Protein AF-A0AA36MMX7-F1 (afdb_monomer_lite)

Radius of gyration: 33.93 Å; chains: 1; bounding box: 94×65×77 Å

Secondary structure (DSSP, 8-state):
-HHHHHHHHHHHHHHHHHHHHHHHHHHHHHHHHHHHHHHHH-HHHHHHHHHHHHHHHHHHHHHHHHHHHHHS-TTHHHHH-TT-----HHHHHHHHHHHHHHHHHHHHHHHHHHHHHTTSHHHHHHHHHHHHHHHHHHHHHHHHHHHHHHHHHHHHHHHTTT-GGGSSHHHHHHHHHHHHTT-S--HHHHHHSHHHHHHHHHHHHHHHHHTTS---TTS-THHHHTTS-HHHHHHHHHHH---HHHHHHGGGG-HHHHHHHH-HHHHHHHHHHHS---HHHHTTS-S--HHHHHHHHHHHGGG-EEEEEGGGTTT--EEEEEEETTEEEEEEEEEEE-TTS-EEEEEEEEEEEEEEEEETTEEEEEEEETTSTT--EEEEEE-HHHHHHHHTT-TTT--TT---SSS---S-EEEEEETTS---------TTTTTSSSSS-SSSTTSSSSS--S-------GGGS--PPPSSHHHHHHHHHHHHHHHHHSS--EEEEEPPPSGGG--S-TTS--PPPEEEEEE---GGGGGG-EEEEEEEEEEE-HHHHHHHTTS-SSS--TT-PPPPTHHHHHHTT-SPEEEEEEEESS--SSS-TT-EEEEEEEES-GGG-GGG-SPPPSEEEETTT--EEEEEEEEEEEEEE--TTT-S-EEEEEEEEEES-TTT--EEEEEETT-SEEEEEEE-THHHHSGGGTGGGS-TTT-

pLDDT: mean 86.0, std 13.45, range [39.38, 98.12]

Foldseek 3Di:
DVPVVVVVVVVVVLVVVVVVLVVVVVVLVVVCVVCVVVQVVDVLNVLSVLLSVLSVVLVVLVVVLVVVVVVPPPCPVCVVPVPDDDDCPVSVVSVVVSVVSVVVSVVSVVVNVLVVCCVPPVSVVVVVVVVVVCVVVVVLVVVLVVVLLVLLVVQLVLPLVPDVLSVDSVSSSVQLVCVVVVNHQLVSQCVVPLVSSLVSLLVSVLSVVCSVPVDPPPDDPVVSLLPDDLQVSLVSQVSSPLDLVSQCVCCVVDVSSNVSNPDLVNLQSSCCPQVVCDCVQVVLADPARSLLSSNCCVPQVLVFAWWWFLLPPQFTFIWGFFQHSNKGWIWTWDWQADLVRDTDIATAGAKIWHWDAPDHNRIDIWIGGPLDPPFTKDKDKDDQVVSLVSNCPNPLQPCVQQNSPALDDFPTKIWIATPPDPPPPPPPPDPVVVPPPDDDDPDDPPPPPPPPPPDPPDPNDPLPPLAAADNDSVVNNVSVSVVSNVSVVVVDIRMIGGDAFQLVQDDPDPLFDPQAFAKWWWAQLDCVQHNSRIWIKTKHKDKAALVRLVVCQVVNNLQDARVDDGRDPCSVVVSVVRGIWMKIWIFTCGDTQFGGHSDTFKIFTGPPQCQPPVVLPDDADQWAQESSNRDIFGFPDKTKIWGWDGDGNNPPIDTFIWIWTATDDPPPFSWIWTAGPVHRYTGIIGHDPVPVVICSNVCPSPDPVSD

Structure (mmCIF, N/CA/C/O backbone):
data_AF-A0AA36MMX7-F1
#
_entry.id   AF-A0AA36MMX7-F1
#
loop_
_atom_site.group_PDB
_atom_site.id
_atom_site.type_symbol
_atom_site.label_atom_id
_atom_site.label_alt_id
_atom_site.label_comp_id
_atom_site.label_asym_id
_atom_site.label_entity_id
_atom_site.label_seq_id
_atom_site.pdbx_PDB_ins_code
_atom_site.Cartn_x
_atom_site.Cartn_y
_atom_site.Cartn_z
_atom_site.occupancy
_atom_site.B_iso_or_equiv
_atom_site.auth_seq_id
_atom_site.auth_comp_id
_atom_site.auth_asym_id
_atom_site.auth_atom_id
_atom_site.pdbx_PDB_model_num
ATOM 1 N N . MET A 1 1 ? 43.987 -0.092 -18.917 1.00 61.88 1 MET A N 1
ATOM 2 C CA . MET A 1 1 ? 45.183 -0.261 -18.058 1.00 61.88 1 MET A CA 1
ATOM 3 C C . MET A 1 1 ? 44.841 -0.556 -16.593 1.00 61.88 1 MET A C 1
ATOM 5 O O . MET A 1 1 ? 45.474 -1.428 -16.018 1.00 61.88 1 MET A O 1
ATOM 9 N N . ASN A 1 2 ? 43.811 0.064 -15.999 1.00 81.88 2 ASN A N 1
ATOM 10 C CA . ASN A 1 2 ? 43.532 -0.091 -14.558 1.00 81.88 2 ASN A CA 1
ATOM 11 C C . ASN A 1 2 ? 43.031 -1.488 -14.127 1.00 81.88 2 ASN A C 1
ATOM 13 O O . ASN A 1 2 ? 43.395 -1.944 -13.050 1.00 81.88 2 ASN A O 1
ATOM 17 N N . GLN A 1 3 ? 42.260 -2.201 -14.958 1.00 84.31 3 GLN A N 1
ATOM 18 C CA . GLN A 1 3 ? 41.707 -3.514 -14.578 1.00 84.31 3 GLN A CA 1
ATOM 19 C C . GLN A 1 3 ? 42.765 -4.627 -14.502 1.00 84.31 3 GLN A C 1
ATOM 21 O O . GLN A 1 3 ? 42.794 -5.371 -13.529 1.00 84.31 3 GLN A O 1
ATOM 26 N N . ALA A 1 4 ? 43.672 -4.720 -15.480 1.00 84.81 4 ALA A N 1
ATOM 27 C CA . ALA A 1 4 ? 44.724 -5.743 -15.476 1.00 84.81 4 ALA A CA 1
ATOM 28 C C . ALA A 1 4 ? 45.668 -5.590 -14.270 1.00 84.81 4 ALA A C 1
ATOM 30 O O . ALA A 1 4 ? 46.010 -6.576 -13.622 1.00 84.81 4 ALA A O 1
ATOM 31 N N . PHE A 1 5 ? 46.021 -4.347 -13.921 1.00 92.50 5 PHE A N 1
ATOM 32 C CA . PHE A 1 5 ? 46.812 -4.057 -12.726 1.00 92.50 5 PHE A CA 1
ATOM 33 C C . PHE A 1 5 ? 46.072 -4.447 -11.439 1.00 92.50 5 PHE A C 1
ATOM 35 O O . PHE A 1 5 ? 46.660 -5.093 -10.577 1.00 92.50 5 PHE A O 1
ATOM 42 N N . GLN A 1 6 ? 44.778 -4.123 -11.322 1.00 90.12 6 GLN A N 1
ATOM 43 C CA . GLN A 1 6 ? 43.960 -4.524 -10.170 1.00 90.12 6 GLN A CA 1
ATOM 44 C C . GLN A 1 6 ? 43.901 -6.047 -10.001 1.00 90.12 6 GLN A C 1
ATOM 46 O O . GLN A 1 6 ? 44.041 -6.539 -8.883 1.00 90.12 6 GLN A O 1
ATOM 51 N N . VAL A 1 7 ? 43.736 -6.795 -11.097 1.00 87.25 7 VAL A N 1
ATOM 52 C CA . VAL A 1 7 ? 43.696 -8.265 -11.065 1.00 87.25 7 VAL A CA 1
ATOM 53 C C . VAL A 1 7 ? 45.052 -8.843 -10.661 1.00 87.25 7 VAL A C 1
ATOM 55 O O . VAL A 1 7 ? 45.107 -9.684 -9.764 1.00 87.25 7 VAL A O 1
ATOM 58 N N . ALA A 1 8 ? 46.146 -8.364 -11.260 1.00 90.38 8 ALA A N 1
ATOM 59 C CA . ALA A 1 8 ? 47.495 -8.815 -10.921 1.00 90.38 8 ALA A CA 1
ATOM 60 C C . ALA A 1 8 ? 47.843 -8.514 -9.455 1.00 90.38 8 ALA A C 1
ATOM 62 O O . ALA A 1 8 ? 48.336 -9.383 -8.739 1.00 90.38 8 ALA A O 1
ATOM 63 N N . PHE A 1 9 ? 47.522 -7.310 -8.978 1.00 94.06 9 PHE A N 1
ATOM 64 C CA . PHE A 1 9 ? 47.750 -6.916 -7.591 1.00 94.06 9 PHE A CA 1
ATOM 65 C C . PHE A 1 9 ? 46.936 -7.767 -6.606 1.00 94.06 9 PHE A C 1
ATOM 67 O O . PHE A 1 9 ? 47.487 -8.279 -5.632 1.00 94.06 9 PHE A O 1
ATOM 74 N N . ALA A 1 10 ? 45.645 -7.987 -6.878 1.00 91.81 10 ALA A N 1
ATOM 75 C CA . ALA A 1 10 ? 44.802 -8.850 -6.052 1.00 91.81 10 ALA A CA 1
ATOM 76 C C . ALA A 1 10 ? 45.318 -10.298 -6.008 1.00 91.81 10 ALA A C 1
ATOM 78 O O . ALA A 1 10 ? 45.239 -10.949 -4.967 1.00 91.81 10 ALA A O 1
ATOM 79 N N . PHE A 1 11 ? 45.871 -10.796 -7.116 1.00 91.62 11 PHE A N 1
ATOM 80 C CA . PHE A 1 11 ? 46.474 -12.125 -7.182 1.00 91.62 11 PHE A CA 1
ATOM 81 C C . PHE A 1 11 ? 47.759 -12.225 -6.349 1.00 91.62 11 PHE A C 1
ATOM 83 O O . PHE A 1 11 ? 47.921 -13.178 -5.589 1.00 91.62 11 PHE A O 1
ATOM 90 N N . VAL A 1 12 ? 48.637 -11.219 -6.413 1.00 94.88 12 VAL A N 1
ATOM 91 C CA . VAL A 1 12 ? 49.845 -11.159 -5.572 1.00 94.88 12 VAL A CA 1
ATOM 92 C C . VAL A 1 12 ? 49.479 -11.127 -4.086 1.00 94.88 12 VAL A C 1
ATOM 94 O O . VAL A 1 12 ? 50.044 -11.886 -3.300 1.00 94.88 12 VAL A O 1
ATOM 97 N N . LEU A 1 13 ? 48.496 -10.307 -3.699 1.00 95.38 13 LEU A N 1
ATOM 98 C CA . LEU A 1 13 ? 48.005 -10.271 -2.319 1.00 95.38 13 LEU A CA 1
ATOM 99 C C . LEU A 1 13 ? 47.430 -11.618 -1.872 1.00 95.38 13 LEU A C 1
ATOM 101 O O . LEU A 1 13 ? 47.658 -12.028 -0.739 1.00 95.38 13 LEU A O 1
ATOM 105 N N . LEU A 1 14 ? 46.718 -12.322 -2.754 1.00 94.06 14 LEU A N 1
ATOM 106 C CA . LEU A 1 14 ? 46.177 -13.645 -2.456 1.00 94.06 14 LEU A CA 1
ATOM 107 C C . LEU A 1 14 ? 47.291 -14.659 -2.153 1.00 94.06 14 LEU A C 1
ATOM 109 O O . LEU A 1 14 ? 47.190 -15.392 -1.173 1.00 94.06 14 LEU A O 1
ATOM 113 N N . ILE A 1 15 ? 48.359 -14.681 -2.958 1.00 94.81 15 ILE A N 1
ATOM 114 C CA . ILE A 1 15 ? 49.520 -15.555 -2.722 1.00 94.81 15 ILE A CA 1
ATOM 115 C C . ILE A 1 15 ? 50.175 -15.225 -1.379 1.00 94.81 15 ILE A C 1
ATOM 117 O O . ILE A 1 15 ? 50.487 -16.127 -0.602 1.00 94.81 15 ILE A O 1
ATOM 121 N N . LEU A 1 16 ? 50.348 -13.935 -1.087 1.00 96.81 16 LEU A N 1
ATOM 122 C CA . LEU A 1 16 ? 50.929 -13.478 0.171 1.00 96.81 16 LEU A CA 1
ATOM 123 C C . LEU A 1 16 ? 50.083 -13.913 1.375 1.00 96.81 16 LEU A C 1
ATOM 125 O O . LEU A 1 16 ? 50.631 -14.436 2.341 1.00 96.81 16 LEU A O 1
ATOM 129 N N . VAL A 1 17 ? 48.755 -13.777 1.306 1.00 95.25 17 VAL A N 1
ATOM 130 C CA . VAL A 1 17 ? 47.848 -14.280 2.352 1.00 95.25 17 VAL A CA 1
ATOM 131 C C . VAL A 1 17 ? 48.011 -15.789 2.535 1.00 95.25 17 VAL A C 1
ATOM 133 O O . VAL A 1 17 ? 48.091 -16.251 3.668 1.00 95.25 17 VAL A O 1
ATOM 136 N N . MET A 1 18 ? 48.129 -16.562 1.453 1.00 96.94 18 MET A N 1
ATOM 137 C CA . MET A 1 18 ? 48.321 -18.011 1.565 1.00 96.94 18 MET A CA 1
ATOM 138 C C . MET A 1 18 ? 49.638 -18.405 2.220 1.00 96.94 18 MET A C 1
ATOM 140 O O . MET A 1 18 ? 49.667 -19.386 2.959 1.00 96.94 18 MET A O 1
ATOM 144 N N . PHE A 1 19 ? 50.706 -17.638 2.006 1.00 97.69 19 PHE A N 1
ATOM 145 C CA . PHE A 1 19 ? 51.960 -17.860 2.717 1.00 97.69 19 PHE A CA 1
ATOM 146 C C . PHE A 1 19 ? 51.774 -17.720 4.236 1.00 97.69 19 PHE A C 1
ATOM 148 O O . PHE A 1 19 ? 52.194 -18.601 4.986 1.00 97.69 19 PHE A O 1
ATOM 155 N N . PHE A 1 20 ? 51.058 -16.681 4.684 1.00 96.75 20 PHE A N 1
ATOM 156 C CA . PHE A 1 20 ? 50.709 -16.522 6.100 1.00 96.75 20 PHE A CA 1
ATOM 157 C C . PHE A 1 20 ? 49.849 -17.675 6.622 1.00 96.75 20 PHE A C 1
ATOM 159 O O . PHE A 1 20 ? 50.103 -18.170 7.714 1.00 96.75 20 PHE A O 1
ATOM 166 N N . VAL A 1 21 ? 48.858 -18.138 5.853 1.00 96.75 21 VAL A N 1
ATOM 167 C CA . VAL A 1 21 ? 48.015 -19.278 6.258 1.00 96.75 21 VAL A CA 1
ATOM 168 C C . VAL A 1 21 ? 48.851 -20.537 6.462 1.00 96.75 21 VAL A C 1
ATOM 170 O O . VAL A 1 21 ? 48.680 -21.222 7.464 1.00 96.75 21 VAL A O 1
ATOM 173 N N . VAL A 1 22 ? 49.776 -20.833 5.547 1.00 96.88 22 VAL A N 1
ATOM 174 C CA . VAL A 1 22 ? 50.670 -21.992 5.670 1.00 96.88 22 VAL A CA 1
ATOM 175 C C . VAL A 1 22 ? 51.565 -21.867 6.902 1.00 96.88 22 VAL A C 1
ATOM 177 O O . VAL A 1 22 ? 51.713 -22.840 7.637 1.00 96.88 22 VAL A O 1
ATOM 180 N N . GLN A 1 23 ? 52.114 -20.679 7.164 1.00 97.62 23 GLN A N 1
ATOM 181 C CA . GLN A 1 23 ? 52.883 -20.428 8.382 1.00 97.62 23 GLN A CA 1
ATOM 182 C C . GLN A 1 23 ? 52.043 -20.688 9.644 1.00 97.62 23 GLN A C 1
ATOM 184 O O . GLN A 1 23 ? 52.490 -21.429 10.517 1.00 97.62 23 GLN A O 1
ATOM 189 N N . PHE A 1 24 ? 50.818 -20.156 9.715 1.00 96.88 24 PHE A N 1
ATOM 190 C CA . PHE A 1 24 ? 49.923 -20.388 10.853 1.00 96.88 24 PHE A CA 1
ATOM 191 C C . PHE A 1 24 ? 49.577 -21.868 11.034 1.00 96.88 24 PHE A C 1
ATOM 193 O O . PHE A 1 24 ? 49.530 -22.338 12.164 1.00 96.88 24 PHE A O 1
ATOM 200 N N . ILE A 1 25 ? 49.401 -22.633 9.951 1.00 97.50 25 ILE A N 1
ATOM 201 C CA . ILE A 1 25 ? 49.178 -24.083 10.052 1.00 97.50 25 ILE A CA 1
ATOM 202 C C . ILE A 1 25 ? 50.363 -24.762 10.749 1.00 97.50 25 ILE A C 1
ATOM 204 O O . ILE A 1 25 ? 50.151 -25.609 11.614 1.00 97.50 25 ILE A O 1
ATOM 208 N N . PHE A 1 26 ? 51.605 -24.403 10.409 1.00 98.00 26 PHE A N 1
ATOM 209 C CA . PHE A 1 26 ? 52.780 -24.972 11.077 1.00 98.00 26 PHE A CA 1
ATOM 210 C C . PHE A 1 26 ? 52.847 -24.598 12.561 1.00 98.00 26 PHE A C 1
ATOM 212 O O . PHE A 1 26 ? 53.115 -25.473 13.387 1.00 98.00 26 PHE A O 1
ATOM 219 N N . GLU A 1 27 ? 52.574 -23.335 12.897 1.00 97.56 27 GLU A N 1
ATOM 220 C CA . GLU A 1 27 ? 52.521 -22.858 14.285 1.00 97.56 27 GLU A CA 1
ATOM 221 C C . GLU A 1 27 ? 51.466 -23.638 15.097 1.00 97.56 27 GLU A C 1
ATOM 223 O O . GLU A 1 27 ? 51.781 -24.201 16.145 1.00 97.56 27 GLU A O 1
ATOM 228 N N . GLU A 1 28 ? 50.250 -23.790 14.568 1.00 97.38 28 GLU A N 1
ATOM 229 C CA . GLU A 1 28 ? 49.144 -24.489 15.241 1.00 97.38 28 GLU A CA 1
ATOM 230 C C . GLU A 1 28 ? 49.387 -26.004 15.372 1.00 97.38 28 GLU A C 1
ATOM 232 O O . GLU A 1 28 ? 49.046 -26.609 16.389 1.00 97.38 28 GLU A O 1
ATOM 237 N N . VAL A 1 29 ? 50.033 -26.643 14.386 1.00 97.62 29 VAL A N 1
ATOM 238 C CA . VAL A 1 29 ? 50.453 -28.056 14.489 1.00 97.62 29 VAL A CA 1
ATOM 239 C C . VAL A 1 29 ? 51.500 -28.241 15.588 1.00 97.62 29 VAL A C 1
ATOM 241 O O . VAL A 1 29 ? 51.450 -29.228 16.330 1.00 97.62 29 VAL A O 1
ATOM 244 N N . GLN A 1 30 ? 52.442 -27.305 15.716 1.00 97.44 30 GLN A N 1
ATOM 245 C CA . GLN A 1 30 ? 53.459 -27.350 16.763 1.00 97.44 30 GLN A CA 1
ATOM 246 C C . GLN A 1 30 ? 52.832 -27.194 18.160 1.00 97.44 30 GLN A C 1
ATOM 248 O O . GLN A 1 30 ? 53.166 -27.961 19.068 1.00 97.44 30 GLN A O 1
ATOM 253 N N . GLU A 1 31 ? 51.898 -26.255 18.333 1.00 96.88 31 GLU A N 1
ATOM 254 C CA . GLU A 1 31 ? 51.159 -26.067 19.591 1.00 96.88 31 GLU A CA 1
ATOM 255 C C . GLU A 1 31 ? 50.300 -27.289 19.952 1.00 96.88 31 GLU A C 1
ATOM 257 O O . GLU A 1 31 ? 50.285 -27.737 21.110 1.00 96.88 31 GLU A O 1
ATOM 262 N N . LEU A 1 32 ? 49.645 -27.882 18.949 1.00 96.94 32 LEU A N 1
ATOM 263 C CA . LEU A 1 32 ? 48.856 -29.101 19.092 1.00 96.94 32 LEU A CA 1
ATOM 264 C C . LEU A 1 32 ? 49.713 -30.278 19.583 1.00 96.94 32 LEU A C 1
ATOM 266 O O . LEU A 1 32 ? 49.296 -31.001 20.492 1.00 96.94 32 LEU A O 1
ATOM 270 N N . TYR A 1 33 ? 50.917 -30.462 19.029 1.00 97.31 33 TYR A N 1
ATOM 271 C CA . TYR A 1 33 ? 51.827 -31.538 19.442 1.00 97.31 33 TYR A CA 1
ATOM 272 C C . TYR A 1 33 ? 52.293 -31.378 20.896 1.00 97.31 33 TYR A C 1
ATOM 274 O O . TYR A 1 33 ? 52.414 -32.364 21.625 1.00 97.31 33 TYR A O 1
ATOM 282 N N . GLY A 1 34 ? 52.503 -30.138 21.347 1.00 96.81 34 GLY A N 1
ATOM 283 C CA . GLY A 1 34 ? 52.912 -29.852 22.721 1.00 96.81 34 GLY A CA 1
ATOM 284 C C . GLY A 1 34 ? 51.827 -30.118 23.771 1.00 96.81 34 GLY A C 1
ATOM 285 O O . GLY A 1 34 ? 52.154 -30.450 24.910 1.00 96.81 34 GLY A O 1
ATOM 286 N N . SER A 1 35 ? 50.538 -29.972 23.427 1.00 95.44 35 SER A N 1
ATOM 287 C CA . SER A 1 35 ? 49.460 -29.967 24.432 1.00 95.44 35 SER A CA 1
ATOM 288 C C . SER A 1 35 ? 48.085 -30.446 23.939 1.00 95.44 35 SER A C 1
ATOM 290 O O . SER A 1 35 ? 47.057 -29.872 24.298 1.00 95.44 35 SER A O 1
ATOM 292 N N . TRP A 1 36 ? 48.037 -31.547 23.179 1.00 96.06 36 TRP A N 1
ATOM 293 C CA . TRP A 1 36 ? 46.834 -31.997 22.454 1.00 96.06 36 TRP A CA 1
ATOM 294 C C . TRP A 1 36 ? 45.518 -31.988 23.256 1.00 96.06 36 TRP A C 1
ATOM 296 O O . TRP A 1 36 ? 44.492 -31.562 22.736 1.00 96.06 36 TRP A O 1
ATOM 306 N N . ARG A 1 37 ? 45.521 -32.413 24.532 1.00 95.69 37 ARG A N 1
ATOM 307 C CA . ARG A 1 37 ? 44.294 -32.444 25.352 1.00 95.69 37 ARG A CA 1
ATOM 308 C C . ARG A 1 37 ? 43.762 -31.047 25.632 1.00 95.69 37 ARG A C 1
ATOM 310 O O . ARG A 1 37 ? 42.612 -30.772 25.324 1.00 95.69 37 ARG A O 1
ATOM 317 N N . THR A 1 38 ? 44.585 -30.176 26.208 1.00 95.88 38 THR A N 1
ATOM 318 C CA . THR A 1 38 ? 44.188 -28.796 26.528 1.00 95.88 38 THR A CA 1
ATOM 319 C C . THR A 1 38 ? 43.835 -28.029 25.261 1.00 95.88 38 THR A C 1
ATOM 321 O O . THR A 1 38 ? 42.903 -27.232 25.267 1.00 95.88 38 THR A O 1
ATOM 324 N N . TYR A 1 39 ? 44.537 -28.330 24.168 1.00 95.31 39 TYR A N 1
ATOM 325 C CA . TYR A 1 39 ? 44.353 -27.685 22.882 1.00 95.31 39 TYR A CA 1
ATOM 326 C C . TYR A 1 39 ? 42.926 -27.845 22.330 1.00 95.31 39 TYR A C 1
ATOM 328 O O . TYR A 1 39 ? 42.319 -26.850 21.947 1.00 95.31 39 TYR A O 1
ATOM 336 N N . PHE A 1 40 ? 42.356 -29.058 22.339 1.00 94.44 40 PHE A N 1
ATOM 337 C CA . PHE A 1 40 ? 41.004 -29.301 21.805 1.00 94.44 40 PHE A CA 1
ATOM 338 C C . PHE A 1 40 ? 39.863 -28.790 22.697 1.00 94.44 40 PHE A C 1
ATOM 340 O O . PHE A 1 40 ? 38.738 -28.660 22.217 1.00 94.44 40 PHE A O 1
ATOM 347 N N . PHE A 1 41 ? 40.129 -28.493 23.972 1.00 93.19 41 PHE A N 1
ATOM 348 C CA . PHE A 1 41 ? 39.134 -27.895 24.870 1.00 93.19 41 PHE A CA 1
ATOM 349 C C . PHE A 1 41 ? 39.125 -26.360 24.830 1.00 93.19 41 PHE A C 1
ATOM 351 O O . PHE A 1 41 ? 38.241 -25.750 25.432 1.00 93.19 41 PHE A O 1
ATOM 358 N N . ASP A 1 42 ? 40.058 -25.725 24.112 1.00 92.56 42 ASP A N 1
ATOM 359 C CA . ASP A 1 42 ? 40.026 -24.283 23.875 1.00 92.56 42 ASP A CA 1
ATOM 360 C C . ASP A 1 42 ? 39.250 -23.963 22.586 1.00 92.56 42 ASP A C 1
ATOM 362 O O . ASP A 1 42 ? 39.686 -24.254 21.469 1.00 92.56 42 ASP A O 1
ATOM 366 N N . ALA A 1 43 ? 38.086 -23.324 22.738 1.00 90.94 43 ALA A N 1
ATOM 367 C CA . ALA A 1 43 ? 37.232 -22.923 21.621 1.00 90.94 43 ALA A CA 1
ATOM 368 C C . ALA A 1 43 ? 37.945 -21.994 20.619 1.00 90.94 43 ALA A C 1
ATOM 370 O O . ALA A 1 43 ? 37.603 -21.995 19.435 1.00 90.94 43 ALA A O 1
ATOM 371 N N . TRP A 1 44 ? 38.948 -21.226 21.062 1.00 93.88 44 TRP A N 1
ATOM 372 C CA . TRP A 1 44 ? 39.717 -20.352 20.175 1.00 93.88 44 TRP A CA 1
ATOM 373 C C . TRP A 1 44 ? 40.574 -21.134 19.187 1.00 93.88 44 TRP A C 1
ATOM 375 O O . TRP A 1 44 ? 40.653 -20.751 18.024 1.00 93.88 44 TRP A O 1
ATOM 385 N N . ASN A 1 45 ? 41.155 -22.248 19.622 1.00 95.38 45 ASN A N 1
ATOM 386 C CA . ASN A 1 45 ? 41.985 -23.086 18.763 1.00 95.38 45 ASN A CA 1
ATOM 387 C C . ASN A 1 45 ? 41.128 -23.797 17.705 1.00 95.38 45 ASN A C 1
ATOM 389 O O . ASN A 1 45 ? 41.508 -23.889 16.540 1.00 95.38 45 ASN A O 1
ATOM 393 N N . LEU A 1 46 ? 39.914 -24.226 18.074 1.00 95.12 46 LEU A N 1
ATOM 394 C CA . LEU A 1 46 ? 38.941 -24.764 17.116 1.00 95.12 46 LEU A CA 1
ATOM 395 C C . LEU A 1 46 ? 38.528 -23.719 16.066 1.00 95.12 46 LEU A C 1
ATOM 397 O O . LEU A 1 46 ? 38.423 -24.045 14.882 1.00 95.12 46 LEU A O 1
ATOM 401 N N . LEU A 1 47 ? 38.316 -22.465 16.485 1.00 94.75 47 LEU A N 1
ATOM 402 C CA . LEU A 1 47 ? 38.021 -21.350 15.579 1.00 94.75 47 LEU A CA 1
ATOM 403 C C . LEU A 1 47 ? 39.192 -21.081 14.618 1.00 94.75 47 LEU A C 1
ATOM 405 O O . LEU A 1 47 ? 38.959 -20.843 13.432 1.00 94.75 47 LEU A O 1
ATOM 409 N N . ASP A 1 48 ? 40.431 -21.147 15.113 1.00 95.75 48 ASP A N 1
ATOM 410 C CA . ASP A 1 48 ? 41.650 -20.958 14.321 1.00 95.75 48 ASP A CA 1
ATOM 411 C C . ASP A 1 48 ? 41.795 -22.045 13.242 1.00 95.75 48 ASP A C 1
ATOM 413 O O . ASP A 1 48 ? 41.973 -21.723 12.063 1.00 95.75 48 ASP A O 1
ATOM 417 N N . TRP A 1 49 ? 41.581 -23.319 13.586 1.00 96.94 49 TRP A N 1
ATOM 418 C CA . TRP A 1 49 ? 41.538 -24.408 12.602 1.00 96.94 49 TRP A CA 1
ATOM 419 C C . TRP A 1 49 ? 40.422 -24.244 11.574 1.00 96.94 49 TRP A C 1
ATOM 421 O O . TRP A 1 49 ? 40.669 -24.390 10.375 1.00 96.94 49 TRP A O 1
ATOM 431 N N . ALA A 1 50 ? 39.203 -23.915 12.013 1.00 96.06 50 ALA A N 1
ATOM 432 C CA . ALA A 1 50 ? 38.079 -23.699 11.105 1.00 96.06 50 ALA A CA 1
ATOM 433 C C . ALA A 1 50 ? 38.388 -22.587 10.090 1.00 96.06 50 ALA A C 1
ATOM 435 O O . ALA A 1 50 ? 38.138 -22.743 8.895 1.00 96.06 50 ALA A O 1
ATOM 436 N N . ASN A 1 51 ? 38.991 -21.491 10.553 1.00 96.25 51 ASN A N 1
ATOM 437 C CA . ASN A 1 51 ? 39.411 -20.376 9.716 1.00 96.25 51 ASN A CA 1
ATOM 438 C C . ASN A 1 51 ? 40.456 -20.793 8.665 1.00 96.25 51 ASN A C 1
ATOM 440 O O . ASN A 1 51 ? 40.243 -20.568 7.469 1.00 96.25 51 ASN A O 1
ATOM 444 N N . MET A 1 52 ? 41.541 -21.456 9.087 1.00 96.81 52 MET A N 1
ATOM 445 C CA . MET A 1 52 ? 42.612 -21.907 8.189 1.00 96.81 52 MET A CA 1
ATOM 446 C C . MET A 1 52 ? 42.107 -22.909 7.145 1.00 96.81 52 MET A C 1
ATOM 448 O O . MET A 1 52 ? 42.436 -22.783 5.965 1.00 96.81 52 MET A O 1
ATOM 452 N N . ILE A 1 53 ? 41.262 -23.864 7.550 1.00 96.81 53 ILE A N 1
ATOM 453 C CA . ILE A 1 53 ? 40.653 -24.842 6.637 1.00 96.81 53 ILE A CA 1
ATOM 454 C C . ILE A 1 53 ? 39.773 -24.129 5.605 1.00 96.81 53 ILE A C 1
ATOM 456 O O . ILE A 1 53 ? 39.884 -24.404 4.412 1.00 96.81 53 ILE A O 1
ATOM 460 N N . LEU A 1 54 ? 38.934 -23.179 6.030 1.00 95.75 54 LEU A N 1
ATOM 461 C CA . LEU A 1 54 ? 38.085 -22.409 5.119 1.00 95.75 54 LEU A CA 1
ATOM 462 C C . LEU A 1 54 ? 38.902 -21.540 4.152 1.00 95.75 54 LEU A C 1
ATOM 464 O O . LEU A 1 54 ? 38.521 -21.434 2.986 1.00 95.75 54 LEU A O 1
ATOM 468 N N . LEU A 1 55 ? 40.014 -20.938 4.600 1.00 95.62 55 LEU A N 1
ATOM 469 C CA . LEU A 1 55 ? 40.921 -20.179 3.724 1.00 95.62 55 LEU A CA 1
ATOM 470 C C . LEU A 1 55 ? 41.557 -21.103 2.685 1.00 95.62 55 LEU A C 1
ATOM 472 O O . LEU A 1 55 ? 41.568 -20.767 1.502 1.00 95.62 55 LEU A O 1
ATOM 476 N N . LEU A 1 56 ? 42.031 -22.279 3.107 1.00 97.06 56 LEU A N 1
ATOM 477 C CA . LEU A 1 56 ? 42.648 -23.254 2.215 1.00 97.06 56 LEU A CA 1
ATOM 478 C C . LEU A 1 56 ? 41.648 -23.772 1.172 1.00 97.06 56 LEU A C 1
ATOM 480 O O . LEU A 1 56 ? 41.936 -23.732 -0.020 1.00 97.06 56 LEU A O 1
ATOM 484 N N . VAL A 1 57 ? 40.447 -24.178 1.598 1.00 97.19 57 VAL A N 1
ATOM 485 C CA . VAL A 1 57 ? 39.378 -24.638 0.695 1.00 97.19 57 VAL A CA 1
ATOM 486 C C . VAL A 1 57 ? 38.952 -23.523 -0.262 1.00 97.19 57 VAL A C 1
ATOM 488 O O . VAL A 1 57 ? 38.866 -23.749 -1.470 1.00 97.19 57 VAL A O 1
ATOM 491 N N . GLY A 1 58 ? 38.728 -22.310 0.251 1.00 96.00 58 GLY A N 1
ATOM 492 C CA . GLY A 1 58 ? 38.367 -21.148 -0.560 1.00 96.00 58 GLY A CA 1
ATOM 493 C C . GLY A 1 58 ? 39.442 -20.796 -1.592 1.00 96.00 58 GLY A C 1
ATOM 494 O O . GLY A 1 58 ? 39.112 -20.473 -2.735 1.00 96.00 58 GLY A O 1
ATOM 495 N N . PHE A 1 59 ? 40.722 -20.911 -1.227 1.00 96.12 59 PHE A N 1
ATOM 496 C CA . PHE A 1 59 ? 41.851 -20.716 -2.134 1.00 96.12 59 PHE A CA 1
ATOM 497 C C . PHE A 1 59 ? 41.933 -21.807 -3.203 1.00 96.12 59 PHE A C 1
ATOM 499 O O . PHE A 1 59 ? 42.019 -21.479 -4.386 1.00 96.12 59 PHE A O 1
ATOM 506 N N . THR A 1 60 ? 41.844 -23.086 -2.825 1.00 96.69 60 THR A N 1
ATOM 507 C CA . THR A 1 60 ? 41.856 -24.206 -3.777 1.00 96.69 60 THR A CA 1
ATOM 508 C C . THR A 1 60 ? 40.718 -24.081 -4.785 1.00 96.69 60 THR A C 1
ATOM 510 O O . THR A 1 60 ? 40.965 -24.129 -5.988 1.00 96.69 60 THR A O 1
ATOM 513 N N . MET A 1 61 ? 39.487 -23.827 -4.327 1.00 97.12 61 MET A N 1
ATOM 514 C CA . MET A 1 61 ? 38.342 -23.600 -5.219 1.00 97.12 61 MET A CA 1
ATOM 515 C C . MET A 1 61 ? 38.557 -22.400 -6.146 1.00 97.12 61 MET A C 1
ATOM 517 O O . MET A 1 61 ? 38.153 -22.433 -7.305 1.00 97.12 61 MET A O 1
ATOM 521 N N . ARG A 1 62 ? 39.223 -21.344 -5.668 1.00 95.50 62 ARG A N 1
ATOM 522 C CA . ARG A 1 62 ? 39.547 -20.171 -6.486 1.00 95.50 62 ARG A CA 1
ATOM 523 C C . ARG A 1 62 ? 40.608 -20.464 -7.549 1.00 95.50 62 ARG A C 1
ATOM 525 O O . ARG A 1 62 ? 40.488 -19.946 -8.654 1.00 95.50 62 ARG A O 1
ATOM 532 N N . MET A 1 63 ? 41.617 -21.281 -7.243 1.00 95.50 63 MET A N 1
ATOM 533 C CA . MET A 1 63 ? 42.610 -21.718 -8.232 1.00 95.50 63 MET A CA 1
ATOM 534 C C . MET A 1 63 ? 41.978 -22.615 -9.299 1.00 95.50 63 MET A C 1
ATOM 536 O O . MET A 1 63 ? 42.244 -22.417 -10.481 1.00 95.50 63 MET A O 1
ATOM 540 N N . LEU A 1 64 ? 41.092 -23.534 -8.898 1.00 95.50 64 LEU A N 1
ATOM 541 C CA . LEU A 1 64 ? 40.312 -24.347 -9.836 1.00 95.50 64 LEU A CA 1
ATOM 542 C C . LEU A 1 64 ? 39.442 -23.463 -10.736 1.00 95.50 64 LEU A C 1
ATOM 544 O O . LEU A 1 64 ? 39.512 -23.585 -11.951 1.00 95.50 64 LEU A O 1
ATOM 548 N N . LEU A 1 65 ? 38.732 -22.487 -10.163 1.00 95.25 65 LEU A N 1
ATOM 549 C CA . LEU A 1 65 ? 37.938 -21.524 -10.929 1.00 95.25 65 LEU A CA 1
ATOM 550 C C . LEU A 1 65 ? 38.785 -20.730 -11.935 1.00 95.25 65 LEU A C 1
ATOM 552 O O . LEU A 1 65 ? 38.336 -20.500 -13.053 1.00 95.25 65 LEU A O 1
ATOM 556 N N . PHE A 1 66 ? 39.995 -20.297 -11.561 1.00 93.62 66 PHE A N 1
ATOM 557 C CA . PHE A 1 66 ? 40.899 -19.610 -12.488 1.00 93.62 66 PHE A CA 1
ATOM 558 C C . PHE A 1 66 ? 41.402 -20.529 -13.598 1.00 93.62 66 PHE A C 1
ATOM 560 O O . PHE A 1 66 ? 41.475 -20.092 -14.743 1.00 93.62 66 PHE A O 1
ATOM 567 N N . SER A 1 67 ? 41.703 -21.788 -13.277 1.00 94.69 67 SER A N 1
ATOM 568 C CA . SER A 1 67 ? 42.080 -22.795 -14.267 1.00 94.69 67 SER A CA 1
ATOM 569 C C . SER A 1 67 ? 40.937 -23.055 -15.252 1.00 94.69 67 SER A C 1
ATOM 571 O O . SER A 1 67 ? 41.136 -23.000 -16.464 1.00 94.69 67 SER A O 1
ATOM 573 N N . ASP A 1 68 ? 39.723 -23.273 -14.749 1.00 95.12 68 ASP A N 1
ATOM 574 C CA . ASP A 1 68 ? 38.548 -23.551 -15.575 1.00 95.12 68 ASP A CA 1
ATOM 575 C C . ASP A 1 68 ? 38.162 -22.338 -16.428 1.00 95.12 68 ASP A C 1
ATOM 577 O O . ASP A 1 68 ? 37.846 -22.485 -17.605 1.00 95.12 68 ASP A O 1
ATOM 581 N N . ALA A 1 69 ? 38.244 -21.126 -15.871 1.00 92.06 69 ALA A N 1
ATOM 582 C CA . ALA A 1 69 ? 37.975 -19.894 -16.606 1.00 92.06 69 ALA A CA 1
ATOM 583 C C . ALA A 1 69 ? 39.036 -19.596 -17.677 1.00 92.06 69 ALA A C 1
ATOM 585 O O . ALA A 1 69 ? 38.689 -19.057 -18.722 1.00 92.06 69 ALA A O 1
ATOM 586 N N . ALA A 1 70 ? 40.306 -19.943 -17.439 1.00 91.50 70 ALA A N 1
ATOM 587 C CA . ALA A 1 70 ? 41.370 -19.795 -18.432 1.00 91.50 70 ALA A CA 1
ATOM 588 C C . ALA A 1 70 ? 41.211 -20.778 -19.603 1.00 91.50 70 ALA A C 1
ATOM 590 O O . ALA A 1 70 ? 41.547 -20.441 -20.736 1.00 91.50 70 ALA A O 1
ATOM 591 N N . ASN A 1 71 ? 40.679 -21.972 -19.330 1.00 93.25 71 ASN A N 1
ATOM 592 C CA . ASN A 1 71 ? 40.402 -22.992 -20.343 1.00 93.25 71 ASN A CA 1
ATOM 593 C C . ASN A 1 71 ? 39.049 -22.787 -21.043 1.00 93.25 71 ASN A C 1
ATOM 595 O O . ASN A 1 71 ? 38.834 -23.295 -22.144 1.00 93.25 71 ASN A O 1
ATOM 599 N N . ALA A 1 72 ? 38.122 -22.057 -20.421 1.00 89.69 72 ALA A N 1
ATOM 600 C CA . ALA A 1 72 ? 36.875 -21.672 -21.050 1.00 89.69 72 ALA A CA 1
ATOM 601 C C . ALA A 1 72 ? 37.174 -20.621 -22.128 1.00 89.69 72 ALA A C 1
ATOM 603 O O . ALA A 1 72 ? 37.516 -19.482 -21.825 1.00 89.69 72 ALA A O 1
ATOM 604 N N . ASN A 1 73 ? 37.013 -20.994 -23.399 1.00 88.00 73 ASN A N 1
ATOM 605 C CA . ASN A 1 73 ? 37.110 -20.093 -24.554 1.00 88.00 73 ASN A CA 1
ATOM 606 C C . ASN A 1 73 ? 35.928 -19.100 -24.599 1.00 88.00 73 ASN A C 1
ATOM 608 O O . ASN A 1 73 ? 35.165 -19.060 -25.564 1.00 88.00 73 ASN A O 1
ATOM 612 N N . VAL A 1 74 ? 35.727 -18.335 -23.522 1.00 85.81 74 VAL A N 1
ATOM 613 C CA . VAL A 1 74 ? 34.570 -17.458 -23.338 1.00 85.81 74 VAL A CA 1
ATOM 614 C C . VAL A 1 74 ? 34.566 -16.375 -24.406 1.00 85.81 74 VAL A C 1
ATOM 616 O O . VAL A 1 74 ? 35.495 -15.575 -24.504 1.00 85.81 74 VAL A O 1
ATOM 619 N N . GLY A 1 75 ? 33.498 -16.335 -25.198 1.00 81.88 75 GLY A N 1
ATOM 620 C CA . GLY A 1 75 ? 33.278 -15.305 -26.208 1.00 81.88 75 GLY A CA 1
ATOM 621 C C . GLY A 1 75 ? 33.827 -15.641 -27.591 1.00 81.88 75 GLY A C 1
ATOM 622 O O . GLY A 1 75 ? 33.433 -14.976 -28.541 1.00 81.88 75 GLY A O 1
ATOM 623 N N . ILE A 1 76 ? 34.688 -16.652 -27.757 1.00 88.88 76 ILE A N 1
ATOM 624 C CA . ILE A 1 76 ? 35.272 -16.960 -29.076 1.00 88.88 76 ILE A CA 1
ATOM 625 C C . ILE A 1 76 ? 34.197 -17.493 -30.035 1.00 88.88 76 ILE A C 1
ATOM 627 O O . ILE A 1 76 ? 34.110 -17.042 -31.177 1.00 88.88 76 ILE A O 1
ATOM 631 N N . GLU A 1 77 ? 33.341 -18.400 -29.564 1.00 87.38 77 GLU A N 1
ATOM 632 C CA . GLU A 1 77 ? 32.225 -18.936 -30.356 1.00 87.38 77 GLU A CA 1
ATOM 633 C C . GLU A 1 77 ? 31.098 -17.912 -30.533 1.00 87.38 77 GLU A C 1
ATOM 635 O O . GLU A 1 77 ? 30.500 -17.830 -31.598 1.00 87.38 77 GLU A O 1
ATOM 640 N N . GLN A 1 78 ? 30.856 -17.055 -29.540 1.00 88.38 78 GLN A N 1
ATOM 641 C CA . GLN A 1 78 ? 29.819 -16.021 -29.604 1.00 88.38 78 GLN A CA 1
ATOM 642 C C . GLN A 1 78 ? 30.205 -14.854 -30.520 1.00 88.38 78 GLN A C 1
ATOM 644 O O . GLN A 1 78 ? 29.337 -14.206 -31.106 1.00 88.38 78 GLN A O 1
ATOM 649 N N . LEU A 1 79 ? 31.508 -14.586 -30.664 1.00 87.25 79 LEU A N 1
ATOM 650 C CA . LEU A 1 79 ? 32.030 -13.619 -31.630 1.00 87.25 79 LEU A CA 1
ATOM 651 C C . LEU A 1 79 ? 31.875 -14.118 -33.071 1.00 87.25 79 LEU A C 1
ATOM 653 O O . LEU A 1 79 ? 31.641 -13.301 -33.962 1.00 87.25 79 LEU A O 1
ATOM 657 N N . SER A 1 80 ? 31.994 -15.430 -33.306 1.00 91.75 80 SER A N 1
ATOM 658 C CA . SER A 1 80 ? 31.829 -16.028 -34.638 1.00 91.75 80 SER A CA 1
ATOM 659 C C . SER A 1 80 ? 30.368 -16.344 -34.969 1.00 91.75 80 SER A C 1
ATOM 661 O O . SER A 1 80 ? 29.952 -16.181 -36.115 1.00 91.75 80 SER A O 1
ATOM 663 N N . ASN A 1 81 ? 29.569 -16.724 -33.972 1.00 92.38 81 ASN A N 1
ATOM 664 C CA . ASN A 1 81 ? 28.151 -17.018 -34.098 1.00 92.38 81 ASN A CA 1
ATOM 665 C C . ASN A 1 81 ? 27.352 -16.354 -32.967 1.00 92.38 81 ASN A C 1
ATOM 667 O O . ASN A 1 81 ? 27.330 -16.840 -31.835 1.00 92.38 81 ASN A O 1
ATOM 671 N N . LYS A 1 82 ? 26.623 -15.283 -33.304 1.00 88.88 82 LYS A N 1
ATOM 672 C CA . LYS A 1 82 ? 25.769 -14.538 -32.362 1.00 88.88 82 LYS A CA 1
ATOM 673 C C . LYS A 1 82 ? 24.626 -15.370 -31.767 1.00 88.88 82 LYS A C 1
ATOM 675 O O . LYS A 1 82 ? 24.086 -14.973 -30.742 1.00 88.88 82 LYS A O 1
ATOM 680 N N . GLU A 1 83 ? 24.258 -16.487 -32.396 1.00 92.56 83 GLU A N 1
ATOM 681 C CA . GLU A 1 83 ? 23.223 -17.403 -31.899 1.00 92.56 83 GLU A CA 1
ATOM 682 C C . GLU A 1 83 ? 23.781 -18.465 -30.939 1.00 92.56 83 GLU A C 1
ATOM 684 O O . GLU A 1 83 ? 23.017 -19.201 -30.318 1.00 92.56 83 GLU A O 1
ATOM 689 N N . SER A 1 84 ? 25.106 -18.559 -30.781 1.00 91.50 84 SER A N 1
ATOM 690 C CA . SER A 1 84 ? 25.703 -19.512 -29.846 1.00 91.50 84 SER A CA 1
ATOM 691 C C . SER A 1 84 ? 25.585 -19.020 -28.399 1.00 91.50 84 SER A C 1
ATOM 693 O O . SER A 1 84 ? 25.915 -17.881 -28.062 1.00 91.50 84 SER A O 1
ATOM 695 N N . PHE A 1 85 ? 25.113 -19.901 -27.517 1.00 90.62 85 PHE A N 1
ATOM 696 C CA . PHE A 1 85 ? 25.041 -19.660 -26.080 1.00 90.62 85 PHE A CA 1
ATOM 697 C C . PHE A 1 85 ? 26.004 -20.596 -25.353 1.00 90.62 85 PHE A C 1
ATOM 699 O O . PHE A 1 85 ? 25.882 -21.817 -25.436 1.00 90.62 85 PHE A O 1
ATOM 706 N N . GLN A 1 86 ? 26.933 -20.024 -24.589 1.00 92.44 86 GLN A N 1
ATOM 707 C CA . GLN A 1 86 ? 27.824 -20.793 -23.727 1.00 92.44 86 GLN A CA 1
ATOM 708 C C . GLN A 1 86 ? 27.324 -20.733 -22.290 1.00 92.44 86 GLN A C 1
ATOM 710 O O . GLN A 1 86 ? 27.213 -19.665 -21.685 1.00 92.44 86 GLN A O 1
ATOM 715 N N . ASN A 1 87 ? 27.052 -21.903 -21.728 1.00 91.56 87 ASN A N 1
ATOM 716 C CA . ASN A 1 87 ? 26.573 -22.017 -20.364 1.00 91.56 87 ASN A CA 1
ATOM 717 C C . ASN A 1 87 ? 27.718 -21.785 -19.360 1.00 91.56 87 ASN A C 1
ATOM 719 O O . ASN A 1 87 ? 28.517 -22.679 -19.098 1.00 91.56 87 ASN A O 1
ATOM 723 N N . ILE A 1 88 ? 27.767 -20.593 -18.765 1.00 95.00 88 ILE A N 1
ATOM 724 C CA . ILE A 1 88 ? 28.725 -20.230 -17.703 1.00 95.00 88 ILE A CA 1
ATOM 725 C C . ILE A 1 88 ? 28.156 -20.419 -16.285 1.00 95.00 88 ILE A C 1
ATOM 727 O O . ILE A 1 88 ? 28.766 -19.983 -15.307 1.00 95.00 88 ILE A O 1
ATOM 731 N N . SER A 1 89 ? 26.986 -21.056 -16.144 1.00 94.38 89 SER A N 1
ATOM 732 C CA . SER A 1 89 ? 26.293 -21.161 -14.849 1.00 94.38 89 SER A CA 1
ATOM 733 C C . SER A 1 89 ? 27.092 -21.955 -13.811 1.00 94.38 89 SER A C 1
ATOM 735 O O . SER A 1 89 ? 27.142 -21.557 -12.648 1.00 94.38 89 SER A O 1
ATOM 737 N N . ALA A 1 90 ? 27.803 -23.008 -14.230 1.00 94.38 90 ALA A N 1
ATOM 738 C CA . ALA A 1 90 ? 28.669 -23.791 -13.350 1.00 94.38 90 ALA A CA 1
ATOM 739 C C . ALA A 1 90 ? 29.814 -22.942 -12.761 1.00 94.38 90 ALA A C 1
ATOM 741 O O . ALA A 1 90 ? 30.008 -22.929 -11.544 1.00 94.38 90 ALA A O 1
ATOM 742 N N . LEU A 1 91 ? 30.507 -22.158 -13.600 1.00 95.25 91 LEU A N 1
ATOM 743 C CA . LEU A 1 91 ? 31.567 -21.236 -13.166 1.00 95.25 91 LEU A CA 1
ATOM 744 C C . LEU A 1 91 ? 31.021 -20.169 -12.206 1.00 95.25 91 LEU A C 1
ATOM 746 O O . LEU A 1 91 ? 31.618 -19.903 -11.162 1.00 95.25 91 LEU A O 1
ATOM 750 N N . ALA A 1 92 ? 29.858 -19.591 -12.521 1.00 95.31 92 ALA A N 1
ATOM 751 C CA . ALA A 1 92 ? 29.204 -18.594 -11.673 1.00 95.31 92 ALA A CA 1
ATOM 752 C C . ALA A 1 92 ? 28.779 -19.165 -10.305 1.00 95.31 92 ALA A C 1
ATOM 754 O O . ALA A 1 92 ? 28.903 -18.483 -9.281 1.00 95.31 92 ALA A O 1
ATOM 755 N N . SER A 1 93 ? 28.324 -20.421 -10.269 1.00 95.81 93 SER A N 1
ATOM 756 C CA . SER A 1 93 ? 27.975 -21.125 -9.031 1.00 95.81 93 SER A CA 1
ATOM 757 C C . SER A 1 93 ? 29.204 -21.328 -8.143 1.00 95.81 93 SER A C 1
ATOM 759 O O . SER A 1 93 ? 29.182 -20.949 -6.973 1.00 95.81 93 SER A O 1
ATOM 761 N N . VAL A 1 94 ? 30.311 -21.841 -8.697 1.00 95.69 94 VAL A N 1
ATOM 762 C CA . VAL A 1 94 ? 31.573 -22.015 -7.952 1.00 95.69 94 VAL A CA 1
ATOM 763 C C . VAL A 1 94 ? 32.102 -20.669 -7.449 1.00 95.69 94 VAL A C 1
ATOM 765 O O . VAL A 1 94 ? 32.463 -20.548 -6.278 1.00 95.69 94 VAL A O 1
ATOM 768 N N . ALA A 1 95 ? 32.077 -19.627 -8.287 1.00 96.12 95 ALA A N 1
ATOM 769 C CA . ALA A 1 95 ? 32.473 -18.275 -7.891 1.00 96.12 95 ALA A CA 1
ATOM 770 C C . ALA A 1 95 ? 31.626 -17.731 -6.728 1.00 96.12 95 ALA A C 1
ATOM 772 O O . ALA A 1 95 ? 32.152 -17.101 -5.805 1.00 96.12 95 ALA A O 1
ATOM 773 N N . THR A 1 96 ? 30.319 -18.004 -6.737 1.00 96.56 96 THR A N 1
ATOM 774 C CA . THR A 1 96 ? 29.411 -17.614 -5.653 1.00 96.56 96 THR A CA 1
ATOM 775 C C . THR A 1 96 ? 29.741 -18.347 -4.359 1.00 96.56 96 THR A C 1
ATOM 777 O O . THR A 1 96 ? 29.842 -17.698 -3.318 1.00 96.56 96 THR A O 1
ATOM 780 N N . THR A 1 97 ? 29.995 -19.655 -4.417 1.00 96.31 97 THR A N 1
ATOM 781 C CA . THR A 1 97 ? 30.418 -20.451 -3.255 1.00 96.31 97 THR A CA 1
ATOM 782 C C . THR A 1 97 ? 31.727 -19.933 -2.662 1.00 96.31 97 THR A C 1
ATOM 784 O O . THR A 1 97 ? 31.795 -19.686 -1.460 1.00 96.31 97 THR A O 1
ATOM 787 N N . VAL A 1 98 ? 32.744 -19.668 -3.492 1.00 96.69 98 VAL A N 1
ATOM 788 C CA . VAL A 1 98 ? 34.027 -19.086 -3.049 1.00 96.69 98 VAL A CA 1
ATOM 789 C C . VAL A 1 98 ? 33.815 -17.739 -2.359 1.00 96.69 98 VAL A C 1
ATOM 791 O O . VAL A 1 98 ? 34.428 -17.457 -1.328 1.00 96.69 98 VAL A O 1
ATOM 794 N N . ARG A 1 99 ? 32.934 -16.893 -2.902 1.00 96.19 99 ARG A N 1
ATOM 795 C CA . ARG A 1 99 ? 32.592 -15.603 -2.294 1.00 96.19 99 ARG A CA 1
ATOM 796 C C . ARG A 1 99 ? 31.930 -15.777 -0.925 1.00 96.19 99 ARG A C 1
ATOM 798 O O . ARG A 1 99 ? 32.304 -15.061 -0.002 1.00 96.19 99 ARG A O 1
ATOM 805 N N . VAL A 1 100 ? 30.990 -16.713 -0.783 1.00 95.62 100 VAL A N 1
ATOM 806 C CA . VAL A 1 100 ? 30.310 -16.997 0.494 1.00 95.62 100 VAL A CA 1
ATOM 807 C C . VAL A 1 100 ? 31.291 -17.544 1.532 1.00 95.62 100 VAL A C 1
ATOM 809 O O . VAL A 1 100 ? 31.307 -17.050 2.657 1.00 95.62 100 VAL A O 1
ATOM 812 N N . LEU A 1 101 ? 32.158 -18.490 1.151 1.00 95.75 101 LEU A N 1
ATOM 813 C CA . LEU A 1 101 ? 33.194 -19.035 2.035 1.00 95.75 101 LEU A CA 1
ATOM 814 C C . LEU A 1 101 ? 34.136 -17.938 2.540 1.00 95.75 101 LEU A C 1
ATOM 816 O O . LEU A 1 101 ? 34.371 -17.838 3.741 1.00 95.75 101 LEU A O 1
ATOM 820 N N . ASN A 1 102 ? 34.624 -17.074 1.645 1.00 95.00 102 ASN A N 1
ATOM 821 C CA . ASN A 1 102 ? 35.498 -15.964 2.026 1.00 95.00 102 ASN A CA 1
ATOM 822 C C . ASN A 1 102 ? 34.780 -14.931 2.904 1.00 95.00 102 ASN A C 1
ATOM 824 O O . ASN A 1 102 ? 35.363 -14.457 3.872 1.00 95.00 102 ASN A O 1
ATOM 828 N N . ALA A 1 103 ? 33.518 -14.604 2.606 1.00 96.88 103 ALA A N 1
ATOM 829 C CA . ALA A 1 103 ? 32.733 -13.681 3.424 1.00 96.88 103 ALA A CA 1
ATOM 830 C C . ALA A 1 103 ? 32.531 -14.222 4.848 1.00 96.88 103 ALA A C 1
ATOM 832 O O . ALA A 1 103 ? 32.753 -13.498 5.817 1.00 96.88 103 ALA A O 1
ATOM 833 N N . PHE A 1 104 ? 32.178 -15.503 4.979 1.00 96.12 104 PHE A N 1
ATOM 834 C CA . PHE A 1 104 ? 32.071 -16.164 6.278 1.00 96.12 104 PHE A CA 1
ATOM 835 C C . PHE A 1 104 ? 33.417 -16.180 7.011 1.00 96.12 104 PHE A C 1
ATOM 837 O O . PHE A 1 104 ? 33.489 -15.880 8.201 1.00 96.12 104 PHE A O 1
ATOM 844 N N . ASN A 1 105 ? 34.506 -16.435 6.290 1.00 95.69 105 ASN A N 1
ATOM 845 C CA . ASN A 1 105 ? 35.841 -16.420 6.865 1.00 95.69 105 ASN A CA 1
ATOM 846 C C . ASN A 1 105 ? 36.259 -15.034 7.384 1.00 95.69 105 ASN A C 1
ATOM 848 O O . ASN A 1 105 ? 36.799 -14.916 8.481 1.00 95.69 105 ASN A O 1
ATOM 852 N N . CYS A 1 106 ? 35.933 -13.959 6.661 1.00 96.19 106 CYS A N 1
ATOM 853 C CA . CYS A 1 106 ? 36.149 -12.596 7.149 1.00 96.19 106 CYS A CA 1
ATOM 854 C C . CYS A 1 106 ? 35.455 -12.345 8.499 1.00 96.19 106 CYS A C 1
ATOM 856 O O . CYS A 1 106 ? 36.031 -11.675 9.356 1.00 96.19 106 CYS A O 1
ATOM 858 N N . VAL A 1 107 ? 34.262 -12.912 8.721 1.00 96.00 107 VAL A N 1
ATOM 859 C CA . VAL A 1 107 ? 33.569 -12.833 10.019 1.00 96.00 107 VAL A CA 1
ATOM 860 C C . VAL A 1 107 ? 34.351 -13.577 11.105 1.00 96.00 107 VAL A C 1
ATOM 862 O O . VAL A 1 107 ? 34.527 -13.039 12.197 1.00 96.00 107 VAL A O 1
ATOM 865 N N . LEU A 1 108 ? 34.881 -14.769 10.811 1.00 95.19 108 LEU A N 1
ATOM 866 C CA . LEU A 1 108 ? 35.717 -15.520 11.757 1.00 95.19 108 LEU A CA 1
ATOM 867 C C . LEU A 1 108 ? 37.029 -14.789 12.082 1.00 95.19 108 LEU A C 1
ATOM 869 O O . LEU A 1 108 ? 37.413 -14.719 13.248 1.00 95.19 108 LEU A O 1
ATOM 873 N N . LEU A 1 109 ? 37.697 -14.206 11.079 1.00 94.44 109 LEU A N 1
ATOM 874 C CA . LEU A 1 109 ? 38.905 -13.390 11.265 1.00 94.44 109 LEU A CA 1
ATOM 875 C C . LEU A 1 109 ? 38.626 -12.165 12.138 1.00 94.44 109 LEU A C 1
ATOM 877 O O . LEU A 1 109 ? 39.417 -11.844 13.024 1.00 94.44 109 LEU A O 1
ATOM 881 N N . TRP A 1 110 ? 37.489 -11.497 11.930 1.00 96.06 110 TRP A N 1
ATOM 882 C CA . TRP A 1 110 ? 37.074 -10.396 12.794 1.00 96.06 110 TRP A CA 1
ATOM 883 C C . TRP A 1 110 ? 36.797 -10.882 14.223 1.00 96.06 110 TRP A C 1
ATOM 885 O O . TRP A 1 110 ? 37.265 -10.274 15.183 1.00 96.06 110 TRP A O 1
ATOM 895 N N . GLY A 1 111 ? 36.132 -12.031 14.374 1.00 92.00 111 GLY A N 1
ATOM 896 C CA . GLY A 1 111 ? 35.943 -12.694 15.665 1.00 92.00 111 GLY A CA 1
ATOM 897 C C . GLY A 1 111 ? 37.268 -12.985 16.378 1.00 92.00 111 GLY A C 1
ATOM 898 O O . GLY A 1 111 ? 37.384 -12.731 17.577 1.00 92.00 111 GLY A O 1
ATOM 899 N N . LYS A 1 112 ? 38.307 -13.409 15.647 1.00 92.62 112 LYS A N 1
ATOM 900 C CA . LYS A 1 112 ? 39.657 -13.661 16.184 1.00 92.62 112 LYS A CA 1
ATOM 901 C C . LYS A 1 112 ? 40.291 -12.421 16.821 1.00 92.62 112 LYS A C 1
ATOM 903 O O . LYS A 1 112 ? 41.044 -12.559 17.781 1.00 92.62 112 LYS A O 1
ATOM 908 N N . VAL A 1 113 ? 39.943 -11.203 16.390 1.00 93.88 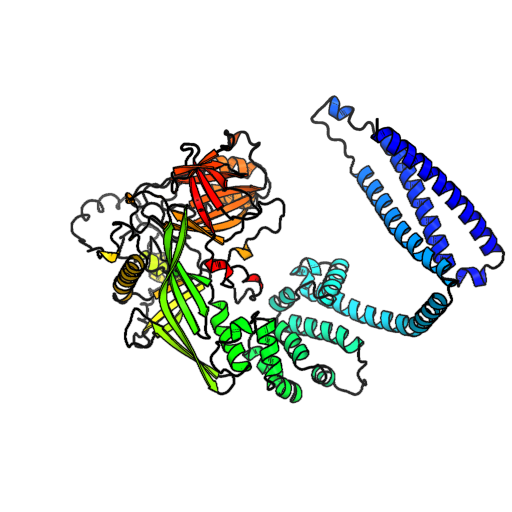113 VAL A N 1
ATOM 909 C CA . VAL A 1 113 ? 40.420 -9.962 17.037 1.00 93.88 113 VAL A CA 1
ATOM 910 C C . VAL A 1 113 ? 40.082 -9.946 18.534 1.00 93.88 113 VAL A C 1
ATOM 912 O O . VAL A 1 113 ? 40.881 -9.480 19.345 1.00 93.88 113 VAL A O 1
ATOM 915 N N . THR A 1 114 ? 38.952 -10.536 18.938 1.00 90.50 114 THR A N 1
ATOM 916 C CA . THR A 1 114 ? 38.557 -10.614 20.354 1.00 90.50 114 THR A CA 1
ATOM 917 C C . THR A 1 114 ? 39.506 -11.470 21.207 1.00 90.50 114 THR A C 1
ATOM 919 O O . THR A 1 114 ? 39.710 -11.141 22.380 1.00 90.50 114 THR A O 1
ATOM 922 N N . LYS A 1 115 ? 40.177 -12.481 20.621 1.00 91.81 115 LYS A N 1
ATOM 923 C CA . LYS A 1 115 ? 41.253 -13.264 21.268 1.00 91.81 115 LYS A CA 1
ATOM 924 C C . LYS A 1 115 ? 42.393 -12.340 21.702 1.00 91.81 115 LYS A C 1
ATOM 926 O O . LYS A 1 115 ? 42.833 -12.411 22.848 1.00 91.81 115 LYS A O 1
ATOM 931 N N . TYR A 1 116 ? 42.807 -11.413 20.834 1.00 92.50 116 TYR A N 1
ATOM 932 C CA . TYR A 1 116 ? 43.892 -10.463 21.113 1.00 92.50 116 TYR A CA 1
ATOM 933 C C . TYR A 1 116 ? 43.480 -9.336 22.072 1.00 92.50 116 TYR A C 1
ATOM 935 O O . TYR A 1 116 ? 44.297 -8.856 22.858 1.00 92.50 116 TYR A O 1
ATOM 943 N N . LEU A 1 117 ? 42.201 -8.947 22.088 1.00 93.06 117 LEU A N 1
ATOM 944 C CA . LEU A 1 117 ? 41.697 -7.935 23.026 1.00 93.06 117 LEU A CA 1
ATOM 945 C C . LEU A 1 117 ? 41.654 -8.419 24.485 1.00 93.06 117 LEU A C 1
ATOM 947 O O . LEU A 1 117 ? 41.583 -7.596 25.398 1.00 93.06 117 LEU A O 1
ATOM 951 N N . ARG A 1 118 ? 41.759 -9.732 24.737 1.00 91.25 118 ARG A N 1
ATOM 952 C CA . ARG A 1 118 ? 41.769 -10.327 26.087 1.00 91.25 118 ARG A CA 1
ATOM 953 C C . ARG A 1 118 ? 42.903 -9.810 26.986 1.00 91.25 118 ARG A C 1
ATOM 955 O O . ARG A 1 118 ? 42.803 -9.927 28.208 1.00 91.25 118 ARG A O 1
ATOM 962 N N . HIS A 1 119 ? 43.964 -9.234 26.421 1.00 92.56 119 HIS A N 1
ATOM 963 C CA . HIS A 1 119 ? 45.044 -8.624 27.204 1.00 92.56 119 HIS A CA 1
ATOM 964 C C . HIS A 1 119 ? 44.623 -7.323 27.904 1.00 92.56 119 HIS A C 1
ATOM 966 O O . HIS A 1 119 ? 45.240 -6.942 28.898 1.00 92.56 119 HIS A O 1
ATOM 972 N N . LEU A 1 120 ? 43.550 -6.668 27.446 1.00 95.06 120 LEU A N 1
ATOM 973 C CA . LEU A 1 120 ? 43.017 -5.471 28.088 1.00 95.06 120 LEU A CA 1
ATOM 974 C C . LEU A 1 120 ? 42.217 -5.857 29.349 1.00 95.06 120 LEU A C 1
ATOM 976 O O . LEU A 1 120 ? 41.257 -6.626 29.244 1.00 95.06 120 LEU A O 1
ATOM 980 N N . PRO A 1 121 ? 42.541 -5.312 30.542 1.00 94.19 121 PRO A N 1
ATOM 981 C CA . PRO A 1 121 ? 41.904 -5.712 31.802 1.00 94.19 121 PRO A CA 1
ATOM 982 C C . PRO A 1 121 ? 40.373 -5.590 31.807 1.00 94.19 121 PRO A C 1
ATOM 984 O O . PRO A 1 121 ? 39.687 -6.476 32.316 1.00 94.19 121 PRO A O 1
ATOM 987 N N . LEU A 1 122 ? 39.836 -4.529 31.193 1.00 94.75 122 LEU A N 1
ATOM 988 C CA . LEU A 1 122 ? 38.390 -4.302 31.077 1.00 94.75 122 LEU A CA 1
ATOM 989 C C . LEU A 1 122 ? 37.710 -5.382 30.222 1.00 94.75 122 LEU A C 1
ATOM 991 O O . LEU A 1 122 ? 36.705 -5.964 30.628 1.00 94.75 122 LEU A O 1
ATOM 995 N N . VAL A 1 123 ? 38.296 -5.700 29.064 1.00 92.88 123 VAL A N 1
ATOM 996 C CA . VAL A 1 123 ? 37.768 -6.714 28.139 1.00 92.88 123 VAL A CA 1
ATOM 997 C C . VAL A 1 123 ? 37.859 -8.107 28.757 1.00 92.88 123 VAL A C 1
ATOM 999 O O . VAL A 1 123 ? 36.922 -8.893 28.642 1.00 92.88 123 VAL A O 1
ATOM 1002 N N . LYS A 1 124 ? 38.942 -8.408 29.482 1.00 92.75 124 LYS A N 1
ATOM 1003 C CA . LYS A 1 124 ? 39.098 -9.674 30.212 1.00 92.75 124 LYS A CA 1
ATOM 1004 C C . LYS A 1 124 ? 37.960 -9.908 31.211 1.00 92.75 124 LYS A C 1
ATOM 1006 O O . LYS A 1 124 ? 37.461 -11.029 31.303 1.00 92.75 124 LYS A O 1
ATOM 1011 N N . GLY A 1 125 ? 37.551 -8.866 31.941 1.00 93.62 125 GLY A N 1
ATOM 1012 C CA . GLY A 1 125 ? 36.400 -8.920 32.845 1.00 93.62 125 GLY A CA 1
ATOM 1013 C C . GLY A 1 125 ? 35.101 -9.242 32.103 1.00 93.62 125 GLY A C 1
ATOM 1014 O O . GLY A 1 125 ? 34.402 -10.178 32.482 1.00 93.62 125 GLY A O 1
ATOM 1015 N N . LEU A 1 126 ? 34.829 -8.534 31.001 1.00 92.75 126 LEU A N 1
ATOM 1016 C CA . LEU A 1 126 ? 33.643 -8.758 30.168 1.00 92.75 126 LEU A CA 1
ATOM 1017 C C . LEU A 1 126 ? 33.597 -10.179 29.587 1.00 92.75 126 LEU A C 1
ATOM 1019 O O . LEU A 1 126 ? 32.575 -10.851 29.702 1.00 92.75 126 LEU A O 1
ATOM 1023 N N . ILE A 1 127 ? 34.708 -10.660 29.020 1.00 89.50 127 ILE A N 1
ATOM 1024 C CA . ILE A 1 127 ? 34.821 -12.018 28.467 1.00 89.50 127 ILE A CA 1
ATOM 1025 C C . ILE A 1 127 ? 34.522 -13.060 29.551 1.00 89.50 127 ILE A C 1
ATOM 1027 O O . ILE A 1 127 ? 33.771 -13.998 29.300 1.00 89.50 127 ILE A O 1
ATOM 1031 N N . ARG A 1 128 ? 35.051 -12.891 30.771 1.00 91.62 128 ARG A N 1
ATOM 1032 C CA . ARG A 1 128 ? 34.766 -13.807 31.886 1.00 91.62 128 ARG A CA 1
ATOM 1033 C C . ARG A 1 128 ? 33.284 -13.811 32.262 1.00 91.62 128 ARG A C 1
ATOM 1035 O O . ARG A 1 128 ? 32.730 -14.880 32.486 1.00 91.62 128 ARG A O 1
ATOM 1042 N N . THR A 1 129 ? 32.643 -12.644 32.311 1.00 94.44 129 THR A N 1
ATOM 1043 C CA . THR A 1 129 ? 31.200 -12.544 32.574 1.00 94.44 129 THR A CA 1
ATOM 1044 C C . THR A 1 129 ? 30.385 -13.251 31.494 1.00 94.44 129 THR A C 1
ATOM 1046 O O . THR A 1 129 ? 29.459 -13.985 31.823 1.00 94.44 129 THR A O 1
ATOM 1049 N N . VAL A 1 130 ? 30.752 -13.082 30.221 1.00 91.00 130 VAL A N 1
ATOM 1050 C CA . VAL A 1 130 ? 30.096 -13.762 29.096 1.00 91.00 130 VAL A CA 1
ATOM 1051 C C . VAL A 1 130 ? 30.255 -15.280 29.210 1.00 91.00 130 VAL A C 1
ATOM 1053 O O . VAL A 1 130 ? 29.260 -15.990 29.117 1.00 91.00 130 VAL A O 1
ATOM 1056 N N . TRP A 1 131 ? 31.461 -15.787 29.483 1.00 89.25 131 TRP A N 1
ATOM 1057 C CA . TRP A 1 131 ? 31.686 -17.227 29.668 1.00 89.25 131 TRP A CA 1
ATOM 1058 C C . TRP A 1 131 ? 30.913 -17.804 30.851 1.00 89.25 131 TRP A C 1
ATOM 1060 O O . TRP A 1 131 ? 30.285 -18.844 30.706 1.00 89.25 131 TRP A O 1
ATOM 1070 N N . ASN A 1 132 ? 30.874 -17.106 31.985 1.00 92.19 132 ASN A N 1
ATOM 1071 C CA . ASN A 1 132 ? 30.059 -17.537 33.121 1.00 92.19 132 ASN A CA 1
ATOM 1072 C C . ASN A 1 132 ? 28.554 -17.542 32.782 1.00 92.19 132 ASN A C 1
ATOM 1074 O O . ASN A 1 132 ? 27.800 -18.346 33.320 1.00 92.19 132 ASN A O 1
ATOM 1078 N N . ALA A 1 133 ? 28.097 -16.644 31.903 1.00 93.69 133 ALA A N 1
ATOM 1079 C CA . ALA A 1 133 ? 26.711 -16.627 31.443 1.00 93.69 133 ALA A CA 1
ATOM 1080 C C . ALA A 1 133 ? 26.399 -17.776 30.468 1.00 93.69 133 ALA A C 1
ATOM 1082 O O . ALA A 1 133 ? 25.251 -18.221 30.416 1.00 93.69 133 ALA A O 1
ATOM 1083 N N . PHE A 1 134 ? 27.394 -18.288 29.731 1.00 89.69 134 PHE A N 1
ATOM 1084 C CA . PHE A 1 134 ? 27.213 -19.415 28.810 1.00 89.69 134 PHE A CA 1
ATOM 1085 C C . PHE A 1 134 ? 26.719 -20.687 29.514 1.00 89.69 134 PHE A C 1
ATOM 1087 O O . PHE A 1 134 ? 25.889 -21.394 28.942 1.00 89.69 134 PHE A O 1
ATOM 1094 N N . ASP A 1 135 ? 27.131 -20.923 30.764 1.00 89.12 135 ASP A N 1
ATOM 1095 C CA . ASP A 1 135 ? 26.697 -22.080 31.563 1.00 89.12 135 ASP A CA 1
ATOM 1096 C C . ASP A 1 135 ? 25.171 -22.128 31.758 1.00 89.12 135 ASP A C 1
ATOM 1098 O O . ASP A 1 135 ? 24.572 -23.204 31.775 1.00 89.12 135 ASP A O 1
ATOM 1102 N N . LEU A 1 136 ? 24.521 -20.963 31.858 1.00 90.75 136 LEU A N 1
ATOM 1103 C CA . LEU A 1 136 ? 23.060 -20.844 31.948 1.00 90.75 136 LEU A CA 1
ATOM 1104 C C . LEU A 1 136 ? 22.405 -20.672 30.574 1.00 90.75 136 LEU A C 1
ATOM 1106 O O . LEU A 1 136 ? 21.295 -21.155 30.342 1.00 90.75 136 LEU A O 1
ATOM 1110 N N . PHE A 1 137 ? 23.089 -19.994 29.654 1.00 90.25 137 PHE A N 1
ATOM 1111 C CA . PHE A 1 137 ? 22.570 -19.700 28.325 1.00 90.25 137 PHE A CA 1
ATOM 1112 C C . PHE A 1 137 ? 22.425 -20.953 27.459 1.00 90.25 137 PHE A C 1
ATOM 1114 O O . PHE A 1 137 ? 21.421 -21.075 26.766 1.00 90.25 137 PHE A O 1
ATOM 1121 N N . VAL A 1 138 ? 23.371 -21.899 27.491 1.00 90.69 138 VAL A N 1
ATOM 1122 C CA . VAL A 1 138 ? 23.311 -23.099 26.633 1.00 90.69 138 VAL A CA 1
ATOM 1123 C C . VAL A 1 138 ? 22.099 -23.987 26.960 1.00 90.69 138 VAL A C 1
ATOM 1125 O O . VAL A 1 138 ? 21.347 -24.299 26.034 1.00 90.69 138 VAL A O 1
ATOM 1128 N N . PRO A 1 139 ? 21.823 -24.360 28.228 1.00 91.50 139 PRO A N 1
ATOM 1129 C CA . PRO A 1 139 ? 20.606 -25.099 28.566 1.00 91.50 139 PRO A CA 1
ATOM 1130 C C . PRO A 1 139 ? 19.325 -24.350 28.181 1.00 91.50 139 PRO A C 1
ATOM 1132 O O . PRO A 1 139 ? 18.397 -24.952 27.638 1.00 91.50 139 PRO A O 1
ATOM 1135 N N . PHE A 1 140 ? 19.283 -23.033 28.409 1.00 90.00 140 PHE A N 1
ATOM 1136 C CA . PHE A 1 140 ? 18.167 -22.191 27.979 1.00 90.00 140 PHE A CA 1
ATOM 1137 C C . PHE A 1 140 ? 17.977 -22.228 26.458 1.00 90.00 140 PHE A C 1
ATOM 1139 O O . PHE A 1 140 ? 16.862 -22.449 25.991 1.00 90.00 140 PHE A O 1
ATOM 1146 N N . LEU A 1 141 ? 19.058 -22.072 25.689 1.00 91.69 141 LEU A N 1
ATOM 1147 C CA . LEU A 1 141 ? 19.039 -22.106 24.231 1.00 91.69 141 LEU A CA 1
ATOM 1148 C C . LEU A 1 141 ? 18.514 -23.450 23.718 1.00 91.69 141 LEU A C 1
ATOM 1150 O O . LEU A 1 141 ? 17.729 -23.470 22.779 1.00 91.69 141 LEU A O 1
ATOM 1154 N N . ILE A 1 142 ? 18.885 -24.567 24.350 1.00 93.06 142 ILE A N 1
ATOM 1155 C CA . ILE A 1 142 ? 18.360 -25.894 23.995 1.00 93.06 142 ILE A CA 1
ATOM 1156 C C . ILE A 1 142 ? 16.846 -25.957 24.231 1.00 93.06 142 ILE A C 1
ATOM 1158 O O . ILE A 1 142 ? 16.108 -26.349 23.327 1.00 93.06 142 ILE A O 1
ATOM 1162 N N . MET A 1 143 ? 16.365 -25.540 25.408 1.00 92.38 143 MET A N 1
ATOM 1163 C CA . MET A 1 143 ? 14.925 -25.518 25.708 1.00 92.38 143 MET A CA 1
ATOM 1164 C C . MET A 1 143 ? 14.154 -24.611 24.739 1.00 92.38 143 MET A C 1
ATOM 1166 O O . MET A 1 143 ? 13.102 -24.998 24.228 1.00 92.38 143 MET A O 1
ATOM 1170 N N . PHE A 1 144 ? 14.705 -23.433 24.448 1.00 90.94 144 PHE A N 1
ATOM 1171 C CA . PHE A 1 144 ? 14.159 -22.490 23.480 1.00 90.94 144 PHE A CA 1
ATOM 1172 C C . PHE A 1 144 ? 14.089 -23.101 22.077 1.00 90.94 144 PHE A C 1
ATOM 1174 O O . PHE A 1 144 ? 13.037 -23.059 21.446 1.00 90.94 144 PHE A O 1
ATOM 1181 N N . CYS A 1 145 ? 15.171 -23.724 21.604 1.00 93.81 145 CYS A N 1
ATOM 1182 C CA . CYS A 1 145 ? 15.220 -24.380 20.300 1.00 93.81 145 CYS A CA 1
ATOM 1183 C C . CYS A 1 145 ? 14.186 -25.504 20.188 1.00 93.81 145 CYS A C 1
ATOM 1185 O O . CYS A 1 145 ? 13.530 -25.608 19.157 1.00 93.81 145 CYS A O 1
ATOM 1187 N N . VAL A 1 146 ? 13.987 -26.312 21.235 1.00 95.62 146 VAL A N 1
ATOM 1188 C CA . VAL A 1 146 ? 12.949 -27.358 21.241 1.00 95.62 146 VAL A CA 1
ATOM 1189 C C . VAL A 1 146 ? 11.552 -26.746 21.099 1.00 95.62 146 VAL A C 1
ATOM 1191 O O . VAL A 1 146 ? 10.772 -27.199 20.260 1.00 95.62 146 VAL A O 1
ATOM 1194 N N . GLY A 1 147 ? 11.248 -25.690 21.861 1.00 94.56 147 GLY A N 1
ATOM 1195 C CA . GLY A 1 147 ? 9.979 -24.966 21.743 1.00 94.56 147 GLY A CA 1
ATOM 1196 C C . GLY A 1 147 ? 9.783 -24.365 20.350 1.00 94.56 147 GLY A C 1
ATOM 1197 O O . GLY A 1 147 ? 8.752 -24.585 19.715 1.00 94.56 147 GLY A O 1
ATOM 1198 N N . MET A 1 148 ? 10.807 -23.679 19.840 1.00 95.75 148 MET A N 1
ATOM 1199 C CA . MET A 1 148 ? 10.808 -23.057 18.518 1.00 95.75 148 MET A CA 1
ATOM 1200 C C . MET A 1 148 ? 10.593 -24.086 17.404 1.00 95.75 148 MET A C 1
ATOM 1202 O O . MET A 1 148 ? 9.740 -23.883 16.547 1.00 95.75 148 MET A O 1
ATOM 1206 N N . VAL A 1 149 ? 11.300 -25.220 17.431 1.00 97.31 149 VAL A N 1
ATOM 1207 C CA . VAL A 1 149 ? 11.125 -26.314 16.461 1.00 97.31 149 VAL A CA 1
ATOM 1208 C C . VAL A 1 149 ? 9.707 -26.886 16.527 1.00 97.31 149 VAL A C 1
ATOM 1210 O O . VAL A 1 149 ? 9.112 -27.147 15.483 1.00 97.31 149 VAL A O 1
ATOM 1213 N N . GLY A 1 150 ? 9.130 -27.013 17.727 1.00 97.62 150 GLY A N 1
ATOM 1214 C CA . GLY A 1 150 ? 7.726 -27.390 17.907 1.00 97.62 150 GLY A CA 1
ATOM 1215 C C . GLY A 1 150 ? 6.761 -26.451 17.177 1.00 97.62 150 GLY A C 1
ATOM 1216 O O . GLY A 1 150 ? 5.895 -26.919 16.437 1.00 97.62 150 GLY A O 1
ATOM 1217 N N . PHE A 1 151 ? 6.947 -25.133 17.309 1.00 97.88 151 PHE A N 1
ATOM 1218 C CA . PHE A 1 151 ? 6.142 -24.150 16.575 1.00 97.88 151 PHE A CA 1
ATOM 1219 C C . PHE A 1 151 ? 6.402 -24.186 15.072 1.00 97.88 151 PHE A C 1
ATOM 1221 O O . PHE A 1 151 ? 5.449 -24.203 14.302 1.00 97.88 151 PHE A O 1
ATOM 1228 N N . VAL A 1 152 ? 7.657 -24.265 14.632 1.00 98.06 152 VAL A N 1
ATOM 1229 C CA . VAL A 1 152 ? 8.001 -24.378 13.204 1.00 98.06 152 VAL A CA 1
ATOM 1230 C C . VAL A 1 152 ? 7.277 -25.562 12.565 1.00 98.06 152 VAL A C 1
ATOM 1232 O O . VAL A 1 152 ? 6.689 -25.404 11.497 1.00 98.06 152 VAL A O 1
ATOM 1235 N N . MET A 1 153 ? 7.260 -26.722 13.229 1.00 98.12 153 MET A N 1
ATOM 1236 C CA . MET A 1 153 ? 6.519 -27.893 12.753 1.00 98.12 153 MET A CA 1
ATOM 1237 C C . MET A 1 153 ? 5.007 -27.657 12.764 1.00 98.12 153 MET A C 1
ATOM 1239 O O . MET A 1 153 ? 4.349 -27.967 11.777 1.00 98.12 153 MET A O 1
ATOM 1243 N N . ALA A 1 154 ? 4.449 -27.078 13.832 1.00 97.94 154 ALA A N 1
ATOM 1244 C CA . ALA A 1 154 ? 3.015 -26.801 13.916 1.00 97.94 154 ALA A CA 1
ATOM 1245 C C . ALA A 1 154 ? 2.535 -25.836 12.815 1.00 97.94 154 ALA A C 1
ATOM 1247 O O . ALA A 1 154 ? 1.512 -26.090 12.183 1.00 97.94 154 ALA A O 1
ATOM 1248 N N . PHE A 1 155 ? 3.290 -24.766 12.542 1.00 97.94 155 PHE A N 1
ATOM 1249 C CA . PHE A 1 155 ? 2.983 -23.811 11.475 1.00 97.94 155 PHE A CA 1
ATOM 1250 C C . PHE A 1 155 ? 3.183 -24.421 10.081 1.00 97.94 155 PHE A C 1
ATOM 1252 O O . PHE A 1 155 ? 2.336 -24.235 9.211 1.00 97.94 155 PHE A O 1
ATOM 1259 N N . ASN A 1 156 ? 4.261 -25.183 9.871 1.00 98.00 156 ASN A N 1
ATOM 1260 C CA . ASN A 1 156 ? 4.522 -25.854 8.596 1.00 98.00 156 ASN A CA 1
ATOM 1261 C C . ASN A 1 156 ? 3.443 -26.897 8.262 1.00 98.00 156 ASN A C 1
ATOM 1263 O O . ASN A 1 156 ? 2.924 -26.900 7.152 1.00 98.00 156 ASN A O 1
ATOM 1267 N N . VAL A 1 157 ? 3.066 -27.746 9.221 1.00 97.75 157 VAL A N 1
ATOM 1268 C CA . VAL A 1 157 ? 2.036 -28.777 9.018 1.00 97.75 157 VAL A CA 1
ATOM 1269 C C . VAL A 1 157 ? 0.640 -28.162 8.913 1.00 97.75 157 VAL A C 1
ATOM 1271 O O . VAL A 1 157 ? -0.159 -28.612 8.100 1.00 97.75 157 VAL A O 1
ATOM 1274 N N . GLY A 1 158 ? 0.337 -27.145 9.725 1.00 97.31 158 GLY A N 1
ATOM 1275 C CA . GLY A 1 158 ? -0.987 -26.524 9.759 1.00 97.31 158 GLY A CA 1
ATOM 1276 C C . GLY A 1 158 ? -1.294 -25.618 8.566 1.00 97.31 158 GLY A C 1
ATOM 1277 O O . GLY A 1 158 ? -2.457 -25.498 8.195 1.00 97.31 158 GLY A O 1
ATOM 1278 N N . PHE A 1 159 ? -0.274 -24.974 7.984 1.00 97.75 159 PHE A N 1
ATOM 1279 C CA . PHE A 1 159 ? -0.469 -23.893 7.008 1.00 97.75 159 PHE A CA 1
ATOM 1280 C C . PHE A 1 159 ? 0.467 -23.945 5.797 1.00 97.75 159 PHE A C 1
ATOM 1282 O O . PHE A 1 159 ? 0.373 -23.074 4.932 1.00 97.75 159 PHE A O 1
ATOM 1289 N N . GLY A 1 160 ? 1.373 -24.922 5.703 1.00 97.12 160 GLY A N 1
ATOM 1290 C CA . GLY A 1 160 ? 2.375 -24.969 4.635 1.00 97.12 160 GLY A CA 1
ATOM 1291 C C . GLY A 1 160 ? 1.810 -25.185 3.229 1.00 97.12 160 GLY A C 1
ATOM 1292 O O . GLY A 1 160 ? 2.480 -24.865 2.250 1.00 97.12 160 GLY A O 1
ATOM 1293 N N . ASP A 1 161 ? 0.575 -25.674 3.103 1.00 96.56 161 ASP A N 1
ATOM 1294 C CA . ASP A 1 161 ? -0.127 -25.803 1.822 1.00 96.56 161 ASP A CA 1
ATOM 1295 C C . ASP A 1 161 ? -0.863 -24.517 1.402 1.00 96.56 161 ASP A C 1
ATOM 1297 O O . ASP A 1 161 ? -1.261 -24.391 0.243 1.00 96.56 161 ASP A O 1
ATOM 1301 N N . LYS A 1 162 ? -1.061 -23.570 2.330 1.00 95.62 162 LYS A N 1
ATOM 1302 C CA . LYS A 1 162 ? -1.779 -22.305 2.097 1.00 95.62 162 LYS A CA 1
ATOM 1303 C C . LYS A 1 162 ? -0.870 -21.079 2.091 1.00 95.62 162 LYS A C 1
ATOM 1305 O O . LYS A 1 162 ? -1.151 -20.132 1.366 1.00 95.62 162 LYS A O 1
ATOM 1310 N N . VAL A 1 163 ? 0.203 -21.091 2.882 1.00 95.06 163 VAL A N 1
ATOM 1311 C CA . VAL A 1 163 ? 1.153 -19.979 3.026 1.00 95.06 163 VAL A CA 1
ATOM 1312 C C . VAL A 1 163 ? 2.517 -20.428 2.509 1.00 95.06 163 VAL A C 1
ATOM 1314 O O . VAL A 1 163 ? 3.148 -21.315 3.085 1.00 95.06 163 VAL A O 1
ATOM 1317 N N . ALA A 1 164 ? 2.986 -19.813 1.421 1.00 94.75 164 ALA A N 1
ATOM 1318 C CA . ALA A 1 164 ? 4.201 -20.231 0.718 1.00 94.75 164 ALA A CA 1
ATOM 1319 C C . ALA A 1 164 ? 5.458 -20.151 1.601 1.00 94.75 164 ALA A C 1
ATOM 1321 O O . ALA A 1 164 ? 6.327 -21.023 1.539 1.00 94.75 164 ALA A O 1
ATOM 1322 N N . GLU A 1 165 ? 5.541 -19.154 2.480 1.00 96.62 165 GLU A N 1
ATOM 1323 C CA . GLU A 1 165 ? 6.630 -18.983 3.441 1.00 96.62 165 GLU A CA 1
ATOM 1324 C C . GLU A 1 165 ? 6.659 -20.093 4.496 1.00 96.62 165 GLU A C 1
ATOM 1326 O O . GLU A 1 165 ? 7.719 -20.390 5.050 1.00 96.62 165 GLU A O 1
ATOM 1331 N N . LEU A 1 166 ? 5.520 -20.745 4.739 1.00 97.56 166 LEU A N 1
ATOM 1332 C CA . LEU A 1 166 ? 5.392 -21.868 5.661 1.00 97.56 166 LEU A CA 1
ATOM 1333 C C . LEU A 1 166 ? 5.489 -23.230 4.961 1.00 97.56 166 LEU A C 1
ATOM 1335 O O . LEU A 1 166 ? 5.317 -24.254 5.616 1.00 97.56 166 LEU A O 1
ATOM 1339 N N . SER A 1 167 ? 5.764 -23.269 3.652 1.00 96.69 167 SER A N 1
ATOM 1340 C CA . SER A 1 167 ? 5.726 -24.500 2.843 1.00 96.69 167 SER A CA 1
ATOM 1341 C C . SER A 1 167 ? 6.785 -25.535 3.213 1.00 96.69 167 SER A C 1
ATOM 1343 O O . SER A 1 167 ? 6.548 -26.738 3.102 1.00 96.69 167 SER A O 1
ATOM 1345 N N . ASN A 1 168 ? 7.949 -25.098 3.693 1.00 97.69 168 ASN A N 1
ATOM 1346 C CA . ASN A 1 168 ? 9.020 -25.987 4.123 1.00 97.69 168 ASN A CA 1
ATOM 1347 C C . ASN A 1 168 ? 9.571 -25.579 5.492 1.00 97.69 168 ASN A C 1
ATOM 1349 O O . ASN A 1 168 ? 9.451 -24.437 5.928 1.00 97.69 168 ASN A O 1
ATOM 1353 N N . PHE A 1 169 ? 10.208 -26.533 6.172 1.00 97.50 169 PHE A N 1
ATOM 1354 C CA . PHE A 1 169 ? 10.724 -26.330 7.525 1.00 97.50 169 PHE A CA 1
ATOM 1355 C C . PHE A 1 169 ? 11.694 -25.141 7.616 1.00 97.50 169 PHE A C 1
ATOM 1357 O O . PHE A 1 169 ? 11.597 -24.340 8.539 1.00 97.50 169 PHE A O 1
ATOM 1364 N N . SER A 1 170 ? 12.604 -24.987 6.648 1.00 96.69 170 SER A N 1
ATOM 1365 C CA . SER A 1 170 ? 13.617 -23.925 6.677 1.00 96.69 170 SER A CA 1
ATOM 1366 C C . SER A 1 170 ? 13.004 -22.533 6.514 1.00 96.69 170 SER A C 1
ATOM 1368 O O . SER A 1 170 ? 13.333 -21.631 7.288 1.00 96.69 170 SER A O 1
ATOM 1370 N N . THR A 1 171 ? 12.078 -22.353 5.569 1.00 96.88 171 THR A N 1
ATOM 1371 C CA . THR A 1 171 ? 11.380 -21.076 5.390 1.00 96.88 171 THR A CA 1
ATOM 1372 C C . THR A 1 171 ? 10.470 -20.772 6.574 1.00 96.88 171 THR A C 1
ATOM 1374 O O . THR A 1 171 ? 10.442 -19.625 7.007 1.00 96.88 171 THR A O 1
ATOM 1377 N N . SER A 1 172 ? 9.844 -21.784 7.185 1.00 97.88 172 SER A N 1
ATOM 1378 C CA . SER A 1 172 ? 9.069 -21.629 8.423 1.00 97.88 172 SER A CA 1
ATOM 1379 C C . SER A 1 172 ? 9.923 -21.160 9.606 1.00 97.88 172 SER A C 1
ATOM 1381 O O . SER A 1 172 ? 9.479 -20.297 10.364 1.00 97.88 172 SER A O 1
ATOM 1383 N N . VAL A 1 173 ? 11.163 -21.659 9.756 1.00 97.50 173 VAL A N 1
ATOM 1384 C CA . VAL A 1 173 ? 12.117 -21.142 10.762 1.00 97.50 173 VAL A CA 1
ATOM 1385 C C . VAL A 1 173 ? 12.370 -19.655 10.528 1.00 97.50 173 VAL A C 1
ATOM 1387 O O . VAL A 1 173 ? 12.242 -18.859 11.456 1.00 97.50 173 VAL A O 1
ATOM 1390 N N . VAL A 1 174 ? 12.696 -19.262 9.293 1.00 96.81 174 VAL A N 1
ATOM 1391 C CA . VAL A 1 174 ? 12.971 -17.856 8.954 1.00 96.81 174 VAL A CA 1
ATOM 1392 C C . VAL A 1 174 ? 11.733 -16.989 9.182 1.00 96.81 174 VAL A C 1
ATOM 1394 O O . VAL A 1 174 ? 11.842 -15.919 9.777 1.00 96.81 174 VAL A O 1
ATOM 1397 N N . TYR A 1 175 ? 10.559 -17.456 8.763 1.00 95.88 175 TYR A N 1
ATOM 1398 C CA . TYR A 1 175 ? 9.288 -16.759 8.919 1.00 95.88 175 TYR A CA 1
ATOM 1399 C C . TYR A 1 175 ? 8.964 -16.498 10.393 1.00 95.88 175 TYR A C 1
ATOM 1401 O O . TYR A 1 175 ? 8.689 -15.359 10.767 1.00 95.88 175 TYR A O 1
ATOM 1409 N N . LEU A 1 176 ? 9.083 -17.512 11.258 1.00 96.25 176 LEU A N 1
ATOM 1410 C CA . LEU A 1 176 ? 8.837 -17.355 12.692 1.00 96.25 176 LEU A CA 1
ATOM 1411 C C . LEU A 1 176 ? 9.927 -16.531 13.397 1.00 96.25 176 LEU A C 1
ATOM 1413 O O . LEU A 1 176 ? 9.603 -15.749 14.287 1.00 96.25 176 LEU A O 1
ATOM 1417 N N . CYS A 1 177 ? 11.195 -16.616 12.981 1.00 95.00 177 CYS A N 1
ATOM 1418 C CA . CYS A 1 177 ? 12.248 -15.717 13.472 1.00 95.00 177 CYS A CA 1
ATOM 1419 C C . CYS A 1 177 ? 11.970 -14.251 13.098 1.00 95.00 177 CYS A C 1
ATOM 1421 O O . CYS A 1 177 ? 12.166 -13.353 13.915 1.00 95.00 177 CYS A O 1
ATOM 1423 N N . ARG A 1 178 ? 11.468 -13.987 11.886 1.00 93.94 178 ARG A N 1
ATOM 1424 C CA . ARG A 1 178 ? 11.042 -12.640 11.476 1.00 93.94 178 ARG A CA 1
ATOM 1425 C C . ARG A 1 178 ? 9.795 -12.188 12.233 1.00 93.94 178 ARG A C 1
ATOM 1427 O O . ARG A 1 178 ? 9.732 -11.036 12.653 1.00 93.94 178 ARG A O 1
ATOM 1434 N N . ALA A 1 179 ? 8.844 -13.087 12.484 1.00 90.75 179 ALA A N 1
ATOM 1435 C CA . ALA A 1 179 ? 7.673 -12.800 13.311 1.00 90.75 179 ALA A CA 1
ATOM 1436 C C . ALA A 1 179 ? 8.059 -12.483 14.769 1.00 90.75 179 ALA A C 1
ATOM 1438 O O . ALA A 1 179 ? 7.479 -11.584 15.382 1.00 90.75 179 ALA A O 1
ATOM 1439 N N . PHE A 1 180 ? 9.085 -13.154 15.305 1.00 88.00 180 PHE A N 1
ATOM 1440 C CA . PHE A 1 180 ? 9.684 -12.840 16.605 1.00 88.00 180 PHE A CA 1
ATOM 1441 C C . PHE A 1 180 ? 10.285 -11.425 16.632 1.00 88.00 180 PHE A C 1
ATOM 1443 O O . PHE A 1 180 ? 10.077 -10.686 17.591 1.00 88.00 180 PHE A O 1
ATOM 1450 N N . LEU A 1 181 ? 10.944 -11.006 15.546 1.00 85.69 181 LEU A N 1
ATOM 1451 C CA . LEU A 1 181 ? 11.440 -9.636 15.357 1.00 85.69 181 LEU A CA 1
ATOM 1452 C C . LEU A 1 181 ? 10.341 -8.614 14.998 1.00 85.69 181 LEU A C 1
ATOM 1454 O O . LEU A 1 181 ? 10.651 -7.441 14.808 1.00 85.69 181 LEU A O 1
ATOM 1458 N N . LYS A 1 182 ? 9.069 -9.037 14.922 1.00 81.81 182 LYS A N 1
ATOM 1459 C CA . LYS A 1 182 ? 7.916 -8.238 14.464 1.00 81.81 182 LYS A CA 1
ATOM 1460 C C . LYS A 1 182 ? 8.048 -7.693 13.030 1.00 81.81 182 LYS A C 1
ATOM 1462 O O . LYS A 1 182 ? 7.426 -6.692 12.694 1.00 81.81 182 LYS A O 1
ATOM 1467 N N . ASP A 1 183 ? 8.831 -8.359 12.186 1.00 82.25 183 ASP A N 1
ATOM 1468 C CA . ASP A 1 183 ? 9.033 -7.997 10.774 1.00 82.25 183 ASP A CA 1
ATOM 1469 C C . ASP A 1 183 ? 8.025 -8.685 9.830 1.00 82.25 183 ASP A C 1
ATOM 1471 O O . ASP A 1 183 ? 7.904 -8.346 8.657 1.00 82.25 183 ASP A O 1
ATOM 1475 N N . VAL A 1 184 ? 7.278 -9.669 10.333 1.00 86.44 184 VAL A N 1
ATOM 1476 C CA . VAL A 1 184 ? 6.303 -10.448 9.559 1.00 86.44 184 VAL A CA 1
ATOM 1477 C C . VAL A 1 184 ? 4.954 -10.462 10.268 1.00 86.44 184 VAL A C 1
ATOM 1479 O O . VAL A 1 184 ? 4.883 -10.632 11.486 1.00 86.44 184 VAL A O 1
ATOM 1482 N N . GLN A 1 185 ? 3.879 -10.297 9.494 1.00 82.62 185 GLN A N 1
ATOM 1483 C CA . GLN A 1 185 ? 2.503 -10.355 9.982 1.00 82.62 185 GLN A CA 1
ATOM 1484 C C . GLN A 1 185 ? 2.014 -11.804 10.013 1.00 82.62 185 GLN A C 1
ATOM 1486 O O . GLN A 1 185 ? 2.034 -12.490 8.998 1.00 82.62 185 GLN A O 1
ATOM 1491 N N . LEU A 1 186 ? 1.523 -12.262 11.165 1.00 89.69 186 LEU A N 1
ATOM 1492 C CA . LEU A 1 186 ? 0.955 -13.608 11.317 1.00 89.69 186 LEU A CA 1
ATOM 1493 C C . LEU A 1 186 ? -0.527 -13.698 10.903 1.00 89.69 186 LEU A C 1
ATOM 1495 O O . LEU A 1 186 ? -1.119 -14.766 11.015 1.00 89.69 186 LEU A O 1
ATOM 1499 N N . MET A 1 187 ? -1.119 -12.614 10.392 1.00 82.94 187 MET A N 1
ATOM 1500 C CA . MET A 1 187 ? -2.534 -12.566 9.997 1.00 82.94 187 MET A CA 1
ATOM 1501 C C . MET A 1 187 ? -2.951 -13.611 8.957 1.00 82.94 187 MET A C 1
ATOM 1503 O O . MET A 1 187 ? -3.981 -14.235 9.187 1.00 82.94 187 MET A O 1
ATOM 1507 N N . PRO A 1 188 ? -2.147 -13.944 7.924 1.00 87.38 188 PRO A N 1
ATOM 1508 C CA . PRO A 1 188 ? -2.547 -14.976 6.965 1.00 87.38 188 PRO A CA 1
ATOM 1509 C C . PRO A 1 188 ? -2.902 -16.315 7.631 1.00 87.38 188 PRO A C 1
ATOM 1511 O O . PRO A 1 188 ? -3.816 -17.013 7.208 1.00 87.38 188 PRO A O 1
ATOM 1514 N N . VAL A 1 189 ? -2.216 -16.657 8.727 1.00 92.06 189 VAL A N 1
ATOM 1515 C CA . VAL A 1 189 ? -2.464 -17.876 9.510 1.00 92.06 189 VAL A CA 1
ATOM 1516 C C . VAL A 1 189 ? -3.808 -17.816 10.251 1.00 92.06 189 VAL A C 1
ATOM 1518 O O . VAL A 1 189 ? -4.515 -18.823 10.349 1.00 92.06 189 VAL A O 1
ATOM 1521 N N . TYR A 1 190 ? -4.173 -16.637 10.759 1.00 86.25 190 TYR A N 1
ATOM 1522 C CA . TYR A 1 190 ? -5.481 -16.384 11.358 1.00 86.25 190 TYR A CA 1
ATOM 1523 C C . TYR A 1 190 ? -6.593 -16.448 10.306 1.00 86.25 190 TYR A C 1
ATOM 1525 O O . TYR A 1 190 ? -7.581 -17.144 10.515 1.00 86.25 190 TYR A O 1
ATOM 1533 N N . ASP A 1 191 ? -6.402 -15.812 9.153 1.00 80.44 191 ASP A N 1
ATOM 1534 C CA . ASP A 1 191 ? -7.424 -15.718 8.107 1.00 80.44 191 ASP A CA 1
ATOM 1535 C C . ASP A 1 191 ? -7.805 -17.097 7.533 1.00 80.44 191 ASP A C 1
ATOM 1537 O O . ASP A 1 191 ? -8.964 -17.337 7.196 1.00 80.44 191 ASP A O 1
ATOM 1541 N N . ILE A 1 192 ? -6.854 -18.042 7.484 1.00 88.88 192 ILE A N 1
ATOM 1542 C CA . ILE A 1 192 ? -7.091 -19.417 7.010 1.00 88.88 192 ILE A CA 1
ATOM 1543 C C . ILE A 1 192 ? -7.912 -20.239 8.015 1.00 88.88 192 ILE A C 1
ATOM 1545 O O . ILE A 1 192 ? -8.902 -20.872 7.646 1.00 88.88 192 ILE A O 1
ATOM 1549 N N . THR A 1 193 ? -7.505 -20.262 9.289 1.00 91.31 193 THR A N 1
ATOM 1550 C CA . THR A 1 193 ? -8.252 -20.951 10.357 1.00 91.31 193 THR A CA 1
ATOM 1551 C C . THR A 1 193 ? -8.254 -20.103 11.630 1.00 91.31 193 THR A C 1
ATOM 1553 O O . THR A 1 193 ? -7.368 -20.282 12.467 1.00 91.31 193 THR A O 1
ATOM 1556 N N . PRO A 1 194 ? -9.257 -19.229 11.842 1.00 82.75 194 PRO A N 1
ATOM 1557 C CA . PRO A 1 194 ? -9.217 -18.216 12.901 1.00 82.75 194 PRO A CA 1
ATOM 1558 C C . PRO A 1 194 ? -8.958 -18.773 14.296 1.00 82.75 194 PRO A C 1
ATOM 1560 O O . PRO A 1 194 ? -8.099 -18.276 15.017 1.00 82.75 194 PRO A O 1
ATOM 1563 N N . LEU A 1 195 ? -9.649 -19.851 14.676 1.00 84.88 195 LEU A N 1
ATOM 1564 C CA . LEU A 1 195 ? -9.511 -20.431 16.012 1.00 84.88 195 LEU A CA 1
ATOM 1565 C C . LEU A 1 195 ? -8.135 -21.081 16.229 1.00 84.88 195 LEU A C 1
ATOM 1567 O O . LEU A 1 195 ? -7.473 -20.818 17.233 1.00 84.88 195 LEU A O 1
ATOM 1571 N N . PHE A 1 196 ? -7.707 -21.934 15.295 1.00 89.12 196 PHE A N 1
ATOM 1572 C CA . PHE A 1 196 ? -6.446 -22.671 15.403 1.00 89.12 196 PHE A CA 1
ATOM 1573 C C . PHE A 1 196 ? -5.235 -21.750 15.210 1.00 89.12 196 PHE A C 1
ATOM 1575 O O . PHE A 1 196 ? -4.299 -21.789 16.008 1.00 89.12 196 PHE A O 1
ATOM 1582 N N . GLY A 1 197 ? -5.294 -20.867 14.212 1.00 91.31 197 GLY A N 1
ATOM 1583 C CA . GLY A 1 197 ? -4.283 -19.856 13.930 1.00 91.31 197 GLY A CA 1
ATOM 1584 C C . GLY A 1 197 ? -4.107 -18.881 15.089 1.00 91.31 197 GLY A C 1
ATOM 1585 O O . GLY A 1 197 ? -2.989 -18.727 15.575 1.00 91.31 197 GLY A O 1
ATOM 1586 N N . ALA A 1 198 ? -5.195 -18.305 15.621 1.00 85.25 198 ALA A N 1
ATOM 1587 C CA . ALA A 1 198 ? -5.123 -17.455 16.814 1.00 85.25 198 ALA A CA 1
ATOM 1588 C C . ALA A 1 198 ? -4.495 -18.184 18.005 1.00 85.25 198 ALA A C 1
ATOM 1590 O O . ALA A 1 198 ? -3.647 -17.622 18.697 1.00 85.25 198 ALA A O 1
ATOM 1591 N N . GLY A 1 199 ? -4.894 -19.440 18.234 1.00 89.62 199 GLY A N 1
ATOM 1592 C CA . GLY A 1 199 ? -4.345 -20.272 19.299 1.00 89.62 199 GLY A CA 1
ATOM 1593 C C . GLY A 1 199 ? -2.837 -20.478 19.157 1.00 89.62 199 GLY A C 1
ATOM 1594 O O . GLY A 1 199 ? -2.100 -20.265 20.118 1.00 89.62 199 GLY A O 1
ATOM 1595 N N . LEU A 1 200 ? -2.361 -20.834 17.960 1.00 94.62 200 LEU A N 1
ATOM 1596 C CA . LEU A 1 200 ? -0.934 -21.025 17.692 1.00 94.62 200 LEU A CA 1
ATOM 1597 C C . LEU A 1 200 ? -0.130 -19.730 17.795 1.00 94.62 200 LEU A C 1
ATOM 1599 O O . LEU A 1 200 ? 0.940 -19.742 18.398 1.00 94.62 200 LEU A O 1
ATOM 1603 N N . ILE A 1 201 ? -0.643 -18.620 17.259 1.00 92.44 201 ILE A N 1
ATOM 1604 C CA . ILE A 1 201 ? -0.005 -17.298 17.352 1.00 92.44 201 ILE A CA 1
ATOM 1605 C C . ILE A 1 201 ? 0.123 -16.876 18.819 1.00 92.44 201 ILE A C 1
ATOM 1607 O O . ILE A 1 201 ? 1.196 -16.457 19.257 1.00 92.44 201 ILE A O 1
ATOM 1611 N N . LEU A 1 202 ? -0.950 -17.034 19.598 1.00 88.06 202 LEU A N 1
ATOM 1612 C CA . LEU A 1 202 ? -0.963 -16.721 21.022 1.00 88.06 202 LEU A CA 1
ATOM 1613 C C . LEU A 1 202 ? 0.039 -17.589 21.789 1.00 88.06 202 LEU A C 1
ATOM 1615 O O . LEU A 1 202 ? 0.843 -17.061 22.554 1.00 88.06 202 LEU A O 1
ATOM 1619 N N . LEU A 1 203 ? 0.022 -18.908 21.575 1.00 90.75 203 LEU A N 1
ATOM 1620 C CA . LEU A 1 203 ? 0.954 -19.834 22.221 1.00 90.75 203 LEU A CA 1
ATOM 1621 C C . LEU A 1 203 ? 2.408 -19.546 21.836 1.00 90.75 203 LEU A C 1
ATOM 1623 O O . LEU A 1 203 ? 3.277 -19.623 22.702 1.00 90.75 203 LEU A O 1
ATOM 1627 N N . PHE A 1 204 ? 2.670 -19.177 20.580 1.00 93.31 204 PHE A N 1
ATOM 1628 C CA . PHE A 1 204 ? 3.996 -18.795 20.104 1.00 93.31 204 PHE A CA 1
ATOM 1629 C C . PHE A 1 204 ? 4.506 -17.557 20.842 1.00 93.31 204 PHE A C 1
ATOM 1631 O O . PHE A 1 204 ? 5.541 -17.622 21.504 1.00 93.31 204 PHE A O 1
ATOM 1638 N N . TYR A 1 205 ? 3.753 -16.452 20.825 1.00 88.50 205 TYR A N 1
ATOM 1639 C CA . TYR A 1 205 ? 4.162 -15.236 21.535 1.00 88.50 205 TYR A CA 1
ATOM 1640 C C . TYR A 1 205 ? 4.273 -15.448 23.040 1.00 88.50 205 TYR A C 1
ATOM 1642 O O . TYR A 1 205 ? 5.180 -14.908 23.668 1.00 88.50 205 TYR A O 1
ATOM 1650 N N . LEU A 1 206 ? 3.401 -16.263 23.629 1.00 83.75 206 LEU A N 1
ATOM 1651 C CA . LEU A 1 206 ? 3.499 -16.590 25.043 1.00 83.75 206 LEU A CA 1
ATOM 1652 C C . LEU A 1 206 ? 4.714 -17.443 25.360 1.00 83.75 206 LEU A C 1
ATOM 1654 O O . LEU A 1 206 ? 5.347 -17.180 26.370 1.00 83.75 206 LEU A O 1
ATOM 1658 N N . ASN A 1 207 ? 5.092 -18.407 24.522 1.00 87.12 207 ASN A N 1
ATOM 1659 C CA . ASN A 1 207 ? 6.340 -19.141 24.708 1.00 87.12 207 ASN A CA 1
ATOM 1660 C C . ASN A 1 207 ? 7.551 -18.194 24.653 1.00 87.12 207 ASN A C 1
ATOM 1662 O O . ASN A 1 207 ? 8.439 -18.290 25.497 1.00 87.12 207 ASN A O 1
ATOM 1666 N N . MET A 1 208 ? 7.534 -17.223 23.734 1.00 84.44 208 MET A N 1
ATOM 1667 C CA . MET A 1 208 ? 8.590 -16.213 23.606 1.00 84.44 208 MET A CA 1
ATOM 1668 C C . MET A 1 208 ? 8.647 -15.249 24.800 1.00 84.44 208 MET A C 1
ATOM 1670 O O . MET A 1 208 ? 9.733 -14.895 25.252 1.00 84.44 208 MET A O 1
ATOM 1674 N N . ILE A 1 209 ? 7.495 -14.826 25.332 1.00 78.88 209 ILE A N 1
ATOM 1675 C CA . ILE A 1 209 ? 7.424 -13.906 26.478 1.00 78.88 209 ILE A CA 1
ATOM 1676 C C . ILE A 1 209 ? 7.685 -14.646 27.796 1.00 78.88 209 ILE A C 1
ATOM 1678 O O . ILE A 1 209 ? 8.450 -14.162 28.623 1.00 78.88 209 ILE A O 1
ATOM 1682 N N . ALA A 1 210 ? 7.100 -15.828 27.995 1.00 69.44 210 ALA A N 1
ATOM 1683 C CA . ALA A 1 210 ? 7.258 -16.634 29.208 1.00 69.44 210 ALA A CA 1
ATOM 1684 C C . ALA A 1 210 ? 8.688 -17.165 29.383 1.00 69.44 210 ALA A C 1
ATOM 1686 O O . ALA A 1 210 ? 9.102 -17.439 30.505 1.00 69.44 210 ALA A O 1
ATOM 1687 N N . ALA A 1 211 ? 9.475 -17.249 28.305 1.00 63.72 211 ALA A N 1
ATOM 1688 C CA . ALA A 1 211 ? 10.911 -17.494 28.397 1.00 63.72 211 ALA A CA 1
ATOM 1689 C C . ALA A 1 211 ? 11.659 -16.402 29.195 1.00 63.72 211 ALA A C 1
ATOM 1691 O O . ALA A 1 211 ? 12.749 -16.663 29.701 1.00 63.72 211 ALA A O 1
ATOM 1692 N N . ARG A 1 212 ? 11.088 -15.194 29.328 1.00 63.69 212 ARG A N 1
ATOM 1693 C CA . ARG A 1 212 ? 11.673 -14.083 30.092 1.00 63.69 212 ARG A CA 1
ATOM 1694 C C . ARG A 1 212 ? 11.438 -14.207 31.598 1.00 63.69 212 ARG A C 1
ATOM 1696 O O . ARG A 1 212 ? 12.350 -13.925 32.367 1.00 63.69 212 ARG A O 1
ATOM 1703 N N . ASP A 1 213 ? 10.248 -14.647 31.994 1.00 60.38 213 ASP A N 1
ATOM 1704 C CA . ASP A 1 213 ? 9.827 -14.781 33.388 1.00 60.38 213 ASP A CA 1
ATOM 1705 C C . ASP A 1 213 ? 9.356 -16.220 33.610 1.00 60.38 213 ASP A C 1
ATOM 1707 O O . ASP A 1 213 ? 8.176 -16.513 33.427 1.00 60.38 213 ASP A O 1
ATOM 1711 N N . LEU A 1 214 ? 10.282 -17.126 33.962 1.00 55.19 214 LEU A N 1
ATOM 1712 C CA . LEU A 1 214 ? 9.978 -18.531 34.269 1.00 55.19 214 LEU A CA 1
ATOM 1713 C C . LEU A 1 214 ? 8.819 -18.586 35.280 1.00 55.19 214 LEU A C 1
ATOM 1715 O O . LEU A 1 214 ? 9.020 -18.254 36.455 1.00 55.19 214 LEU A O 1
ATOM 1719 N N . PRO A 1 215 ? 7.601 -18.975 34.859 1.00 53.12 215 PRO A N 1
ATOM 1720 C CA . PRO A 1 215 ? 6.481 -19.038 35.771 1.00 53.12 215 PRO A CA 1
ATOM 1721 C C . PRO A 1 215 ? 6.765 -20.146 36.777 1.00 53.12 215 PRO A C 1
ATOM 1723 O O . PRO A 1 215 ? 7.242 -21.220 36.410 1.00 53.12 215 PRO A O 1
ATOM 1726 N N . ASP A 1 216 ? 6.429 -19.905 38.042 1.00 66.75 216 ASP A N 1
ATOM 1727 C CA . ASP A 1 216 ? 6.261 -20.990 39.004 1.00 66.75 216 ASP A CA 1
ATOM 1728 C C . ASP A 1 216 ? 5.366 -22.062 38.345 1.00 66.75 216 ASP A C 1
ATOM 1730 O O . ASP A 1 216 ? 4.218 -21.745 38.010 1.00 66.75 216 ASP A O 1
ATOM 1734 N N . PRO A 1 217 ? 5.859 -23.299 38.122 1.00 68.25 217 PRO A N 1
ATOM 1735 C CA . PRO A 1 217 ? 5.152 -24.336 37.364 1.00 68.25 217 PRO A CA 1
ATOM 1736 C C . PRO A 1 217 ? 3.806 -24.725 37.988 1.00 68.25 217 PRO A C 1
ATOM 1738 O O . PRO A 1 217 ? 3.010 -25.429 37.372 1.00 68.25 217 PRO A O 1
ATOM 1741 N N . ARG A 1 218 ? 3.531 -24.264 39.213 1.00 76.69 218 ARG A N 1
ATOM 1742 C CA . ARG A 1 218 ? 2.261 -24.455 39.917 1.00 76.69 218 ARG A CA 1
ATOM 1743 C C . ARG A 1 218 ? 1.178 -23.466 39.502 1.00 76.69 218 ARG A C 1
ATOM 1745 O O . ARG A 1 218 ? 0.016 -23.672 39.849 1.00 76.69 218 ARG A O 1
ATOM 1752 N N . LYS A 1 219 ? 1.521 -22.375 38.814 1.00 73.75 219 LYS A N 1
ATOM 1753 C CA . LYS A 1 219 ? 0.539 -21.359 38.439 1.00 73.75 219 LYS A CA 1
ATOM 1754 C C . LYS A 1 219 ? -0.116 -21.719 37.104 1.00 73.75 219 LYS A C 1
ATOM 1756 O O . LYS A 1 219 ? 0.580 -22.058 36.149 1.00 73.75 219 LYS A O 1
ATOM 1761 N N . PRO A 1 220 ? -1.453 -21.623 36.998 1.00 72.75 220 PRO A N 1
ATOM 1762 C CA . PRO A 1 220 ? -2.143 -21.904 35.748 1.00 72.75 220 PRO A CA 1
ATOM 1763 C C . PRO A 1 220 ? -1.712 -20.901 34.674 1.00 72.75 220 PRO A C 1
ATOM 1765 O O . PRO A 1 220 ? -1.507 -19.724 34.967 1.00 72.75 220 PRO A O 1
ATOM 1768 N N . PHE A 1 221 ? -1.630 -21.356 33.425 1.00 68.38 221 PHE A N 1
ATOM 1769 C CA . PHE A 1 221 ? -1.228 -20.582 32.243 1.00 68.38 221 PHE A CA 1
ATOM 1770 C C . PHE A 1 221 ? -1.852 -19.174 32.157 1.00 68.38 221 PHE A C 1
ATOM 1772 O O . PHE A 1 221 ? -1.159 -18.197 31.877 1.00 68.38 221 PHE A O 1
ATOM 1779 N N . TRP A 1 222 ? -3.138 -19.034 32.492 1.00 72.12 222 TRP A N 1
ATOM 1780 C CA . TRP A 1 222 ? -3.848 -17.747 32.487 1.00 72.12 222 TRP A CA 1
ATOM 1781 C C . TRP A 1 222 ? -3.246 -16.699 33.431 1.00 72.12 222 TRP A C 1
ATOM 1783 O O . TRP A 1 222 ? -3.422 -15.503 33.216 1.00 72.12 222 TRP A O 1
ATOM 1793 N N . SER A 1 223 ? -2.511 -17.125 34.460 1.00 74.06 223 SER A N 1
ATOM 1794 C CA . SER A 1 223 ? -1.811 -16.211 35.363 1.00 74.06 223 SER A CA 1
ATOM 1795 C C . SER A 1 223 ? -0.661 -15.464 34.683 1.00 74.06 223 SER A C 1
ATOM 1797 O O . SER A 1 223 ? -0.439 -14.310 35.034 1.00 74.06 223 SER A O 1
ATOM 1799 N N . ALA A 1 224 ? 0.009 -16.075 33.695 1.00 74.00 224 ALA A N 1
ATOM 1800 C CA . ALA A 1 224 ? 1.086 -15.442 32.933 1.00 74.00 224 ALA A CA 1
ATOM 1801 C C . ALA A 1 224 ? 0.531 -14.368 31.985 1.00 74.00 224 ALA A C 1
ATOM 1803 O O . ALA A 1 224 ? 1.052 -13.257 31.920 1.00 74.00 224 ALA A O 1
ATOM 1804 N N . LEU A 1 225 ? -0.599 -14.657 31.328 1.00 73.69 225 LEU A N 1
ATOM 1805 C CA . LEU A 1 225 ? -1.358 -13.658 30.569 1.00 73.69 225 LEU A CA 1
ATOM 1806 C C . LEU A 1 225 ? -1.808 -12.502 31.466 1.00 73.69 225 LEU A C 1
ATOM 1808 O O . LEU A 1 225 ? -1.673 -11.338 31.106 1.00 73.69 225 LEU A O 1
ATOM 1812 N N . ALA A 1 226 ? -2.293 -12.822 32.663 1.00 76.19 226 ALA A N 1
ATOM 1813 C CA . ALA A 1 226 ? -2.764 -11.834 33.619 1.00 76.19 226 ALA A CA 1
ATOM 1814 C C . ALA A 1 226 ? -1.649 -11.088 34.377 1.00 76.19 226 ALA A C 1
ATOM 1816 O O . ALA A 1 226 ? -1.963 -10.238 35.213 1.00 76.19 226 ALA A O 1
ATOM 1817 N N . SER A 1 227 ? -0.375 -11.424 34.151 1.00 78.56 227 SER A N 1
ATOM 1818 C CA . SER A 1 227 ? 0.775 -10.636 34.614 1.00 78.56 227 SER A CA 1
ATOM 1819 C C . SER A 1 227 ? 1.311 -9.677 33.554 1.00 78.56 227 SER A C 1
ATOM 1821 O O . SER A 1 227 ? 2.161 -8.848 33.872 1.00 78.56 227 SER A O 1
ATOM 1823 N N . LEU A 1 228 ? 0.833 -9.770 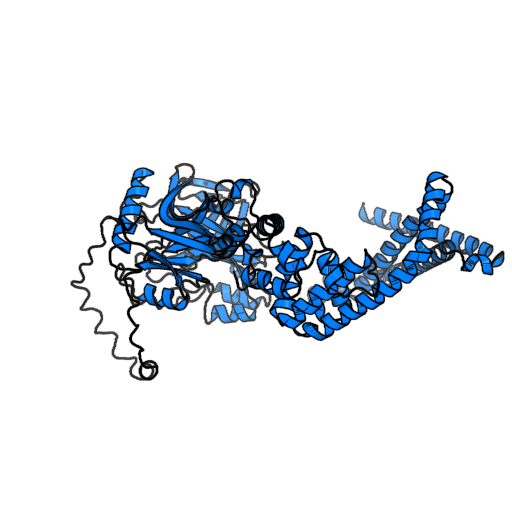32.309 1.00 82.25 228 LEU A N 1
ATOM 1824 C CA . LEU A 1 228 ? 1.204 -8.818 31.269 1.00 82.25 228 LEU A CA 1
ATOM 1825 C C . LEU A 1 228 ? 0.616 -7.442 31.591 1.00 82.25 228 LEU A C 1
ATOM 1827 O O . LEU A 1 228 ? -0.506 -7.330 32.085 1.00 82.25 228 LEU A O 1
ATOM 1831 N N . GLY A 1 229 ? 1.376 -6.389 31.284 1.00 85.62 229 GLY A N 1
ATOM 1832 C CA . GLY A 1 229 ? 0.865 -5.024 31.359 1.00 85.62 229 GLY A CA 1
ATOM 1833 C C . GLY A 1 229 ? -0.352 -4.836 30.440 1.00 85.62 229 GLY A C 1
ATOM 1834 O O . GLY A 1 229 ? -0.433 -5.505 29.403 1.00 85.62 229 GLY A O 1
ATOM 1835 N N . PRO A 1 230 ? -1.279 -3.926 30.788 1.00 86.69 230 PRO A N 1
ATOM 1836 C CA . PRO A 1 230 ? -2.548 -3.753 30.084 1.00 86.69 230 PRO A CA 1
ATOM 1837 C C . PRO A 1 230 ? -2.366 -3.500 28.584 1.00 86.69 230 PRO A C 1
ATOM 1839 O O . PRO A 1 230 ? -3.007 -4.147 27.759 1.00 86.69 230 PRO A O 1
ATOM 1842 N N . ASP A 1 231 ? -1.407 -2.646 28.231 1.00 88.31 231 ASP A N 1
ATOM 1843 C CA . ASP A 1 231 ? -1.067 -2.313 26.847 1.00 88.31 231 ASP A CA 1
ATOM 1844 C C . ASP A 1 231 ? -0.620 -3.540 26.040 1.00 88.31 231 ASP A C 1
ATOM 1846 O O . ASP A 1 231 ? -1.097 -3.764 24.929 1.00 88.31 231 ASP A O 1
ATOM 1850 N N . LEU A 1 232 ? 0.260 -4.372 26.612 1.00 83.94 232 LEU A N 1
ATOM 1851 C CA . LEU A 1 232 ? 0.802 -5.552 25.936 1.00 83.94 232 LEU A CA 1
ATOM 1852 C C . LEU A 1 232 ? -0.250 -6.653 25.796 1.00 83.94 232 LEU A C 1
ATOM 1854 O O . LEU A 1 232 ? -0.327 -7.291 24.748 1.00 83.94 232 LEU A O 1
ATOM 1858 N N . LEU A 1 233 ? -1.064 -6.874 26.833 1.00 86.44 233 LEU A N 1
ATOM 1859 C CA . LEU A 1 233 ? -2.152 -7.846 26.768 1.00 86.44 233 LEU A CA 1
ATOM 1860 C C . LEU A 1 233 ? -3.113 -7.479 25.641 1.00 86.44 233 LEU A C 1
ATOM 1862 O O . LEU A 1 233 ? -3.454 -8.318 24.812 1.00 86.44 233 LEU A O 1
ATOM 1866 N N . VAL A 1 234 ? -3.539 -6.220 25.601 1.00 87.19 234 VAL A N 1
ATOM 1867 C CA . VAL A 1 234 ? -4.532 -5.784 24.630 1.00 87.19 234 VAL A CA 1
ATOM 1868 C C . VAL A 1 234 ? -3.927 -5.673 23.224 1.00 87.19 234 VAL A C 1
ATOM 1870 O O . VAL A 1 234 ? -4.614 -6.003 22.259 1.00 87.19 234 VAL A O 1
ATOM 1873 N N . GLU A 1 235 ? -2.633 -5.362 23.083 1.00 84.81 235 GLU A N 1
ATOM 1874 C CA . GLU A 1 235 ? -1.879 -5.543 21.829 1.00 84.81 235 GLU A CA 1
ATOM 1875 C C . GLU A 1 235 ? -1.925 -7.003 21.344 1.00 84.81 235 GLU A C 1
ATOM 1877 O O . GLU A 1 235 ? -2.221 -7.249 20.179 1.00 84.81 235 GLU A O 1
ATOM 1882 N N . ILE A 1 236 ? -1.687 -7.980 22.224 1.00 82.62 236 ILE A N 1
ATOM 1883 C CA . ILE A 1 236 ? -1.742 -9.404 21.861 1.00 82.62 236 ILE A CA 1
ATOM 1884 C C . ILE A 1 236 ? -3.155 -9.809 21.428 1.00 82.62 236 ILE A C 1
ATOM 1886 O O . ILE A 1 236 ? -3.325 -10.449 20.393 1.00 82.62 236 ILE A O 1
ATOM 1890 N N . LEU A 1 237 ? -4.176 -9.416 22.195 1.00 83.56 237 LEU A N 1
ATOM 1891 C CA . LEU A 1 237 ? -5.572 -9.747 21.890 1.00 83.56 237 LEU A CA 1
ATOM 1892 C C . LEU A 1 237 ? -6.048 -9.132 20.572 1.00 83.56 237 LEU A C 1
ATOM 1894 O O . LEU A 1 237 ? -6.856 -9.726 19.863 1.00 83.56 237 LEU A O 1
ATOM 1898 N N . SER A 1 238 ? -5.533 -7.959 20.225 1.00 80.88 238 SER A N 1
ATOM 1899 C CA . SER A 1 238 ? -5.904 -7.271 18.991 1.00 80.88 238 SER A CA 1
ATOM 1900 C C . SER A 1 238 ? -5.235 -7.847 17.740 1.00 80.88 238 SER A C 1
ATOM 1902 O O . SER A 1 238 ? -5.787 -7.699 16.653 1.00 80.88 238 SER A O 1
ATOM 1904 N N . TYR A 1 239 ? -4.143 -8.613 17.882 1.00 75.12 239 TYR A N 1
ATOM 1905 C CA . TYR A 1 239 ? -3.669 -9.489 16.802 1.00 75.12 239 TYR A CA 1
ATOM 1906 C C . TYR A 1 239 ? -4.601 -10.682 16.552 1.00 75.12 239 TYR A C 1
ATOM 1908 O O . TYR A 1 239 ? -4.528 -11.291 15.492 1.00 75.12 239 TYR A O 1
ATOM 1916 N N . ILE A 1 240 ? -5.459 -11.041 17.514 1.00 76.69 240 ILE A N 1
ATOM 1917 C CA . ILE A 1 240 ? -6.446 -12.113 17.334 1.00 76.69 240 ILE A CA 1
ATOM 1918 C C . ILE A 1 240 ? -7.737 -11.561 16.735 1.00 76.69 240 ILE A C 1
ATOM 1920 O O . ILE A 1 240 ? -8.395 -12.231 15.952 1.00 76.69 240 ILE A O 1
ATOM 1924 N N . THR A 1 241 ? -8.159 -10.364 17.132 1.00 80.75 241 THR A N 1
ATOM 1925 C CA . THR A 1 241 ? -9.359 -9.741 16.575 1.00 80.75 241 THR A CA 1
ATOM 1926 C C . THR A 1 241 ? -9.296 -8.231 16.706 1.00 80.75 241 THR A C 1
ATOM 1928 O O . THR A 1 241 ? -9.013 -7.693 17.773 1.00 80.75 241 THR A O 1
ATOM 1931 N N . HIS A 1 242 ? -9.621 -7.540 15.620 1.00 82.38 242 HIS A N 1
ATOM 1932 C CA . HIS A 1 242 ? -9.740 -6.087 15.602 1.00 82.38 242 HIS A CA 1
ATOM 1933 C C . HIS A 1 242 ? -11.104 -5.609 16.126 1.00 82.38 242 HIS A C 1
ATOM 1935 O O . HIS A 1 242 ? -11.304 -4.412 16.320 1.00 82.38 242 HIS A O 1
ATOM 1941 N N . SER A 1 243 ? -12.066 -6.517 16.341 1.00 88.69 243 SER A N 1
ATOM 1942 C CA . SER A 1 243 ? -13.390 -6.098 16.779 1.00 88.69 243 SER A CA 1
ATOM 1943 C C . SER A 1 243 ? -13.423 -5.846 18.277 1.00 88.69 243 SER A C 1
ATOM 1945 O O . SER A 1 243 ? -13.061 -6.717 19.074 1.00 88.69 243 SER A O 1
ATOM 1947 N N . SER A 1 244 ? -13.977 -4.709 18.699 1.00 91.06 244 SER A N 1
ATOM 1948 C CA . SER A 1 244 ? -14.162 -4.423 20.125 1.00 91.06 244 SER A CA 1
ATOM 1949 C C . SER A 1 244 ? -15.024 -5.477 20.825 1.00 91.06 244 SER A C 1
ATOM 1951 O O . SER A 1 244 ? -14.839 -5.734 22.019 1.00 91.06 244 SER A O 1
ATOM 1953 N N . ARG A 1 245 ? -15.965 -6.108 20.104 1.00 90.12 245 ARG A N 1
ATOM 1954 C CA . ARG A 1 245 ? -16.783 -7.223 20.613 1.00 90.12 245 ARG A CA 1
ATOM 1955 C C . ARG A 1 245 ? -15.941 -8.482 20.789 1.00 90.12 245 ARG A C 1
ATOM 1957 O O . ARG A 1 245 ? -16.028 -9.107 21.845 1.00 90.12 245 ARG A O 1
ATOM 1964 N N . GLY A 1 246 ? -15.097 -8.795 19.805 1.00 86.62 246 GLY A N 1
ATOM 1965 C CA . GLY A 1 246 ? -14.141 -9.898 19.868 1.00 86.62 246 GLY A CA 1
ATOM 1966 C C . GLY A 1 246 ? -13.184 -9.742 21.049 1.00 86.62 246 GLY A C 1
ATOM 1967 O O . GLY A 1 246 ? -13.113 -10.628 21.897 1.00 86.62 246 GLY A O 1
ATOM 1968 N N . ILE A 1 247 ? -12.558 -8.571 21.193 1.00 88.12 247 ILE A N 1
ATOM 1969 C CA . ILE A 1 247 ? -11.661 -8.244 22.313 1.00 88.12 247 ILE A CA 1
ATOM 1970 C C . ILE A 1 247 ? -12.395 -8.389 23.653 1.00 88.12 247 ILE A C 1
ATOM 1972 O O . ILE A 1 247 ? -11.892 -9.017 24.580 1.00 88.12 247 ILE A O 1
ATOM 1976 N N . SER A 1 248 ? -13.625 -7.872 23.749 1.00 88.00 248 SER A N 1
ATOM 1977 C CA . SER A 1 248 ? -14.428 -7.964 24.978 1.00 88.00 248 SER A CA 1
ATOM 1978 C C . SER A 1 248 ? -14.775 -9.408 25.360 1.00 88.00 248 SER A C 1
ATOM 1980 O O . SER A 1 248 ? -14.907 -9.700 26.548 1.00 88.00 248 SER A O 1
ATOM 1982 N N . SER A 1 249 ? -14.910 -10.315 24.385 1.00 88.44 249 SER A N 1
ATOM 1983 C CA . SER A 1 249 ? -15.229 -11.725 24.648 1.00 88.44 249 SER A CA 1
ATOM 1984 C C . SER A 1 249 ? -14.118 -12.453 25.415 1.00 88.44 249 SER A C 1
ATOM 1986 O O . SER A 1 249 ? -14.416 -13.327 26.229 1.00 88.44 249 SER A O 1
ATOM 1988 N N . PHE A 1 250 ? -12.857 -12.019 25.278 1.00 85.62 250 PHE A N 1
ATOM 1989 C CA . PHE A 1 250 ? -11.733 -12.555 26.055 1.00 85.62 250 PHE A CA 1
ATOM 1990 C C . PHE A 1 250 ? -11.842 -12.261 27.554 1.00 85.62 250 PHE A C 1
ATOM 1992 O O . PHE A 1 250 ? -11.247 -12.977 28.359 1.00 85.62 250 PHE A O 1
ATOM 1999 N N . GLY A 1 251 ? -12.647 -11.271 27.958 1.00 84.81 251 GLY A N 1
ATOM 2000 C CA . GLY A 1 251 ? -12.965 -11.043 29.368 1.00 84.81 251 GLY A CA 1
ATOM 2001 C C . GLY A 1 251 ? -13.587 -12.275 30.040 1.00 84.81 251 GLY A C 1
ATOM 2002 O O . GLY A 1 251 ? -13.314 -12.538 31.211 1.00 84.81 251 GLY A O 1
ATOM 2003 N N . ALA A 1 252 ? -14.328 -13.097 29.287 1.00 86.06 252 ALA A N 1
ATOM 2004 C CA . ALA A 1 252 ? -14.932 -14.324 29.804 1.00 86.06 252 ALA A CA 1
ATOM 2005 C C . ALA A 1 252 ? -13.898 -15.381 30.238 1.00 86.06 252 ALA A C 1
ATOM 2007 O O . ALA A 1 252 ? -14.229 -16.254 31.038 1.00 86.06 252 ALA A O 1
ATOM 2008 N N . LEU A 1 253 ? -12.651 -15.303 29.754 1.00 80.12 253 LEU A N 1
ATOM 2009 C CA . LEU A 1 253 ? -11.601 -16.262 30.108 1.00 80.12 253 LEU A CA 1
ATOM 2010 C C . LEU A 1 253 ? -11.101 -16.080 31.547 1.00 80.12 253 LEU A C 1
ATOM 2012 O O . LEU A 1 253 ? -10.764 -17.061 32.207 1.00 80.12 253 LEU A O 1
ATOM 2016 N N . CYS A 1 254 ? -11.016 -14.838 32.045 1.00 81.62 254 CYS A N 1
ATOM 2017 C CA . CYS A 1 254 ? -10.536 -14.556 33.399 1.00 81.62 254 CYS A CA 1
ATOM 2018 C C . CYS A 1 254 ? -10.944 -13.154 33.892 1.00 81.62 254 CYS A C 1
ATOM 2020 O O . CYS A 1 254 ? -10.879 -12.170 33.153 1.00 81.62 254 CYS A O 1
ATOM 2022 N N . GLN A 1 255 ? -11.252 -13.035 35.191 1.00 86.75 255 GLN A N 1
ATOM 2023 C CA . GLN A 1 255 ? -11.579 -11.759 35.849 1.00 86.75 255 GLN A CA 1
ATOM 2024 C C . GLN A 1 255 ? -10.479 -10.697 35.708 1.00 86.75 255 GLN A C 1
ATOM 2026 O O . GLN A 1 255 ? -10.790 -9.518 35.575 1.00 86.75 255 GLN A O 1
ATOM 2031 N N . ARG A 1 256 ? -9.196 -11.087 35.696 1.00 83.94 256 ARG A N 1
ATOM 2032 C CA . ARG A 1 256 ? -8.092 -10.128 35.518 1.00 83.94 256 ARG A CA 1
ATOM 2033 C C . ARG A 1 256 ? -8.056 -9.529 34.115 1.00 83.94 256 ARG A C 1
ATOM 2035 O O . ARG A 1 256 ? -7.887 -8.325 33.995 1.00 83.94 256 ARG A O 1
ATOM 2042 N N . ILE A 1 257 ? -8.289 -10.343 33.080 1.00 85.25 257 ILE A N 1
ATOM 2043 C CA . ILE A 1 257 ? -8.416 -9.854 31.697 1.00 85.25 257 ILE A CA 1
ATOM 2044 C C . ILE A 1 257 ? -9.600 -8.893 31.611 1.00 85.25 257 ILE A C 1
ATOM 2046 O O . ILE A 1 257 ? -9.477 -7.822 31.031 1.00 85.25 257 ILE A O 1
ATOM 2050 N N . THR A 1 258 ? -10.724 -9.233 32.249 1.00 90.94 258 THR A N 1
ATOM 2051 C CA . THR A 1 258 ? -11.867 -8.314 32.355 1.00 90.94 258 THR A CA 1
ATOM 2052 C C . THR A 1 258 ? -11.472 -6.989 33.011 1.00 90.94 258 THR A C 1
ATOM 2054 O O . THR A 1 258 ? -11.830 -5.946 32.479 1.00 90.94 258 THR A O 1
ATOM 2057 N N . GLY A 1 259 ? -10.713 -7.016 34.113 1.00 92.44 259 GLY A N 1
ATOM 2058 C CA . GLY A 1 259 ? -10.206 -5.809 34.775 1.00 92.44 259 GLY A CA 1
ATOM 2059 C C . GLY A 1 259 ? -9.339 -4.955 33.849 1.00 92.44 259 GLY A C 1
ATOM 2060 O O . GLY A 1 259 ? -9.612 -3.774 33.679 1.00 92.44 259 GLY A O 1
ATOM 2061 N N . THR A 1 260 ? -8.378 -5.563 33.153 1.00 89.44 260 THR A N 1
ATOM 2062 C CA . THR A 1 260 ? -7.549 -4.874 32.153 1.00 89.44 260 THR A CA 1
ATOM 2063 C C . THR A 1 260 ? -8.375 -4.282 31.009 1.00 89.44 260 THR A C 1
ATOM 2065 O O . THR A 1 260 ? -8.145 -3.151 30.596 1.00 89.44 260 THR A O 1
ATOM 2068 N N . LEU A 1 261 ? -9.377 -5.010 30.509 1.00 90.81 261 LEU A N 1
ATOM 2069 C CA . LEU A 1 261 ? -10.288 -4.522 29.469 1.00 90.81 261 LEU A CA 1
ATOM 2070 C C . LEU A 1 261 ? -11.274 -3.455 29.975 1.00 90.81 261 LEU A C 1
ATOM 2072 O O . LEU A 1 261 ? -11.991 -2.865 29.166 1.00 90.81 261 LEU A O 1
ATOM 2076 N N . GLN A 1 262 ? -11.342 -3.207 31.283 1.00 92.56 262 GLN A N 1
ATOM 2077 C CA . GLN A 1 262 ? -12.060 -2.072 31.865 1.00 92.56 262 GLN A CA 1
ATOM 2078 C C . GLN A 1 262 ? -11.164 -0.834 32.018 1.00 92.56 262 GLN A C 1
ATOM 2080 O O . GLN A 1 262 ? -11.691 0.254 32.237 1.00 92.56 262 GLN A O 1
ATOM 2085 N N . GLU A 1 263 ? -9.841 -0.965 31.875 1.00 93.69 263 GLU A N 1
ATOM 2086 C CA . GLU A 1 263 ? -8.918 0.166 31.952 1.00 93.69 263 GLU A CA 1
ATOM 2087 C C . GLU A 1 263 ? -8.937 0.998 30.661 1.00 93.69 263 GLU A C 1
ATOM 2089 O O . GLU A 1 263 ? -8.697 0.505 29.557 1.00 93.69 263 GLU A O 1
ATOM 2094 N N . ASP A 1 264 ? -9.159 2.304 30.805 1.00 92.25 264 ASP A N 1
ATOM 2095 C CA . ASP A 1 264 ? -9.153 3.255 29.688 1.00 92.25 264 ASP A CA 1
ATOM 2096 C C . ASP A 1 264 ? -7.795 3.324 28.968 1.00 92.25 264 ASP A C 1
ATOM 2098 O O . ASP A 1 264 ? -7.746 3.541 27.756 1.00 92.25 264 ASP A O 1
ATOM 2102 N N . SER A 1 265 ? -6.687 3.137 29.692 1.00 93.00 265 SER A N 1
ATOM 2103 C CA . SER A 1 265 ? -5.321 3.123 29.142 1.00 93.00 265 SER A CA 1
ATOM 2104 C C . SER A 1 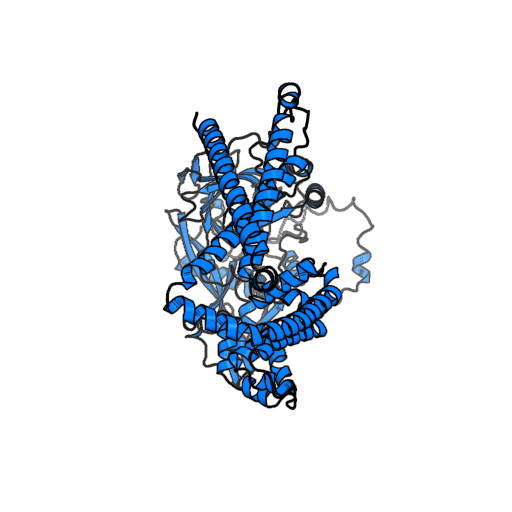265 ? -5.170 2.091 28.026 1.00 93.00 265 SER A C 1
ATOM 2106 O O . SER A 1 265 ? -4.648 2.426 26.964 1.00 93.00 265 SER A O 1
ATOM 2108 N N . ALA A 1 266 ? -5.709 0.887 28.222 1.00 91.81 266 ALA A N 1
ATOM 2109 C CA . ALA A 1 266 ? -5.596 -0.204 27.267 1.00 91.81 266 ALA A CA 1
ATOM 2110 C C . ALA A 1 266 ? -6.331 0.107 25.950 1.00 91.81 266 ALA A C 1
ATOM 2112 O O . ALA A 1 266 ? -5.801 -0.100 24.857 1.00 91.81 266 ALA A O 1
ATOM 2113 N N . TRP A 1 267 ? -7.531 0.692 26.029 1.00 93.25 267 TRP A N 1
ATOM 2114 C CA . TRP A 1 267 ? -8.276 1.116 24.839 1.00 93.25 267 TRP A CA 1
ATOM 2115 C C . TRP A 1 267 ? -7.654 2.342 24.161 1.00 93.25 267 TRP A C 1
ATOM 2117 O O . TRP A 1 267 ? -7.651 2.417 22.933 1.00 93.25 267 TRP A O 1
ATOM 2127 N N . ARG A 1 268 ? -7.064 3.284 24.915 1.00 91.31 268 ARG A N 1
ATOM 2128 C CA . ARG A 1 268 ? -6.291 4.398 24.325 1.00 91.31 268 ARG A CA 1
ATOM 2129 C C . ARG A 1 268 ? -5.050 3.890 23.603 1.00 91.31 268 ARG A C 1
ATOM 2131 O O . ARG A 1 268 ? -4.745 4.382 22.516 1.00 91.31 268 ARG A O 1
ATOM 2138 N N . HIS A 1 269 ? -4.361 2.904 24.178 1.00 90.81 269 HIS A N 1
ATOM 2139 C CA . HIS A 1 269 ? -3.239 2.230 23.534 1.00 90.81 269 HIS A CA 1
ATOM 2140 C C . HIS A 1 269 ? -3.677 1.625 22.197 1.00 90.81 269 HIS A C 1
ATOM 2142 O O . HIS A 1 269 ? -3.050 1.888 21.171 1.00 90.81 269 HIS A O 1
ATOM 2148 N N . LEU A 1 270 ? -4.807 0.910 22.178 1.00 90.12 270 LEU A N 1
ATOM 2149 C CA . LEU A 1 270 ? -5.383 0.379 20.945 1.00 90.12 270 LEU A CA 1
ATOM 2150 C C . LEU A 1 270 ? -5.742 1.456 19.922 1.00 90.12 270 LEU A C 1
ATOM 2152 O O . LEU A 1 270 ? -5.434 1.283 18.746 1.00 90.12 270 LEU A O 1
ATOM 2156 N N . CYS A 1 271 ? -6.361 2.561 20.345 1.00 90.69 271 CYS A N 1
ATOM 2157 C CA . CYS A 1 271 ? -6.682 3.673 19.449 1.00 90.69 271 CYS A CA 1
ATOM 2158 C C . CYS A 1 271 ? -5.424 4.201 18.753 1.00 90.69 271 CYS A C 1
ATOM 2160 O O . CYS A 1 271 ? -5.356 4.252 17.524 1.00 90.69 271 CYS A O 1
ATOM 2162 N N . ARG A 1 272 ? -4.380 4.499 19.535 1.00 87.38 272 ARG A N 1
ATOM 2163 C CA . ARG A 1 272 ? -3.106 5.007 19.010 1.00 87.38 272 ARG A CA 1
ATOM 2164 C C . ARG A 1 272 ? -2.419 4.008 18.086 1.00 87.38 272 ARG A C 1
ATOM 2166 O O . ARG A 1 272 ? -1.862 4.412 17.069 1.00 87.38 272 ARG A O 1
ATOM 2173 N N . LYS A 1 273 ? -2.444 2.724 18.446 1.00 84.56 273 LYS A N 1
ATOM 2174 C CA . LYS A 1 273 ? -1.701 1.675 17.748 1.00 84.56 273 LYS A CA 1
ATOM 2175 C C . LYS A 1 273 ? -2.378 1.202 16.463 1.00 84.56 273 LYS A C 1
ATOM 2177 O O . LYS A 1 273 ? -1.695 1.095 15.453 1.00 84.56 273 LYS A O 1
ATOM 2182 N N . TYR A 1 274 ? -3.681 0.927 16.500 1.00 80.56 274 TYR A N 1
ATOM 2183 C CA . TYR A 1 274 ? -4.415 0.349 15.365 1.00 80.56 274 TYR A CA 1
ATOM 2184 C C . TYR A 1 274 ? -4.983 1.396 14.428 1.00 80.56 274 TYR A C 1
ATOM 2186 O O . TYR A 1 274 ? -4.931 1.238 13.217 1.00 80.56 274 TYR A O 1
ATOM 2194 N N . TRP A 1 275 ? -5.512 2.476 14.991 1.00 83.12 275 TRP A N 1
ATOM 2195 C CA . TRP A 1 275 ? -6.191 3.511 14.222 1.00 83.12 275 TRP A CA 1
ATOM 2196 C C . TRP A 1 275 ? -5.266 4.700 13.935 1.00 83.12 275 TRP A C 1
ATOM 2198 O O . TRP A 1 275 ? -5.720 5.731 13.447 1.00 83.12 275 TRP A O 1
ATOM 2208 N N . HIS A 1 276 ? -3.969 4.592 14.264 1.00 77.56 276 HIS A N 1
ATOM 2209 C CA . HIS A 1 276 ? -2.973 5.665 14.136 1.00 77.56 276 HIS A CA 1
ATOM 2210 C C . HIS A 1 276 ? -3.487 7.017 14.651 1.00 77.56 276 HIS A C 1
ATOM 2212 O O . HIS A 1 276 ? -3.200 8.082 14.096 1.00 77.56 276 HIS A O 1
ATOM 2218 N N . SER A 1 277 ? -4.307 6.976 15.702 1.00 77.25 277 SER A N 1
ATOM 2219 C CA . SER A 1 277 ? -4.982 8.154 16.209 1.00 77.25 277 SER A CA 1
ATOM 2220 C C . SER A 1 277 ? -3.973 8.980 17.006 1.00 77.25 277 SER A C 1
ATOM 2222 O O . SER A 1 277 ? -3.728 8.723 18.187 1.00 77.25 277 SER A O 1
ATOM 2224 N N . THR A 1 278 ? -3.315 9.931 16.343 1.00 77.69 278 THR A N 1
ATOM 2225 C CA . THR A 1 278 ? -2.415 10.867 17.020 1.00 77.69 278 THR A CA 1
ATOM 2226 C C . THR A 1 278 ? -3.217 11.724 17.992 1.00 77.69 278 THR A C 1
ATOM 2228 O O . THR A 1 278 ? -4.375 12.047 17.728 1.00 77.69 278 THR A O 1
ATOM 2231 N N . ASP A 1 279 ? -2.607 12.137 19.104 1.00 78.31 279 ASP A N 1
ATOM 2232 C CA . ASP A 1 279 ? -3.285 13.011 20.070 1.00 78.31 279 ASP A CA 1
ATOM 2233 C C . ASP A 1 279 ? -3.759 14.320 19.405 1.00 78.31 279 ASP A C 1
ATOM 2235 O O . ASP A 1 279 ? -4.807 14.846 19.759 1.00 78.31 279 ASP A O 1
ATOM 2239 N N . ALA A 1 280 ? -3.047 14.798 18.376 1.00 79.25 280 ALA A N 1
ATOM 2240 C CA . ALA A 1 280 ? -3.461 15.941 17.563 1.00 79.25 280 ALA A CA 1
ATOM 2241 C C . ALA A 1 280 ? -4.772 15.687 16.800 1.00 79.25 280 ALA A C 1
ATOM 2243 O O . ALA A 1 280 ? -5.637 16.554 16.775 1.00 79.25 280 ALA A O 1
ATOM 2244 N N . ARG A 1 281 ? -4.940 14.495 16.214 1.00 74.75 281 ARG A N 1
ATOM 2245 C CA . ARG A 1 281 ? -6.168 14.098 15.510 1.00 74.75 281 ARG A CA 1
ATOM 2246 C C . ARG A 1 281 ? -7.314 13.777 16.471 1.00 74.75 281 ARG A C 1
ATOM 2248 O O . ARG A 1 281 ? -8.478 13.900 16.103 1.00 74.75 281 ARG A O 1
ATOM 2255 N N . LEU A 1 282 ? -6.979 13.341 17.686 1.00 71.50 282 LEU A N 1
ATOM 2256 C CA . LEU A 1 282 ? -7.938 13.015 18.738 1.00 71.50 282 LEU A CA 1
ATOM 2257 C C . LEU A 1 282 ? -8.396 14.217 19.566 1.00 71.50 282 LEU A C 1
ATOM 2259 O O . LEU A 1 282 ? -9.403 14.109 20.260 1.00 71.50 282 LEU A O 1
ATOM 2263 N N . LYS A 1 283 ? -7.675 15.341 19.502 1.00 75.56 283 LYS A N 1
ATOM 2264 C CA . LYS A 1 283 ? -7.904 16.520 20.348 1.00 75.56 283 LYS A CA 1
ATOM 2265 C C . LYS A 1 283 ? -9.349 17.016 20.314 1.00 75.56 283 LYS A C 1
ATOM 2267 O O . LYS A 1 283 ? -9.863 17.454 21.337 1.00 75.56 283 LYS A O 1
ATOM 2272 N N . ASP A 1 284 ? -9.979 16.900 19.155 1.00 70.50 284 ASP A N 1
ATOM 2273 C CA . ASP A 1 284 ? -11.290 17.472 18.883 1.00 70.50 284 ASP A CA 1
ATOM 2274 C C . ASP A 1 284 ? -12.405 16.414 18.876 1.00 70.50 284 ASP A C 1
ATOM 2276 O O . ASP A 1 284 ? -13.511 16.681 18.419 1.00 70.50 284 ASP A O 1
ATOM 2280 N N . TRP A 1 285 ? -12.139 15.193 19.354 1.00 79.69 285 TRP A N 1
ATOM 2281 C CA . TRP A 1 285 ? -13.191 14.185 19.463 1.00 79.69 285 TRP A CA 1
ATOM 2282 C C . TRP A 1 285 ? -14.200 14.546 20.556 1.00 79.69 285 TRP A C 1
ATOM 2284 O O . TRP A 1 285 ? -13.809 15.124 21.575 1.00 79.69 285 TRP A O 1
ATOM 2294 N N . PRO A 1 286 ? -15.492 14.184 20.395 1.00 77.62 286 PRO A N 1
ATOM 2295 C CA . PRO A 1 286 ? -16.447 14.268 21.489 1.00 77.62 286 PRO A CA 1
ATOM 2296 C C . PRO A 1 286 ? -15.882 13.545 22.712 1.00 77.62 286 PRO A C 1
ATOM 2298 O O . PRO A 1 286 ? -15.041 12.653 22.581 1.00 77.62 286 PRO A O 1
ATOM 2301 N N . ALA A 1 287 ? -16.336 13.938 23.902 1.00 86.94 287 ALA A N 1
ATOM 2302 C CA . ALA A 1 287 ? -15.913 13.348 25.169 1.00 86.94 287 ALA A CA 1
ATOM 2303 C C . ALA A 1 287 ? -16.396 11.887 25.289 1.00 86.94 287 ALA A C 1
ATOM 2305 O O . ALA A 1 287 ? -17.316 11.581 26.042 1.00 86.94 287 ALA A O 1
ATOM 2306 N N . LEU A 1 288 ? -15.795 10.998 24.501 1.00 92.19 288 LEU A N 1
ATOM 2307 C CA . LEU A 1 288 ? -16.002 9.562 24.503 1.00 92.19 288 LEU A CA 1
ATOM 2308 C C . LEU A 1 288 ? -15.021 8.937 25.494 1.00 92.19 288 LEU A C 1
ATOM 2310 O O . LEU A 1 288 ? -13.853 9.329 25.583 1.00 92.19 288 LEU A O 1
ATOM 2314 N N . SER A 1 289 ? -15.470 7.899 26.189 1.00 93.88 289 SER A N 1
ATOM 2315 C CA . SER A 1 289 ? -14.576 6.969 26.869 1.00 93.88 289 SER A CA 1
ATOM 2316 C C . SER A 1 289 ? -13.585 6.368 25.869 1.00 93.88 289 SER A C 1
ATOM 2318 O O . SER A 1 289 ? -13.860 6.281 24.671 1.00 93.88 289 SER A O 1
ATOM 2320 N N . ALA A 1 290 ? -12.434 5.886 26.339 1.00 93.00 290 ALA A N 1
ATOM 2321 C CA . ALA A 1 290 ? -11.443 5.273 25.452 1.00 93.00 290 ALA A CA 1
ATOM 2322 C C . ALA A 1 290 ? -12.019 4.086 24.656 1.00 93.00 290 ALA A C 1
ATOM 2324 O O . ALA A 1 290 ? -11.697 3.880 23.484 1.00 93.00 290 ALA A O 1
ATOM 2325 N N . ARG A 1 291 ? -12.921 3.328 25.287 1.00 93.94 291 ARG A N 1
ATOM 2326 C CA . ARG A 1 291 ? -13.649 2.219 24.665 1.00 93.94 291 ARG A CA 1
ATOM 2327 C C . ARG A 1 291 ? -14.696 2.697 23.656 1.00 93.94 291 ARG A C 1
ATOM 2329 O O . ARG A 1 291 ? -14.855 2.069 22.610 1.00 93.94 291 ARG A O 1
ATOM 2336 N N . GLY A 1 292 ? -15.405 3.782 23.965 1.00 94.50 292 GLY A N 1
ATOM 2337 C CA . GLY A 1 292 ? -16.326 4.447 23.043 1.00 94.50 292 GLY A CA 1
ATOM 2338 C C . GLY A 1 292 ? -15.604 4.962 21.807 1.00 94.50 292 GLY A C 1
ATOM 2339 O O . GLY A 1 292 ? -16.011 4.662 20.690 1.00 94.50 292 GLY A O 1
ATOM 2340 N N . LEU A 1 293 ? -14.469 5.635 22.000 1.00 93.31 293 LEU A N 1
ATOM 2341 C CA . LEU A 1 293 ? -13.602 6.097 20.923 1.00 93.31 293 LEU A CA 1
ATOM 2342 C C . LEU A 1 293 ? -13.138 4.936 20.037 1.00 93.31 293 LEU A C 1
ATOM 2344 O O . LEU A 1 293 ? -13.277 5.017 18.821 1.00 93.31 293 LEU A O 1
ATOM 2348 N N . TYR A 1 294 ? -12.657 3.834 20.622 1.00 93.31 294 TYR A N 1
ATOM 2349 C CA . TYR A 1 294 ? -12.246 2.668 19.837 1.00 93.31 294 TYR A CA 1
ATOM 2350 C C . TYR A 1 294 ? -13.396 2.105 18.994 1.00 93.31 294 TYR A C 1
ATOM 2352 O O . TYR A 1 294 ? -13.196 1.793 17.826 1.00 93.31 294 TYR A O 1
ATOM 2360 N N . ARG A 1 295 ? -14.608 2.013 19.556 1.00 93.44 295 ARG A N 1
ATOM 2361 C CA . ARG A 1 295 ? -15.804 1.565 18.823 1.00 93.44 295 ARG A CA 1
ATOM 2362 C C . ARG A 1 295 ? -16.227 2.527 17.723 1.00 93.44 295 ARG A C 1
ATOM 2364 O O . ARG A 1 295 ? -16.629 2.085 16.652 1.00 93.44 295 ARG A O 1
ATOM 2371 N N . ALA A 1 296 ? -16.127 3.828 17.972 1.00 93.12 296 ALA A N 1
ATOM 2372 C CA . ALA A 1 296 ? -16.384 4.835 16.957 1.00 93.12 296 ALA A CA 1
ATOM 2373 C C . ALA A 1 296 ? -15.366 4.718 15.810 1.00 93.12 296 ALA A C 1
ATOM 2375 O O . ALA A 1 296 ? -15.753 4.710 14.646 1.00 93.12 296 ALA A O 1
ATOM 2376 N N . LEU A 1 297 ? -14.078 4.556 16.120 1.00 91.81 297 LEU A N 1
ATOM 2377 C CA . LEU A 1 297 ? -13.033 4.341 15.118 1.00 91.81 297 LEU A CA 1
ATOM 2378 C C . LEU A 1 297 ? -13.257 3.035 14.341 1.00 91.81 297 LEU A C 1
ATOM 2380 O O . LEU A 1 297 ? -13.247 3.067 13.116 1.00 91.81 297 LEU A O 1
ATOM 2384 N N . GLU A 1 298 ? -13.561 1.929 15.028 1.00 91.62 298 GLU A N 1
ATOM 2385 C CA . GLU A 1 298 ? -13.914 0.631 14.425 1.00 91.62 298 GLU A CA 1
ATOM 2386 C C . GLU A 1 298 ? -15.052 0.765 13.404 1.00 91.62 298 GLU A C 1
ATOM 2388 O O . GLU A 1 298 ? -14.980 0.196 12.318 1.00 91.62 298 GLU A O 1
ATOM 2393 N N . GLN A 1 299 ? -16.081 1.550 13.726 1.00 91.25 299 GLN A N 1
ATOM 2394 C CA . GLN A 1 299 ? -17.249 1.730 12.868 1.00 91.25 299 GLN A CA 1
ATOM 2395 C C . GLN A 1 299 ? -17.014 2.717 11.713 1.00 91.25 299 GLN A C 1
ATOM 2397 O O . GLN A 1 299 ? -17.440 2.459 10.586 1.00 91.25 299 GLN A O 1
ATOM 2402 N N . TRP A 1 300 ? -16.380 3.862 11.978 1.00 92.00 300 TRP A N 1
ATOM 2403 C CA . TRP A 1 300 ? -16.379 5.007 11.058 1.00 92.00 300 TRP A CA 1
ATOM 2404 C C . TRP A 1 300 ? -15.067 5.190 10.304 1.00 92.00 300 TRP A C 1
ATOM 2406 O O . TRP A 1 300 ? -15.075 5.672 9.172 1.00 92.00 300 TRP A O 1
ATOM 2416 N N . MET A 1 301 ? -13.937 4.782 10.879 1.00 89.94 301 MET A N 1
ATOM 2417 C CA . MET A 1 301 ? -12.635 4.962 10.243 1.00 89.94 301 MET A CA 1
ATOM 2418 C C . MET A 1 301 ? -12.465 4.142 8.952 1.00 89.94 301 MET A C 1
ATOM 2420 O O . MET A 1 301 ? -11.937 4.688 7.979 1.00 89.94 301 MET A O 1
ATOM 2424 N N . PRO A 1 302 ? -12.992 2.902 8.839 1.00 89.56 302 PRO A N 1
ATOM 2425 C CA . PRO A 1 302 ? -13.024 2.186 7.562 1.00 89.56 302 PRO A CA 1
ATOM 2426 C C . PRO A 1 302 ? -13.793 2.925 6.455 1.00 89.56 302 PRO A C 1
ATOM 2428 O O . PRO A 1 302 ? -13.621 2.626 5.269 1.00 89.56 302 PRO A O 1
ATOM 2431 N N . LEU A 1 303 ? -14.652 3.887 6.807 1.00 92.00 303 LEU A N 1
ATOM 2432 C CA . LEU A 1 303 ? -15.409 4.677 5.840 1.00 92.00 303 LEU A CA 1
ATOM 2433 C C . LEU A 1 303 ? -14.637 5.900 5.324 1.00 92.00 303 LEU A C 1
ATOM 2435 O O . LEU A 1 303 ? -15.070 6.481 4.336 1.00 92.00 303 LEU A O 1
ATOM 2439 N N . GLU A 1 304 ? -13.493 6.280 5.898 1.00 92.00 304 GLU A N 1
ATOM 2440 C CA . GLU A 1 304 ? -12.755 7.480 5.473 1.00 92.00 304 GLU A CA 1
ATOM 2441 C C . GLU A 1 304 ? -12.033 7.321 4.137 1.00 92.00 304 GLU A C 1
ATOM 2443 O O . GLU A 1 304 ? -11.070 6.560 4.016 1.00 92.00 304 GLU A O 1
ATOM 2448 N N . GLY A 1 305 ? -12.420 8.080 3.131 1.00 93.88 305 GLY A N 1
ATOM 2449 C CA . GLY A 1 305 ? -11.784 8.017 1.829 1.00 93.88 305 GLY A CA 1
ATOM 2450 C C . GLY A 1 305 ? -12.509 8.867 0.809 1.00 93.88 305 GLY A C 1
ATOM 2451 O O . GLY A 1 305 ? -13.425 9.625 1.129 1.00 93.88 305 GLY A O 1
ATOM 2452 N N . PHE A 1 306 ? -12.097 8.712 -0.441 1.00 95.25 306 PHE A N 1
ATOM 2453 C CA . PHE A 1 306 ? -12.788 9.328 -1.558 1.00 95.25 306 PHE A CA 1
ATOM 2454 C C . PHE A 1 306 ? -13.888 8.409 -2.059 1.00 95.25 306 PHE A C 1
ATOM 2456 O O . PHE A 1 306 ? -13.713 7.199 -2.166 1.00 95.25 306 PHE A O 1
ATOM 2463 N N . TYR A 1 307 ? -15.020 9.003 -2.381 1.00 95.44 307 TYR A N 1
ATOM 2464 C CA . TYR A 1 307 ? -16.185 8.360 -2.946 1.00 95.44 307 TYR A CA 1
ATOM 2465 C C . TYR A 1 307 ? -16.575 9.102 -4.211 1.00 95.44 307 TYR A C 1
ATOM 2467 O O . TYR A 1 307 ? -16.232 10.267 -4.401 1.00 95.44 307 TYR A O 1
ATOM 2475 N N . VAL A 1 308 ? -17.330 8.437 -5.066 1.00 94.12 308 VAL A N 1
ATOM 2476 C CA . VAL A 1 308 ? -18.030 9.077 -6.169 1.00 94.12 308 VAL A CA 1
ATOM 2477 C C . VAL A 1 308 ? -19.526 8.961 -5.947 1.00 94.12 308 VAL A C 1
ATOM 2479 O O . VAL A 1 308 ? -20.042 7.903 -5.579 1.00 94.12 308 VAL A O 1
ATOM 2482 N N . LEU A 1 309 ? -20.227 10.070 -6.140 1.00 93.00 309 LEU A N 1
ATOM 2483 C CA . LEU A 1 309 ? -21.672 10.139 -6.013 1.00 93.00 309 LEU A CA 1
ATOM 2484 C C . LEU A 1 309 ? -22.315 9.517 -7.256 1.00 93.00 309 LEU A C 1
ATOM 2486 O O . LEU A 1 309 ? -22.322 10.108 -8.335 1.00 93.00 309 LEU A O 1
ATOM 2490 N N . SER A 1 310 ? -22.812 8.291 -7.113 1.00 85.38 310 SER A N 1
ATOM 2491 C CA . SER A 1 310 ? -23.236 7.455 -8.244 1.00 85.38 310 SER A CA 1
ATOM 2492 C C . SER A 1 310 ? -24.504 7.953 -8.937 1.00 85.38 310 SER A C 1
ATOM 2494 O O . SER A 1 310 ? -24.653 7.759 -10.142 1.00 85.38 310 SER A O 1
ATOM 2496 N N . CYS A 1 311 ? -25.377 8.668 -8.223 1.00 85.19 311 CYS A N 1
ATOM 2497 C CA . CYS A 1 311 ? -26.548 9.318 -8.812 1.00 85.19 311 CYS A CA 1
ATOM 2498 C C . CYS A 1 311 ? -26.192 10.482 -9.754 1.00 85.19 311 CYS A C 1
ATOM 2500 O O . CYS A 1 311 ? -27.022 10.861 -10.573 1.00 85.19 311 CYS A O 1
ATOM 2502 N N . ALA A 1 312 ? -24.950 10.983 -9.718 1.00 86.38 312 ALA A N 1
ATOM 2503 C CA . ALA A 1 312 ? -24.442 11.967 -10.675 1.00 86.38 312 ALA A CA 1
ATOM 2504 C C . ALA A 1 312 ? -23.880 11.329 -11.965 1.00 86.38 312 ALA A C 1
ATOM 2506 O O . ALA A 1 312 ? -23.249 12.015 -12.771 1.00 86.38 312 ALA A O 1
ATOM 2507 N N . PHE A 1 313 ? -24.044 10.016 -12.168 1.00 83.31 313 PHE A N 1
ATOM 2508 C CA . PHE A 1 313 ? -23.614 9.335 -13.393 1.00 83.31 313 PHE A CA 1
ATOM 2509 C C . PHE A 1 313 ? -24.316 9.934 -14.632 1.00 83.31 313 PHE A C 1
ATOM 2511 O O . PHE A 1 313 ? -25.540 10.111 -14.602 1.00 83.31 313 PHE A O 1
ATOM 2518 N N . PRO A 1 314 ? -23.586 10.208 -15.736 1.00 79.38 314 PRO A N 1
ATOM 2519 C CA . PRO A 1 314 ? -22.245 9.716 -16.077 1.00 79.38 314 PRO A CA 1
ATOM 2520 C C . PRO A 1 314 ? -21.064 10.570 -15.606 1.00 79.38 314 PRO A C 1
ATOM 2522 O O . PRO A 1 314 ? -19.928 10.142 -15.778 1.00 79.38 314 PRO A O 1
ATOM 2525 N N . TRP A 1 315 ? -21.279 11.740 -15.012 1.00 82.56 315 TRP A N 1
ATOM 2526 C CA . TRP A 1 315 ? -20.175 12.624 -14.626 1.00 82.56 315 TRP A CA 1
ATOM 2527 C C . TRP A 1 315 ? -19.607 12.293 -13.259 1.00 82.56 315 TRP A C 1
ATOM 2529 O O . TRP A 1 315 ? -18.403 12.340 -13.076 1.00 82.56 315 TRP A O 1
ATOM 2539 N N . GLY A 1 316 ? -20.441 11.913 -12.300 1.00 85.69 316 GLY A N 1
ATOM 2540 C CA . GLY A 1 316 ? -19.990 11.726 -10.928 1.00 85.69 316 GLY A CA 1
ATOM 2541 C C . GLY A 1 316 ? -19.646 13.043 -10.233 1.00 85.69 316 GLY A C 1
ATOM 2542 O O . GLY A 1 316 ? -19.347 14.066 -10.847 1.00 85.69 316 GLY A O 1
ATOM 2543 N N . LEU A 1 317 ? -19.690 13.012 -8.907 1.00 93.56 317 LEU A N 1
ATOM 2544 C CA . LEU A 1 317 ? -19.124 14.057 -8.063 1.00 93.56 317 LEU A CA 1
ATOM 2545 C C . LEU A 1 317 ? -18.211 13.383 -7.050 1.00 93.56 317 LEU A C 1
ATOM 2547 O O . LEU A 1 317 ? -18.642 12.462 -6.352 1.00 93.56 317 LEU A O 1
ATOM 2551 N N . LEU A 1 318 ? -16.960 13.833 -6.978 1.00 96.38 318 LEU A N 1
ATOM 2552 C CA . LEU A 1 318 ? -16.018 13.350 -5.980 1.00 96.38 318 LEU A CA 1
ATOM 2553 C C . LEU A 1 318 ? -16.477 13.827 -4.601 1.00 96.38 318 LEU A C 1
ATOM 2555 O O . LEU A 1 318 ? -16.636 15.025 -4.379 1.00 96.38 318 LEU A O 1
ATOM 2559 N N . ALA A 1 319 ? -16.669 12.903 -3.674 1.00 96.94 319 ALA A N 1
ATOM 2560 C CA . ALA A 1 319 ? -16.943 13.179 -2.277 1.00 96.94 319 ALA A CA 1
ATOM 2561 C C . ALA A 1 319 ? -15.768 12.703 -1.421 1.00 96.94 319 ALA A C 1
ATOM 2563 O O . ALA A 1 319 ? -15.191 11.650 -1.668 1.00 96.94 319 ALA A O 1
ATOM 2564 N N . LEU A 1 320 ? -15.411 13.476 -0.407 1.00 96.69 320 LEU A N 1
ATOM 2565 C CA . LEU A 1 320 ? -14.447 13.105 0.616 1.00 96.69 320 LEU A CA 1
ATOM 2566 C C . LEU A 1 320 ? -15.215 12.829 1.902 1.00 96.69 320 LEU A C 1
ATOM 2568 O O . LEU A 1 320 ? -15.894 13.722 2.404 1.00 96.69 320 LEU A O 1
ATOM 2572 N N . LEU A 1 321 ? -15.097 11.609 2.418 1.00 96.25 321 LEU A N 1
ATOM 2573 C CA . LEU A 1 321 ? -15.523 11.246 3.766 1.00 96.25 321 LEU A CA 1
ATOM 2574 C C . LEU A 1 321 ? -14.283 11.226 4.651 1.00 96.25 321 LEU A C 1
ATOM 2576 O O . LEU A 1 321 ? -13.337 10.491 4.366 1.00 96.25 321 LEU A O 1
ATOM 2580 N N . ARG A 1 322 ? -14.280 12.017 5.719 1.00 93.50 322 ARG A N 1
ATOM 2581 C CA . ARG A 1 322 ? -13.170 12.078 6.673 1.00 93.50 322 ARG A CA 1
ATOM 2582 C C . ARG A 1 322 ? -13.679 12.347 8.075 1.00 93.50 322 ARG A C 1
ATOM 2584 O O . ARG A 1 322 ? -14.709 12.985 8.258 1.00 93.50 322 ARG A O 1
ATOM 2591 N N . ILE A 1 323 ? -12.926 11.901 9.060 1.00 90.25 323 ILE A N 1
ATOM 2592 C CA . ILE A 1 323 ? -13.154 12.236 10.450 1.00 90.25 323 ILE A CA 1
ATOM 2593 C C . ILE A 1 323 ? -12.395 13.522 10.750 1.00 90.25 323 ILE A C 1
ATOM 2595 O O . ILE A 1 323 ? -11.162 13.555 10.713 1.00 90.25 323 ILE A O 1
ATOM 2599 N N . ALA A 1 324 ? -13.147 14.573 11.038 1.00 88.12 324 ALA A N 1
ATOM 2600 C CA . ALA A 1 324 ? -12.644 15.876 11.432 1.00 88.12 324 ALA A CA 1
ATOM 2601 C C . ALA A 1 324 ? -13.424 16.324 12.664 1.00 88.12 324 ALA A C 1
ATOM 2603 O O . ALA A 1 324 ? -14.634 16.128 12.737 1.00 88.12 324 ALA A O 1
ATOM 2604 N N . GLU A 1 325 ? -12.721 16.863 13.658 1.00 85.06 325 GLU A N 1
ATOM 2605 C CA . GLU A 1 325 ? -13.356 17.381 14.876 1.00 85.06 325 GLU A CA 1
ATOM 2606 C C . GLU A 1 325 ? -14.317 16.386 15.549 1.00 85.06 325 GLU A C 1
ATOM 2608 O O . GLU A 1 325 ? -15.410 16.735 15.992 1.00 85.06 325 GLU A O 1
ATOM 2613 N N . GLY A 1 326 ? -13.945 15.099 15.551 1.00 83.94 326 GLY A N 1
ATOM 2614 C CA . GLY A 1 326 ? -14.758 14.063 16.180 1.00 83.94 326 GLY A CA 1
ATOM 2615 C C . GLY A 1 326 ? -16.065 13.708 15.477 1.00 83.94 326 GLY A C 1
ATOM 2616 O O . GLY A 1 326 ? -16.858 12.936 16.018 1.00 83.94 326 GLY A O 1
ATOM 2617 N N . ARG A 1 327 ? -16.298 14.256 14.286 1.00 91.00 327 ARG A N 1
ATOM 2618 C CA . ARG A 1 327 ? -17.438 13.957 13.421 1.00 91.00 327 ARG A CA 1
ATOM 2619 C C . ARG A 1 327 ? -16.944 13.262 12.165 1.00 91.00 327 ARG A C 1
ATOM 2621 O O . ARG A 1 327 ? -15.854 13.558 11.680 1.00 91.00 327 ARG A O 1
ATOM 2628 N N . LEU A 1 328 ? -17.749 12.361 11.607 1.00 93.75 328 LEU A N 1
ATOM 2629 C CA . LEU A 1 328 ? -17.522 11.912 10.234 1.00 93.75 328 LEU A CA 1
ATOM 2630 C C . LEU A 1 328 ? -18.188 12.923 9.301 1.00 93.75 328 LEU A C 1
ATOM 2632 O O . LEU A 1 328 ? -19.410 12.979 9.204 1.00 93.75 328 LEU A O 1
ATOM 2636 N N . GLU A 1 329 ? -17.381 13.720 8.622 1.00 95.81 329 GLU A N 1
ATOM 2637 C CA . GLU A 1 329 ? -17.831 14.737 7.684 1.00 95.81 329 GLU A CA 1
ATOM 2638 C C . GLU A 1 329 ? -17.710 14.210 6.256 1.00 95.81 329 GLU A C 1
ATOM 2640 O O . GLU A 1 329 ? -16.696 13.623 5.867 1.00 95.81 329 GLU A O 1
ATOM 2645 N N . ALA A 1 330 ? -18.743 14.446 5.455 1.00 97.31 330 ALA A N 1
ATOM 2646 C CA . ALA A 1 330 ? -18.740 14.174 4.032 1.00 97.31 330 ALA A CA 1
ATOM 2647 C C . ALA A 1 330 ? -18.935 15.472 3.258 1.00 97.31 330 ALA A C 1
ATOM 2649 O O . ALA A 1 330 ? -19.900 16.202 3.485 1.00 97.31 330 ALA A O 1
ATOM 2650 N N . SER A 1 331 ? -18.045 15.743 2.308 1.00 97.69 331 SER A N 1
ATOM 2651 C CA . SER A 1 331 ? -18.124 16.923 1.445 1.00 97.69 331 SER A CA 1
ATOM 2652 C C . SER A 1 331 ? -17.869 16.561 -0.008 1.00 97.69 331 SER A C 1
ATOM 2654 O O . SER A 1 331 ? -16.966 15.784 -0.302 1.00 97.69 331 SER A O 1
ATOM 2656 N N . VAL A 1 332 ? -18.618 17.158 -0.933 1.00 97.38 332 VAL A N 1
ATOM 2657 C CA . VAL A 1 332 ? -18.275 17.138 -2.358 1.00 97.38 332 VAL A CA 1
ATOM 2658 C C . VAL A 1 332 ? -17.076 18.047 -2.591 1.00 97.38 332 VAL A C 1
ATOM 2660 O O . VAL A 1 332 ? -17.065 19.195 -2.149 1.00 97.38 332 VAL A O 1
ATOM 2663 N N . VAL A 1 333 ? -16.071 17.540 -3.294 1.00 97.44 333 VAL A N 1
ATOM 2664 C CA . VAL A 1 333 ? -14.843 18.259 -3.622 1.00 97.44 333 VAL A CA 1
ATOM 2665 C C . VAL A 1 333 ? -14.921 18.743 -5.066 1.00 97.44 333 VAL A C 1
ATOM 2667 O O . VAL A 1 333 ? -15.080 17.957 -6.000 1.00 97.44 333 VAL A O 1
ATOM 2670 N N . ARG A 1 334 ? -14.792 20.055 -5.253 1.00 96.31 334 ARG A N 1
ATOM 2671 C CA . ARG A 1 334 ? -14.656 20.715 -6.554 1.00 96.31 334 ARG A CA 1
ATOM 2672 C C . ARG A 1 334 ? -13.285 21.363 -6.663 1.00 96.31 334 ARG A C 1
ATOM 2674 O O . ARG A 1 334 ? -12.658 21.680 -5.656 1.00 96.31 334 ARG A O 1
ATOM 2681 N N . PHE A 1 335 ? -12.843 21.594 -7.890 1.00 96.69 335 PHE A N 1
ATOM 2682 C CA . PHE A 1 335 ? -11.537 22.172 -8.166 1.00 96.69 335 PHE A CA 1
ATOM 2683 C C . PHE A 1 335 ? -11.717 23.442 -8.982 1.00 96.69 335 PHE A C 1
ATOM 2685 O O . PHE A 1 335 ? -12.386 23.431 -10.013 1.00 96.69 335 PHE A O 1
ATOM 2692 N N . LEU A 1 336 ? -11.137 24.538 -8.504 1.00 96.44 336 LEU A N 1
ATOM 2693 C CA . LEU A 1 336 ? -11.092 25.798 -9.225 1.00 96.44 336 LEU A CA 1
ATOM 2694 C C . LEU A 1 336 ? -9.684 25.978 -9.810 1.00 96.44 336 LEU A C 1
ATOM 2696 O O . LEU A 1 336 ? -8.739 26.134 -9.031 1.00 96.44 336 LEU A O 1
ATOM 2700 N N . PRO A 1 337 ? -9.524 25.937 -11.143 1.00 95.62 337 PRO A N 1
ATOM 2701 C CA . PRO A 1 337 ? -8.228 26.106 -11.783 1.00 95.62 337 PRO A CA 1
ATOM 2702 C C . PRO A 1 337 ? -7.731 27.552 -11.663 1.00 95.62 337 PRO A C 1
ATOM 2704 O O . PRO A 1 337 ? -8.476 28.509 -11.868 1.00 95.62 337 PRO A O 1
ATOM 2707 N N . SER A 1 338 ? -6.442 27.697 -11.385 1.00 95.00 338 SER A N 1
ATOM 2708 C CA . SER A 1 338 ? -5.706 28.960 -11.363 1.00 95.00 338 SER A CA 1
ATOM 2709 C C . SER A 1 338 ? -4.904 29.147 -12.656 1.00 95.00 338 SER A C 1
ATOM 2711 O O . SER A 1 338 ? -4.605 28.193 -13.376 1.00 95.00 338 SER A O 1
ATOM 2713 N N . ARG A 1 339 ? -4.500 30.390 -12.952 1.00 92.06 339 ARG A N 1
ATOM 2714 C CA . ARG A 1 339 ? -3.723 30.727 -14.166 1.00 92.06 339 ARG A CA 1
ATOM 2715 C C . ARG A 1 339 ? -2.320 30.110 -14.202 1.00 92.06 339 ARG A C 1
ATOM 2717 O O . ARG A 1 339 ? -1.771 29.909 -15.277 1.00 92.06 339 ARG A O 1
ATOM 2724 N N . ASP A 1 340 ? -1.746 29.810 -13.043 1.00 92.25 340 ASP A N 1
ATOM 2725 C CA . ASP A 1 340 ? -0.452 29.130 -12.890 1.00 92.25 340 ASP A CA 1
ATOM 2726 C C . ASP A 1 340 ? -0.557 27.597 -13.038 1.00 92.25 340 ASP A C 1
ATOM 2728 O O . ASP A 1 340 ? 0.422 26.868 -12.865 1.00 92.25 340 ASP A O 1
ATOM 2732 N N . GLY A 1 341 ? -1.757 27.094 -13.333 1.00 90.81 341 GLY A N 1
ATOM 2733 C CA . GLY A 1 341 ? -2.066 25.678 -13.432 1.00 90.81 341 GLY A CA 1
ATOM 2734 C C . GLY A 1 341 ? -2.350 24.996 -12.093 1.00 90.81 341 GLY A C 1
ATOM 2735 O O . GLY A 1 341 ? -2.589 23.791 -12.086 1.00 90.81 341 GLY A O 1
ATOM 2736 N N . SER A 1 342 ? -2.287 25.707 -10.960 1.00 94.19 342 SER A N 1
ATOM 2737 C CA . SER A 1 342 ? -2.686 25.158 -9.658 1.00 94.19 342 SER A CA 1
ATOM 2738 C C . SER A 1 342 ? -4.208 25.012 -9.557 1.00 94.19 342 SER A C 1
ATOM 2740 O O . SER A 1 342 ? -4.954 25.543 -10.380 1.00 94.19 342 SER A O 1
ATOM 2742 N N . PHE A 1 343 ? -4.677 24.272 -8.553 1.00 95.88 343 PHE A N 1
ATOM 2743 C CA . PHE A 1 343 ? -6.102 24.096 -8.286 1.00 95.88 343 PHE A CA 1
ATOM 2744 C C . PHE A 1 343 ? -6.392 24.453 -6.835 1.00 95.88 343 PHE A C 1
ATOM 2746 O O . PHE A 1 343 ? -5.728 23.953 -5.929 1.00 95.88 343 PHE A O 1
ATOM 2753 N N . ARG A 1 344 ? -7.410 25.285 -6.612 1.00 96.88 344 ARG A N 1
ATOM 2754 C CA . ARG A 1 344 ? -7.993 25.471 -5.283 1.00 96.88 344 ARG A CA 1
ATOM 2755 C C . ARG A 1 344 ? -9.084 24.429 -5.065 1.00 96.88 344 ARG A C 1
ATOM 2757 O O . ARG A 1 344 ? -10.001 24.307 -5.875 1.00 96.88 344 ARG A O 1
ATOM 2764 N N . GLU A 1 345 ? -8.987 23.703 -3.962 1.00 96.81 345 GLU A N 1
ATOM 2765 C CA . GLU A 1 345 ? -9.940 22.669 -3.565 1.00 96.81 345 GLU A CA 1
ATOM 2766 C C . GLU A 1 345 ? -11.101 23.306 -2.793 1.00 96.81 345 GLU A C 1
ATOM 2768 O O . GLU A 1 345 ? -10.901 23.986 -1.788 1.00 96.81 345 GLU A O 1
ATOM 2773 N N . ILE A 1 346 ? -12.327 23.099 -3.267 1.00 97.50 346 ILE A N 1
ATOM 2774 C CA . ILE A 1 346 ? -13.544 23.691 -2.709 1.00 97.50 346 ILE A CA 1
ATOM 2775 C C . ILE A 1 346 ? -14.417 22.559 -2.184 1.00 97.50 346 ILE A C 1
ATOM 2777 O O . ILE A 1 346 ? -14.877 21.715 -2.951 1.00 97.50 346 ILE A O 1
ATOM 2781 N N . GLN A 1 347 ? -14.644 22.543 -0.872 1.00 97.31 347 GLN A N 1
ATOM 2782 C CA . GLN A 1 347 ? -15.440 21.518 -0.198 1.00 97.31 347 GLN A CA 1
ATOM 2783 C C . GLN A 1 347 ? -16.855 22.024 0.071 1.00 97.31 347 GLN A C 1
ATOM 2785 O O . GLN A 1 347 ? -17.040 23.046 0.738 1.00 97.31 347 GLN A O 1
ATOM 2790 N N . VAL A 1 348 ? -17.848 21.301 -0.438 1.00 97.50 348 VAL A N 1
ATOM 2791 C CA . VAL A 1 348 ? -19.274 21.593 -0.281 1.00 97.50 348 VAL A CA 1
ATOM 2792 C C . VAL A 1 348 ? -19.896 20.519 0.612 1.00 97.50 348 VAL A C 1
ATOM 2794 O O . VAL A 1 348 ? -19.885 19.353 0.214 1.00 97.50 348 VAL A O 1
ATOM 2797 N N . PRO A 1 349 ? -20.414 20.871 1.803 1.00 97.12 349 PRO A N 1
ATOM 2798 C CA . PRO A 1 349 ? -20.942 19.890 2.746 1.00 97.12 349 PRO A CA 1
ATOM 2799 C C . PRO A 1 349 ? -22.052 19.029 2.133 1.00 97.12 349 PRO A C 1
ATOM 2801 O O . PRO A 1 349 ? -22.973 19.542 1.499 1.00 97.12 349 PRO A O 1
ATOM 2804 N N . LEU A 1 350 ? -21.961 17.712 2.329 1.00 96.50 350 LEU A N 1
ATOM 2805 C CA . LEU A 1 350 ? -22.944 16.731 1.866 1.00 96.50 350 LEU A CA 1
ATOM 2806 C C . LEU A 1 350 ? -23.754 16.186 3.046 1.00 96.50 350 LEU A C 1
ATOM 2808 O O . LEU A 1 350 ? -24.978 16.305 3.066 1.00 96.50 350 LEU A O 1
ATOM 2812 N N . PHE A 1 351 ? -23.075 15.636 4.051 1.00 96.81 351 PHE A N 1
ATOM 2813 C CA . PHE A 1 351 ? -23.668 15.239 5.327 1.00 96.81 351 PHE A CA 1
ATOM 2814 C C . PHE A 1 351 ? -22.603 15.202 6.423 1.00 96.81 351 PHE A C 1
ATOM 2816 O O . PHE A 1 351 ? -21.405 15.191 6.141 1.00 96.81 351 PHE A O 1
ATOM 2823 N N . GLU A 1 352 ? -23.044 15.140 7.668 1.00 96.44 352 GLU A N 1
ATOM 2824 C CA . GLU A 1 352 ? -22.205 14.877 8.831 1.00 96.44 352 GLU A CA 1
ATOM 2825 C C . GLU A 1 352 ? -22.810 13.751 9.669 1.00 96.44 352 GLU A C 1
ATOM 2827 O O . GLU A 1 352 ? -24.030 13.581 9.725 1.00 96.44 352 GLU A O 1
ATOM 2832 N N . VAL A 1 353 ? -21.956 12.973 10.325 1.00 96.12 353 VAL A N 1
ATOM 2833 C CA . VAL A 1 353 ? -22.355 12.018 11.355 1.00 96.12 353 VAL A CA 1
ATOM 2834 C C . VAL A 1 353 ? -21.819 12.521 12.681 1.00 96.12 353 VAL A C 1
ATOM 2836 O O . VAL A 1 353 ? -20.611 12.507 12.933 1.00 96.12 353 VAL A O 1
ATOM 2839 N N . SER A 1 354 ? -22.741 12.963 13.527 1.00 94.25 354 SER A N 1
ATOM 2840 C CA . SER A 1 354 ? -22.445 13.263 14.921 1.00 94.25 354 SER A CA 1
ATOM 2841 C C . SER A 1 354 ? -22.341 11.954 15.696 1.00 94.25 354 SER A C 1
ATOM 2843 O O . SER A 1 354 ? -23.184 11.067 15.550 1.00 94.25 354 SER A O 1
ATOM 2845 N N . ILE A 1 355 ? -21.277 11.817 16.482 1.00 94.19 355 ILE A N 1
ATOM 2846 C CA . ILE A 1 355 ? -20.985 10.616 17.262 1.00 94.19 355 ILE A CA 1
ATOM 2847 C C . ILE A 1 355 ? -21.153 10.976 18.734 1.00 94.19 355 ILE A C 1
ATOM 2849 O O . ILE A 1 355 ? -20.543 11.925 19.223 1.00 94.19 355 ILE A O 1
ATOM 2853 N N . SER A 1 356 ? -21.979 10.220 19.443 1.00 93.94 356 SER A N 1
ATOM 2854 C CA . SER A 1 356 ? -22.204 10.390 20.875 1.00 93.94 356 SER A CA 1
ATOM 2855 C C . SER A 1 356 ? -22.081 9.055 21.596 1.00 93.94 356 SER A C 1
ATOM 2857 O O . SER A 1 356 ? -22.145 7.986 20.991 1.00 93.94 356 SER A O 1
ATOM 2859 N N . GLU A 1 357 ? -21.865 9.101 22.905 1.00 94.44 357 GLU A N 1
ATOM 2860 C CA . GLU A 1 357 ? -21.800 7.913 23.746 1.00 94.44 357 GLU A CA 1
ATOM 2861 C C . GLU A 1 357 ? -22.874 8.003 24.826 1.00 94.44 357 GLU A C 1
ATOM 2863 O O . GLU A 1 357 ? -22.864 8.919 25.642 1.00 94.44 357 GLU A O 1
ATOM 2868 N N . ASP A 1 358 ? -23.800 7.042 24.842 1.00 93.19 358 ASP A N 1
ATOM 2869 C CA . ASP A 1 358 ? -24.823 6.976 25.893 1.00 93.19 358 ASP A CA 1
ATOM 2870 C C . ASP A 1 358 ? -24.217 6.537 27.230 1.00 93.19 358 ASP A C 1
ATOM 2872 O O . ASP A 1 358 ? -24.630 6.965 28.308 1.00 93.19 358 ASP A O 1
ATOM 2876 N N . ARG A 1 359 ? -23.309 5.558 27.147 1.00 92.50 359 ARG A N 1
ATOM 2877 C CA . ARG A 1 359 ? -22.630 4.876 28.255 1.00 92.50 359 ARG A CA 1
ATOM 2878 C C . ARG A 1 359 ? -21.283 4.359 27.752 1.00 92.50 359 ARG A C 1
ATOM 2880 O O . ARG A 1 359 ? -21.214 4.030 26.571 1.00 92.50 359 ARG A O 1
ATOM 2887 N N . PRO A 1 360 ? -20.268 4.165 28.613 1.00 90.25 360 PRO A N 1
ATOM 2888 C CA . PRO A 1 360 ? -18.949 3.684 28.200 1.00 90.25 360 PRO A CA 1
ATOM 2889 C C . PRO A 1 360 ? -18.992 2.456 27.271 1.00 90.25 360 PRO A C 1
ATOM 2891 O O . PRO A 1 360 ? -19.434 1.368 27.650 1.00 90.25 360 PRO A O 1
ATOM 2894 N N . GLY A 1 361 ? -18.536 2.635 26.034 1.00 87.25 361 GLY A N 1
ATOM 2895 C CA . GLY A 1 361 ? -18.547 1.668 24.945 1.00 87.25 361 GLY A CA 1
ATOM 2896 C C . GLY A 1 361 ? -19.829 1.625 24.102 1.00 87.25 361 GLY A C 1
ATOM 2897 O O . GLY A 1 361 ? -19.841 0.930 23.095 1.00 87.25 361 GLY A O 1
ATOM 2898 N N . ILE A 1 362 ? -20.922 2.303 24.435 1.00 92.12 362 ILE A N 1
ATOM 2899 C CA . ILE A 1 362 ? -22.154 2.301 23.624 1.00 92.12 362 ILE A CA 1
ATOM 2900 C C . ILE A 1 362 ? -22.223 3.603 22.832 1.00 92.12 362 ILE A C 1
ATOM 2902 O O . ILE A 1 362 ? -22.686 4.627 23.331 1.00 92.12 362 ILE A O 1
ATOM 2906 N N . VAL A 1 363 ? -21.750 3.533 21.589 1.00 93.50 363 VAL A N 1
ATOM 2907 C CA . VAL A 1 363 ? -21.715 4.659 20.655 1.00 93.50 363 VAL A CA 1
ATOM 2908 C C . VAL A 1 363 ? -23.029 4.731 19.880 1.00 93.50 363 VAL A C 1
ATOM 2910 O O . VAL A 1 363 ? -23.489 3.723 19.340 1.00 93.50 363 VAL A O 1
ATOM 2913 N N . ARG A 1 364 ? -23.615 5.926 19.813 1.00 93.94 364 ARG A N 1
ATOM 2914 C CA . ARG A 1 364 ? -24.701 6.286 18.903 1.00 93.94 364 ARG A CA 1
ATOM 2915 C C . ARG A 1 364 ? -24.190 7.242 17.839 1.00 93.94 364 ARG A C 1
ATOM 2917 O O . ARG A 1 364 ? -23.199 7.947 18.019 1.00 93.94 364 ARG A O 1
ATOM 2924 N N . SER A 1 365 ? -24.903 7.262 16.726 1.00 94.62 365 SER A N 1
ATOM 2925 C CA . SER A 1 365 ? -24.614 8.144 15.609 1.00 94.62 365 SER A CA 1
ATOM 2926 C C . SER A 1 365 ? -25.894 8.740 15.061 1.00 94.62 365 SER A C 1
ATOM 2928 O O . SER A 1 365 ? -26.843 7.992 14.830 1.00 94.62 365 SER A O 1
ATOM 2930 N N . ALA A 1 366 ? -25.894 10.041 14.800 1.00 95.12 366 ALA A N 1
ATOM 2931 C CA . ALA A 1 366 ? -26.981 10.716 14.102 1.00 95.12 366 ALA A CA 1
ATOM 2932 C C . ALA A 1 366 ? -26.441 11.378 12.832 1.00 95.12 366 ALA A C 1
ATOM 2934 O O . ALA A 1 366 ? -25.437 12.097 12.885 1.00 95.12 366 ALA A O 1
ATOM 2935 N N . VAL A 1 367 ? -27.090 11.112 11.694 1.00 95.81 367 VAL A N 1
ATOM 2936 C CA . VAL A 1 367 ? -26.686 11.645 10.387 1.00 95.81 367 VAL A CA 1
ATOM 2937 C C . VAL A 1 367 ? -27.520 12.877 10.057 1.00 95.81 367 VAL A C 1
ATOM 2939 O O . VAL A 1 367 ? -28.744 12.796 9.955 1.00 95.81 367 VAL A O 1
ATOM 2942 N N . SER A 1 368 ? -26.846 14.002 9.839 1.00 95.31 368 SER A N 1
ATOM 2943 C CA . SER A 1 368 ? -27.439 15.258 9.385 1.00 95.31 368 SER A CA 1
ATOM 2944 C C . SER A 1 368 ? -27.037 15.506 7.932 1.00 95.31 368 SER A C 1
ATOM 2946 O O . SER A 1 368 ? -25.856 15.627 7.609 1.00 95.31 368 SER A O 1
ATOM 2948 N N . ALA A 1 369 ? -28.013 15.527 7.025 1.00 94.50 369 ALA A N 1
ATOM 2949 C CA . ALA A 1 369 ? -27.788 15.723 5.595 1.00 94.50 369 ALA A CA 1
ATOM 2950 C C . ALA A 1 369 ? -28.022 17.192 5.206 1.00 94.50 369 ALA A C 1
ATOM 2952 O O . ALA A 1 369 ? -29.151 17.662 5.233 1.00 94.50 369 ALA A O 1
ATOM 2953 N N . PHE A 1 370 ? -26.992 17.924 4.767 1.00 93.25 370 PHE A N 1
ATOM 2954 C CA . PHE A 1 370 ? -27.098 19.375 4.505 1.00 93.25 370 PHE A CA 1
ATOM 2955 C C . PHE A 1 370 ? -28.040 19.742 3.348 1.00 93.25 370 PHE A C 1
ATOM 2957 O O . PHE A 1 370 ? -28.538 20.862 3.263 1.00 93.25 370 PHE A O 1
ATOM 2964 N N . TRP A 1 371 ? -28.308 18.793 2.454 1.00 88.94 371 TRP A N 1
ATOM 2965 C CA . TRP A 1 371 ? -29.246 18.942 1.341 1.00 88.94 371 TRP A CA 1
ATOM 2966 C C . TRP A 1 371 ? -30.708 18.652 1.741 1.00 88.94 371 TRP A C 1
ATOM 2968 O O . TRP A 1 371 ? -31.605 18.804 0.910 1.00 88.94 371 TRP A O 1
ATOM 2978 N N . ARG A 1 372 ? -30.962 18.267 3.002 1.00 86.62 372 ARG A N 1
ATOM 2979 C CA . ARG A 1 372 ? -32.293 18.050 3.591 1.00 86.62 372 ARG A CA 1
ATOM 2980 C C . ARG A 1 372 ? -32.405 18.737 4.949 1.00 86.62 372 ARG A C 1
ATOM 2982 O O . ARG A 1 372 ? -31.801 18.324 5.928 1.00 86.62 372 ARG A O 1
ATOM 2989 N N . SER A 1 373 ? -33.254 19.751 5.044 1.00 86.50 373 SER A N 1
ATOM 2990 C CA . SER A 1 373 ? -33.552 20.384 6.329 1.00 86.50 373 SER A CA 1
ATOM 2991 C C . SER A 1 373 ? -34.543 19.544 7.143 1.00 86.50 373 SER A C 1
ATOM 2993 O O . SER A 1 373 ? -35.664 19.321 6.686 1.00 86.50 373 SER A O 1
ATOM 2995 N N . GLY A 1 374 ? -34.162 19.151 8.362 1.00 85.06 374 GLY A N 1
ATOM 2996 C CA . GLY A 1 374 ? -35.096 18.672 9.391 1.00 85.06 374 GLY A CA 1
ATOM 2997 C C . GLY A 1 374 ? -35.555 17.215 9.281 1.00 85.06 374 GLY A C 1
ATOM 2998 O O . GLY A 1 374 ? -36.577 16.877 9.868 1.00 85.06 374 GLY A O 1
ATOM 2999 N N . VAL A 1 375 ? -34.834 16.362 8.547 1.00 88.00 375 VAL A N 1
ATOM 3000 C CA . VAL A 1 375 ? -35.152 14.930 8.419 1.00 88.00 375 VAL A CA 1
ATOM 3001 C C . VAL A 1 375 ? -33.966 14.095 8.890 1.00 88.00 375 VAL A C 1
ATOM 3003 O O . VAL A 1 375 ? -32.864 14.231 8.351 1.00 88.00 375 VAL A O 1
ATOM 3006 N N . GLU A 1 376 ? -34.194 13.225 9.875 1.00 90.19 376 GLU A N 1
ATOM 3007 C CA . GLU A 1 376 ? -33.185 12.267 10.330 1.00 90.19 376 GLU A CA 1
ATOM 3008 C C . GLU A 1 376 ? -32.844 11.290 9.203 1.00 90.19 376 GLU A C 1
ATOM 3010 O O . GLU A 1 376 ? -33.708 10.736 8.516 1.00 90.19 376 GLU A O 1
ATOM 3015 N N . SER A 1 377 ? -31.546 11.134 8.963 1.00 93.94 377 SER A N 1
ATOM 3016 C CA . SER A 1 377 ? -31.028 10.264 7.917 1.00 93.94 377 SER A CA 1
ATOM 3017 C C . SER A 1 377 ? -30.274 9.092 8.531 1.00 93.94 377 SER A C 1
ATOM 3019 O O . SER A 1 377 ? -29.724 9.175 9.627 1.00 93.94 377 SER A O 1
ATOM 3021 N N . VAL A 1 378 ? -30.201 7.994 7.785 1.00 94.12 378 VAL A N 1
ATOM 3022 C CA . VAL A 1 378 ? -29.432 6.809 8.162 1.00 94.12 378 VAL A CA 1
ATOM 3023 C C . VAL A 1 378 ? -28.381 6.551 7.095 1.00 94.12 378 VAL A C 1
ATOM 3025 O O . VAL A 1 378 ? -28.708 6.461 5.909 1.00 94.12 378 VAL A O 1
ATOM 3028 N N . LEU A 1 379 ? -27.124 6.407 7.522 1.00 95.25 379 LEU A N 1
ATOM 3029 C CA . LEU A 1 379 ? -26.040 5.906 6.682 1.00 95.25 379 LEU A CA 1
ATOM 3030 C C . LEU A 1 379 ? -25.998 4.383 6.805 1.00 95.25 379 LEU A C 1
ATOM 3032 O O . LEU A 1 379 ? -25.792 3.852 7.895 1.00 95.25 379 LEU A O 1
ATOM 3036 N N . ALA A 1 380 ? -26.187 3.685 5.693 1.00 94.00 380 ALA A N 1
ATOM 3037 C CA . ALA A 1 380 ? -26.159 2.230 5.640 1.00 94.00 380 ALA A CA 1
ATOM 3038 C C . ALA A 1 380 ? -25.137 1.741 4.603 1.00 94.00 380 ALA A C 1
ATOM 3040 O O . ALA A 1 380 ? -24.930 2.414 3.587 1.00 94.00 380 ALA A O 1
ATOM 3041 N N . PRO A 1 381 ? -24.509 0.571 4.821 1.00 92.69 381 PRO A N 1
ATOM 3042 C CA . PRO A 1 381 ? -23.770 -0.096 3.761 1.00 92.69 381 PRO A CA 1
ATOM 3043 C C . PRO A 1 381 ? -24.718 -0.435 2.606 1.00 92.69 381 PRO A C 1
ATOM 3045 O O . PRO A 1 381 ? -25.886 -0.768 2.816 1.00 92.69 381 PRO A O 1
ATOM 3048 N N . LEU A 1 382 ? -24.202 -0.334 1.387 1.00 91.62 382 LEU A N 1
ATOM 3049 C CA . LEU A 1 382 ? -24.893 -0.692 0.159 1.00 91.62 382 LEU A CA 1
ATOM 3050 C C . LEU A 1 382 ? -24.070 -1.751 -0.573 1.00 91.62 382 LEU A C 1
ATOM 3052 O O . LEU A 1 382 ? -22.859 -1.593 -0.748 1.00 91.62 382 LEU A O 1
ATOM 3056 N N . GLU A 1 383 ? -24.730 -2.813 -1.025 1.00 88.19 383 GLU A N 1
ATOM 3057 C CA . GLU A 1 383 ? -24.083 -3.829 -1.851 1.00 88.19 383 GLU A CA 1
ATOM 3058 C C . GLU A 1 383 ? -23.659 -3.214 -3.197 1.00 88.19 383 GLU A C 1
ATOM 3060 O O . GLU A 1 383 ? -24.491 -2.609 -3.883 1.00 88.19 383 GLU A O 1
ATOM 3065 N N . PRO A 1 384 ? -22.397 -3.371 -3.641 1.00 84.31 384 PRO A N 1
ATOM 3066 C CA . PRO A 1 384 ? -21.929 -2.818 -4.915 1.00 84.31 384 PRO A CA 1
ATOM 3067 C C . PRO A 1 384 ? -22.794 -3.192 -6.128 1.00 84.31 384 PRO A C 1
ATOM 3069 O O . PRO A 1 384 ? -22.937 -2.403 -7.063 1.00 84.31 384 PRO A O 1
ATOM 3072 N N . ALA A 1 385 ? -23.401 -4.383 -6.113 1.00 82.12 385 ALA A N 1
ATOM 3073 C CA . ALA A 1 385 ? -24.313 -4.832 -7.161 1.00 82.12 385 ALA A CA 1
ATOM 3074 C C . ALA A 1 385 ? -25.604 -3.993 -7.230 1.00 82.12 385 ALA A C 1
ATOM 3076 O O . ALA A 1 385 ? -26.114 -3.756 -8.326 1.00 82.12 385 ALA A O 1
ATOM 3077 N N . GLU A 1 386 ? -26.109 -3.507 -6.091 1.00 84.38 386 GLU A N 1
ATOM 3078 C CA . GLU A 1 386 ? -27.277 -2.620 -6.041 1.00 84.38 386 GLU A CA 1
ATOM 3079 C C . GLU A 1 386 ? -26.948 -1.231 -6.595 1.00 84.38 386 GLU A C 1
ATOM 3081 O O . GLU A 1 386 ? -27.746 -0.663 -7.339 1.00 84.38 386 GLU A O 1
ATOM 3086 N N . LEU A 1 387 ? -25.745 -0.716 -6.318 1.00 82.62 387 LEU A N 1
ATOM 3087 C CA . LEU A 1 387 ? -25.273 0.554 -6.880 1.00 82.62 387 LEU A CA 1
ATOM 3088 C C . LEU A 1 387 ? -25.259 0.518 -8.421 1.00 82.62 387 LEU A C 1
ATOM 3090 O O . LEU A 1 387 ? -25.707 1.457 -9.077 1.00 82.62 387 LEU A O 1
ATOM 3094 N N . LEU A 1 388 ? -24.808 -0.596 -9.009 1.00 71.81 388 LEU A N 1
ATOM 3095 C CA . LEU A 1 388 ? -24.797 -0.802 -10.465 1.00 71.81 388 LEU A CA 1
ATOM 3096 C C . LEU A 1 388 ? -26.195 -0.942 -11.082 1.00 71.81 388 LEU A C 1
ATOM 3098 O O . LEU A 1 388 ? -26.358 -0.707 -12.281 1.00 71.81 388 LEU A O 1
ATOM 3102 N N . ALA A 1 389 ? -27.196 -1.356 -10.304 1.00 71.38 389 ALA A N 1
ATOM 3103 C CA . ALA A 1 389 ? -28.577 -1.366 -10.772 1.00 71.38 389 ALA A CA 1
ATOM 3104 C C . ALA A 1 389 ? -29.108 0.070 -10.896 1.00 71.38 389 ALA A C 1
ATOM 3106 O O . ALA A 1 389 ? -29.711 0.409 -11.912 1.00 71.38 389 ALA A O 1
ATOM 3107 N N . CYS A 1 390 ? -28.795 0.932 -9.923 1.00 67.12 390 CYS A N 1
ATOM 3108 C CA . CYS A 1 390 ? -29.223 2.331 -9.909 1.00 67.12 390 CYS A CA 1
ATOM 3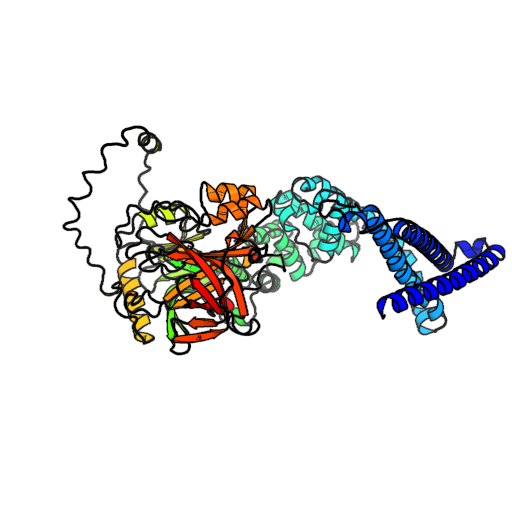109 C C . CYS A 1 390 ? -28.573 3.178 -11.018 1.00 67.12 390 CYS A C 1
ATOM 3111 O O . CYS A 1 390 ? -29.222 4.069 -11.562 1.00 67.12 390 CYS A O 1
ATOM 3113 N N . THR A 1 391 ? -27.332 2.887 -11.428 1.00 65.50 391 THR A N 1
ATOM 3114 C CA . THR A 1 391 ? -26.668 3.639 -12.515 1.00 65.50 391 THR A CA 1
ATOM 3115 C C . THR A 1 391 ? -27.289 3.406 -13.896 1.00 65.50 391 THR A C 1
ATOM 3117 O O . THR A 1 391 ? -27.175 4.270 -14.765 1.00 65.50 391 THR A O 1
ATOM 3120 N N . ARG A 1 392 ? -27.995 2.283 -14.105 1.00 56.66 392 ARG A N 1
ATOM 3121 C CA . ARG A 1 392 ? -28.720 1.985 -15.359 1.00 56.66 392 ARG A CA 1
ATOM 3122 C C . ARG A 1 392 ? -29.971 2.842 -15.549 1.00 56.66 392 ARG A C 1
ATOM 3124 O O . ARG A 1 392 ? -30.462 2.956 -16.669 1.00 56.66 392 ARG A O 1
ATOM 3131 N N . GLU A 1 393 ? -30.478 3.422 -14.467 1.00 52.38 393 GLU A N 1
ATOM 3132 C CA . GLU A 1 393 ? -31.733 4.168 -14.432 1.00 52.38 393 GLU A CA 1
ATOM 3133 C C . GLU A 1 393 ? -31.528 5.682 -14.341 1.00 52.38 393 GLU A C 1
ATOM 3135 O O . GLU A 1 393 ? -32.509 6.383 -14.115 1.00 52.38 393 GLU A O 1
ATOM 3140 N N . SER A 1 394 ? -30.302 6.207 -14.519 1.00 52.56 394 SER A N 1
ATOM 3141 C CA . SER A 1 394 ? -30.066 7.660 -14.491 1.00 52.56 394 SER A CA 1
ATOM 3142 C C . SER A 1 394 ? -30.934 8.354 -15.548 1.00 52.56 394 SER A C 1
ATOM 3144 O O . SER A 1 394 ? -30.613 8.394 -16.741 1.00 52.56 394 SER A O 1
ATOM 3146 N N . GLN A 1 395 ? -32.077 8.872 -15.091 1.00 49.06 395 GLN A N 1
ATOM 3147 C CA . GLN A 1 395 ? -33.085 9.542 -15.911 1.00 49.06 395 GLN A CA 1
ATOM 3148 C C . GLN A 1 395 ? -32.559 10.869 -16.453 1.00 49.06 395 GLN A C 1
ATOM 3150 O O . GLN A 1 395 ? -33.093 11.382 -17.427 1.00 49.06 395 GLN A O 1
ATOM 3155 N N . ILE A 1 396 ? -31.482 11.390 -15.858 1.00 49.38 396 ILE A N 1
ATOM 3156 C CA . ILE A 1 396 ? -30.921 12.690 -16.202 1.00 49.38 396 ILE A CA 1
ATOM 3157 C C . ILE A 1 396 ? -30.246 12.655 -17.592 1.00 49.38 396 ILE A C 1
ATOM 3159 O O . ILE A 1 396 ? -30.245 13.671 -18.277 1.00 49.38 396 ILE A O 1
ATOM 3163 N N . PHE A 1 397 ? -29.736 11.498 -18.065 1.00 51.84 397 PHE A N 1
ATOM 3164 C CA . PHE A 1 397 ? -28.943 11.431 -19.316 1.00 51.84 397 PHE A CA 1
ATOM 3165 C C . PHE A 1 397 ? -29.291 10.303 -20.300 1.00 51.84 397 PHE A C 1
ATOM 3167 O O . PHE A 1 397 ? -28.553 10.095 -21.260 1.00 51.84 397 PHE A O 1
ATOM 3174 N N . HIS A 1 398 ? -30.390 9.568 -20.093 1.00 50.34 398 HIS A N 1
ATOM 3175 C CA . HIS A 1 398 ? -30.966 8.602 -21.052 1.00 50.34 398 HIS A CA 1
ATOM 3176 C C . HIS A 1 398 ? -29.998 7.632 -21.769 1.00 50.34 398 HIS A C 1
ATOM 3178 O O . HIS A 1 398 ? -30.300 7.115 -22.846 1.00 50.34 398 HIS A O 1
ATOM 3184 N N . SER A 1 399 ? -28.870 7.262 -21.162 1.00 49.44 399 SER A N 1
ATOM 3185 C CA . SER A 1 399 ? -27.976 6.263 -21.752 1.00 49.44 399 SER A CA 1
ATOM 3186 C C . SER A 1 399 ? -28.433 4.838 -21.422 1.00 49.44 399 SER A C 1
ATOM 3188 O O . SER A 1 399 ? -27.803 4.112 -20.656 1.00 49.44 399 SER A O 1
ATOM 3190 N N . ARG A 1 400 ? -29.540 4.393 -22.035 1.00 49.44 400 ARG A N 1
ATOM 3191 C CA . ARG A 1 400 ? -30.044 3.005 -21.911 1.00 49.44 400 ARG A CA 1
ATOM 3192 C C . ARG A 1 400 ? -29.066 1.946 -22.455 1.00 49.44 400 ARG A C 1
ATOM 3194 O O . ARG A 1 400 ? -29.307 0.754 -22.282 1.00 49.44 400 ARG A O 1
ATOM 3201 N N . ARG A 1 401 ? -27.980 2.351 -23.133 1.00 50.47 401 ARG A N 1
ATOM 3202 C CA . ARG A 1 401 ? -27.047 1.452 -23.841 1.00 50.47 401 ARG A CA 1
ATOM 3203 C C . ARG A 1 401 ? -25.701 1.226 -23.160 1.00 50.47 401 ARG A C 1
ATOM 3205 O O . ARG A 1 401 ? -24.980 0.326 -23.587 1.00 50.47 401 ARG A O 1
ATOM 3212 N N . ILE A 1 402 ? -25.352 1.961 -22.104 1.00 54.53 402 ILE A N 1
ATOM 3213 C CA . ILE A 1 402 ? -24.133 1.665 -21.339 1.00 54.53 402 ILE A CA 1
ATOM 3214 C C . ILE A 1 402 ? -24.456 0.508 -20.380 1.00 54.53 402 ILE A C 1
ATOM 3216 O O . ILE A 1 402 ? -24.731 0.686 -19.196 1.00 54.53 402 ILE A O 1
ATOM 3220 N N . GLY A 1 403 ? -24.503 -0.709 -20.929 1.00 52.38 403 GLY A N 1
ATOM 3221 C CA . GLY A 1 403 ? -24.676 -1.941 -20.165 1.00 52.38 403 GLY A CA 1
ATOM 3222 C C . GLY A 1 403 ? -23.588 -2.046 -19.096 1.00 52.38 403 GLY A C 1
ATOM 3223 O O . GLY A 1 403 ? -22.423 -2.263 -19.407 1.00 52.38 403 GLY A O 1
ATOM 3224 N N . ALA A 1 404 ? -23.985 -1.867 -17.835 1.00 50.72 404 ALA A N 1
ATOM 3225 C CA . ALA A 1 404 ? -23.135 -1.598 -16.672 1.00 50.72 404 ALA A CA 1
ATOM 3226 C C . ALA A 1 404 ? -22.228 -2.756 -16.194 1.00 50.72 404 ALA A C 1
ATOM 3228 O O . ALA A 1 404 ? -21.938 -2.858 -15.001 1.00 50.72 404 ALA A O 1
ATOM 3229 N N . LYS A 1 405 ? -21.781 -3.663 -17.070 1.00 54.84 405 LYS A N 1
ATOM 3230 C CA . LYS A 1 405 ? -20.748 -4.630 -16.684 1.00 54.84 405 LYS A CA 1
ATOM 3231 C C . LYS A 1 405 ? -19.389 -3.930 -16.710 1.00 54.84 405 LYS A C 1
ATOM 3233 O O . LYS A 1 405 ? -18.745 -3.852 -17.743 1.00 54.84 405 LYS A O 1
ATOM 3238 N N . GLY A 1 406 ? -18.959 -3.440 -15.548 1.00 59.38 406 GLY A N 1
ATOM 3239 C CA . GLY A 1 406 ? -17.537 -3.217 -15.274 1.00 59.38 406 GLY A CA 1
ATOM 3240 C C . GLY A 1 406 ? -17.021 -1.778 -15.283 1.00 59.38 406 GLY A C 1
ATOM 3241 O O . GLY A 1 406 ? -15.848 -1.609 -14.974 1.00 59.38 406 GLY A O 1
ATOM 3242 N N . LEU A 1 407 ? -17.851 -0.758 -15.546 1.00 65.00 407 LEU A N 1
ATOM 3243 C CA . LEU A 1 407 ? -17.403 0.647 -15.513 1.00 65.00 407 LEU A CA 1
ATOM 3244 C C . LEU A 1 407 ? -16.821 1.048 -14.159 1.00 65.00 407 LEU A C 1
ATOM 3246 O O . LEU A 1 407 ? -15.781 1.682 -14.094 1.00 65.00 407 LEU A O 1
ATOM 3250 N N . PHE A 1 408 ? -17.463 0.664 -13.061 1.00 70.44 408 PHE A N 1
ATOM 3251 C CA . PHE A 1 408 ? -16.930 0.932 -11.734 1.00 70.44 408 PHE A CA 1
ATOM 3252 C C . PHE A 1 408 ? -17.098 -0.302 -10.857 1.00 70.44 408 PHE A C 1
ATOM 3254 O O . PHE A 1 408 ? -18.213 -0.739 -10.580 1.00 70.44 408 PHE A O 1
ATOM 3261 N N . ARG A 1 409 ? -15.977 -0.888 -10.429 1.00 71.50 409 ARG A N 1
ATOM 3262 C CA . ARG A 1 409 ? -15.962 -1.961 -9.429 1.00 71.50 409 ARG A CA 1
ATOM 3263 C C . ARG A 1 409 ? -15.835 -1.317 -8.052 1.00 71.50 409 ARG A C 1
ATOM 3265 O O . ARG A 1 409 ? -14.732 -1.208 -7.520 1.00 71.50 409 ARG A O 1
ATOM 3272 N N . ALA A 1 410 ? -16.958 -0.842 -7.514 1.00 77.69 410 ALA A N 1
ATOM 3273 C CA . ALA A 1 410 ? -17.006 -0.384 -6.131 1.00 77.69 410 ALA A CA 1
ATOM 3274 C C . ALA A 1 410 ? -16.698 -1.575 -5.220 1.00 77.69 410 ALA A C 1
ATOM 3276 O O . ALA A 1 410 ? -17.366 -2.600 -5.317 1.00 77.69 410 ALA A O 1
ATOM 3277 N N . ARG A 1 411 ? -15.707 -1.453 -4.335 1.00 78.94 411 ARG A N 1
ATOM 3278 C CA . ARG A 1 411 ? -15.523 -2.449 -3.265 1.00 78.94 411 ARG A CA 1
ATOM 3279 C C . ARG A 1 411 ? -16.536 -2.271 -2.149 1.00 78.94 411 ARG A C 1
ATOM 3281 O O . ARG A 1 411 ? -17.020 -3.235 -1.578 1.00 78.94 411 ARG A O 1
ATOM 3288 N N . ARG A 1 412 ? -16.873 -1.013 -1.882 1.00 86.19 412 ARG A N 1
ATOM 3289 C CA . ARG A 1 412 ? -17.841 -0.604 -0.879 1.00 86.19 412 ARG A CA 1
ATOM 3290 C C . ARG A 1 412 ? -18.737 0.459 -1.471 1.00 86.19 412 ARG A C 1
ATOM 3292 O O . ARG A 1 412 ? -18.268 1.330 -2.207 1.00 86.19 412 ARG A O 1
ATOM 3299 N N . ALA A 1 413 ? -20.006 0.404 -1.115 1.00 91.19 413 ALA A N 1
ATOM 3300 C CA . ALA A 1 413 ? -20.917 1.501 -1.336 1.00 91.19 413 ALA A CA 1
ATOM 3301 C C . ALA A 1 413 ? -21.620 1.862 -0.028 1.00 91.19 413 ALA A C 1
ATOM 3303 O O . ALA A 1 413 ? -21.746 1.043 0.883 1.00 91.19 413 ALA A O 1
ATOM 3304 N N . LEU A 1 414 ? -22.032 3.118 0.068 1.00 95.00 414 LEU A N 1
ATOM 3305 C CA . LEU A 1 414 ? -22.793 3.658 1.181 1.00 95.00 414 LEU A CA 1
ATOM 3306 C C . LEU A 1 414 ? -24.052 4.305 0.625 1.00 95.00 414 LEU A C 1
ATOM 3308 O O . LEU A 1 414 ? -24.015 4.929 -0.433 1.00 95.00 414 LEU A O 1
ATOM 3312 N N . ARG A 1 415 ? -25.152 4.181 1.356 1.00 95.19 415 ARG A N 1
ATOM 3313 C CA . ARG A 1 415 ? -26.424 4.817 1.033 1.00 95.19 415 ARG A CA 1
ATOM 3314 C C . ARG A 1 415 ? -26.870 5.668 2.203 1.00 95.19 415 ARG A C 1
ATOM 3316 O O . ARG A 1 415 ? -26.953 5.177 3.329 1.00 95.19 415 ARG A O 1
ATOM 3323 N N . ILE A 1 416 ? -27.218 6.917 1.919 1.00 94.38 416 ILE A N 1
ATOM 3324 C CA . ILE A 1 416 ? -27.937 7.774 2.860 1.00 94.38 416 ILE A CA 1
ATOM 3325 C C . ILE A 1 416 ? -29.403 7.753 2.464 1.00 94.38 416 ILE A C 1
ATOM 3327 O O . ILE A 1 416 ? -29.763 8.119 1.338 1.00 94.38 416 ILE A O 1
ATOM 3331 N N . ARG A 1 417 ? -30.247 7.317 3.394 1.00 90.38 417 ARG A N 1
ATOM 3332 C CA . ARG A 1 417 ? -31.698 7.277 3.212 1.00 90.38 417 ARG A CA 1
ATOM 3333 C C . ARG A 1 417 ? -32.417 7.944 4.371 1.00 90.38 417 ARG A C 1
ATOM 3335 O O . ARG A 1 417 ? -31.869 8.086 5.458 1.00 90.38 417 ARG A O 1
ATOM 3342 N N . ASP A 1 418 ? -33.654 8.313 4.093 1.00 88.62 418 ASP A N 1
ATOM 3343 C CA . ASP A 1 418 ? -34.617 8.756 5.093 1.00 88.62 418 ASP A CA 1
ATOM 3344 C C . ASP A 1 418 ? -35.022 7.569 5.971 1.00 88.62 418 ASP A C 1
ATOM 3346 O O . ASP A 1 418 ? -35.312 6.493 5.436 1.00 88.62 418 ASP A O 1
ATOM 3350 N N . GLU A 1 419 ? -35.042 7.753 7.289 1.00 85.25 419 GLU A N 1
ATOM 3351 C CA . GLU A 1 419 ? -35.503 6.719 8.218 1.00 85.25 419 GLU A CA 1
ATOM 3352 C C . GLU A 1 419 ? -36.995 6.398 8.028 1.00 85.25 419 GLU A C 1
ATOM 3354 O O . GLU A 1 419 ? -37.408 5.249 8.184 1.00 85.25 419 GLU A O 1
ATOM 3359 N N . SER A 1 420 ? -37.794 7.381 7.598 1.00 83.75 420 SER A N 1
ATOM 3360 C CA . SER A 1 420 ? -39.239 7.226 7.381 1.00 83.75 420 SER A CA 1
ATOM 3361 C C . SER A 1 420 ? -39.603 6.483 6.091 1.00 83.75 420 SER A C 1
ATOM 3363 O O . SER A 1 420 ? -40.734 6.019 5.928 1.00 83.75 420 SER A O 1
ATOM 3365 N N . CYS A 1 421 ? -38.660 6.354 5.154 1.00 78.00 421 CYS A N 1
ATOM 3366 C CA . CYS A 1 421 ? -38.911 5.698 3.880 1.00 78.00 421 CYS A CA 1
ATOM 3367 C C . CYS A 1 421 ? -38.696 4.191 4.050 1.00 78.00 421 CYS A C 1
ATOM 3369 O O . CYS A 1 421 ? -37.568 3.698 3.945 1.00 78.00 421 CYS A O 1
ATOM 3371 N N . GLU A 1 422 ? -39.780 3.454 4.333 1.00 73.81 422 GLU A N 1
ATOM 3372 C CA . GLU A 1 422 ? -39.719 1.993 4.389 1.00 73.81 422 GLU A CA 1
ATOM 3373 C C . GLU A 1 422 ? -39.050 1.454 3.116 1.00 73.81 422 GLU A C 1
ATOM 3375 O O . GLU A 1 422 ? -39.345 1.929 2.010 1.00 73.81 422 GLU A O 1
ATOM 3380 N N . PRO A 1 423 ? -38.150 0.458 3.233 1.00 70.25 423 PRO A N 1
ATOM 3381 C CA . PRO A 1 423 ? -37.521 -0.144 2.074 1.00 70.25 423 PRO A CA 1
ATOM 3382 C C . PRO A 1 423 ? -38.624 -0.669 1.161 1.00 70.25 423 PRO A C 1
ATOM 3384 O O . PRO A 1 423 ? -39.307 -1.642 1.485 1.00 70.25 423 PRO A O 1
ATOM 3387 N N . ARG A 1 424 ? -38.813 0.002 0.018 1.00 62.62 424 ARG A N 1
ATOM 3388 C CA . ARG A 1 424 ? -39.748 -0.423 -1.018 1.00 62.62 424 ARG A CA 1
ATOM 3389 C C . ARG A 1 424 ? -39.344 -1.848 -1.366 1.00 62.62 424 ARG A C 1
ATOM 3391 O O . ARG A 1 424 ? -38.288 -2.035 -1.963 1.00 62.62 424 ARG A O 1
ATOM 3398 N N . LYS A 1 425 ? -40.117 -2.844 -0.909 1.00 66.75 425 LYS A N 1
ATOM 3399 C CA . LYS A 1 425 ? -39.830 -4.261 -1.158 1.00 66.75 425 LYS A CA 1
ATOM 3400 C C . LYS A 1 425 ? -39.687 -4.397 -2.663 1.00 66.75 425 LYS A C 1
ATOM 3402 O O . LYS A 1 425 ? -40.683 -4.288 -3.378 1.00 66.75 425 LYS A O 1
ATOM 3407 N N . THR A 1 426 ? -38.454 -4.548 -3.140 1.00 57.38 426 THR A N 1
ATOM 3408 C CA . THR A 1 426 ? -38.183 -4.804 -4.547 1.00 57.38 426 THR A CA 1
ATOM 3409 C C . THR A 1 426 ? -39.050 -6.004 -4.899 1.00 57.38 426 THR A C 1
ATOM 3411 O O . THR A 1 426 ? -38.961 -7.023 -4.201 1.00 57.38 426 THR A O 1
ATOM 3414 N N . PRO A 1 427 ? -39.978 -5.886 -5.868 1.00 51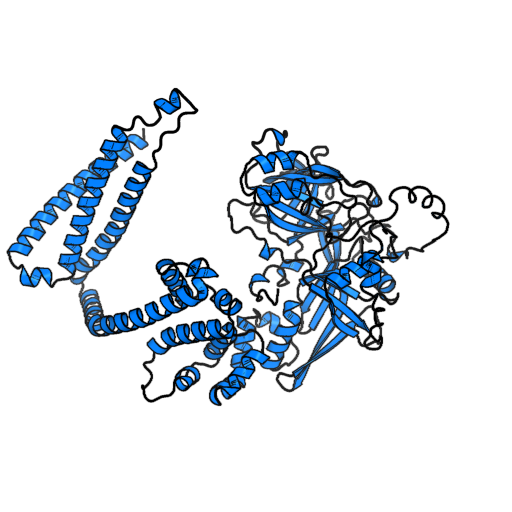.41 427 PRO A N 1
ATOM 3415 C CA . PRO A 1 427 ? -40.813 -7.014 -6.235 1.00 51.41 427 PRO A CA 1
ATOM 3416 C C . PRO A 1 427 ? -39.854 -8.156 -6.548 1.00 51.41 427 PRO A C 1
ATOM 3418 O O . PRO A 1 427 ? -38.959 -7.991 -7.378 1.00 51.41 427 PRO A O 1
ATOM 3421 N N . LYS A 1 428 ? -39.965 -9.268 -5.806 1.00 56.44 428 LYS A N 1
ATOM 3422 C CA . LYS A 1 428 ? -39.162 -10.470 -6.038 1.00 56.44 428 LYS A CA 1
ATOM 3423 C C . LYS A 1 428 ? -39.498 -10.943 -7.443 1.00 56.44 428 LYS A C 1
ATOM 3425 O O . LYS A 1 428 ? -40.447 -11.699 -7.635 1.00 56.44 428 LYS A O 1
ATOM 3430 N N . ARG A 1 429 ? -38.762 -10.439 -8.430 1.00 48.25 429 ARG A N 1
ATOM 3431 C CA . ARG A 1 429 ? -38.879 -10.861 -9.815 1.00 48.25 429 ARG A CA 1
ATOM 3432 C C . ARG A 1 429 ? -38.524 -12.337 -9.798 1.00 48.25 429 ARG A C 1
ATOM 3434 O O . ARG A 1 429 ? -37.423 -12.701 -9.384 1.00 48.25 429 ARG A O 1
ATOM 3441 N N . SER A 1 430 ? -39.509 -13.190 -10.072 1.00 52.66 430 SER A N 1
ATOM 3442 C CA . SER A 1 430 ? -39.315 -14.627 -9.939 1.00 52.66 430 SER A CA 1
ATOM 3443 C C . SER A 1 430 ? -38.157 -15.035 -10.851 1.00 52.66 430 SER A C 1
ATOM 3445 O O . SER A 1 430 ? -38.103 -14.621 -12.010 1.00 52.66 430 SER A O 1
ATOM 3447 N N . ALA A 1 431 ? -37.219 -15.833 -10.340 1.00 52.69 431 ALA A N 1
ATOM 3448 C CA . ALA A 1 431 ? -36.043 -16.280 -11.094 1.00 52.69 431 ALA A CA 1
ATOM 3449 C C . ALA A 1 431 ? -36.399 -17.014 -12.410 1.00 52.69 431 ALA A C 1
ATOM 3451 O O . ALA A 1 431 ? -35.533 -17.235 -13.248 1.00 52.69 431 ALA A O 1
ATOM 3452 N N . ARG A 1 432 ? -37.680 -17.355 -12.617 1.00 49.84 432 ARG A N 1
ATOM 3453 C CA . ARG A 1 432 ? -38.212 -17.949 -13.846 1.00 49.84 432 ARG A CA 1
ATOM 3454 C C . ARG A 1 432 ? -38.304 -16.985 -15.033 1.00 49.84 432 ARG A C 1
ATOM 3456 O O . ARG A 1 432 ? -38.190 -17.453 -16.157 1.00 49.84 432 ARG A O 1
ATOM 3463 N N . GLU A 1 433 ? -38.462 -15.678 -14.825 1.00 51.38 433 GLU A N 1
ATOM 3464 C CA . GLU A 1 433 ? -38.560 -14.718 -15.944 1.00 51.38 433 GLU A CA 1
ATOM 3465 C C . GLU A 1 433 ? -37.196 -14.290 -16.498 1.00 51.38 433 GLU A C 1
ATOM 3467 O O . GLU A 1 433 ? -37.105 -13.871 -17.648 1.00 51.38 433 GLU A O 1
ATOM 3472 N N . ALA A 1 434 ? -36.120 -14.428 -15.718 1.00 51.12 434 ALA A N 1
ATOM 3473 C CA . ALA A 1 434 ? -34.776 -14.048 -16.157 1.00 51.12 434 ALA A CA 1
ATOM 3474 C C . ALA A 1 434 ? -34.177 -15.010 -17.202 1.00 51.12 434 ALA A C 1
ATOM 3476 O O . ALA A 1 434 ? -33.304 -14.602 -17.957 1.00 51.12 434 ALA A O 1
ATOM 3477 N N . ASN A 1 435 ? -34.671 -16.251 -17.283 1.00 49.09 435 ASN A N 1
ATOM 3478 C CA . ASN A 1 435 ? -34.137 -17.277 -18.186 1.00 49.09 435 ASN A CA 1
ATOM 3479 C C . ASN A 1 435 ? -34.941 -17.445 -19.490 1.00 49.09 435 ASN A C 1
ATOM 3481 O O . ASN A 1 435 ? -34.523 -18.204 -20.355 1.00 49.09 435 ASN A O 1
ATOM 3485 N N . ALA A 1 436 ? -36.086 -16.769 -19.652 1.00 50.59 436 ALA A N 1
ATOM 3486 C CA . ALA A 1 436 ? -36.940 -16.913 -20.841 1.00 50.59 436 ALA A CA 1
ATOM 3487 C C . ALA A 1 436 ? -36.673 -15.860 -21.938 1.00 50.59 436 ALA A C 1
ATOM 3489 O O . ALA A 1 436 ? -37.343 -15.871 -22.965 1.00 50.59 436 ALA A O 1
ATOM 3490 N N . ALA A 1 437 ? -35.723 -14.943 -21.730 1.00 49.25 437 ALA A N 1
ATOM 3491 C CA . ALA A 1 437 ? -35.497 -13.795 -22.614 1.00 49.25 437 ALA A CA 1
ATOM 3492 C C . ALA A 1 437 ? -34.276 -13.925 -23.549 1.00 49.25 437 ALA A C 1
ATOM 3494 O O . ALA A 1 437 ? -33.955 -12.954 -24.229 1.00 49.25 437 ALA A O 1
ATOM 3495 N N . ASP A 1 438 ? -33.598 -15.079 -23.593 1.00 50.84 438 ASP A N 1
ATOM 3496 C CA . ASP A 1 438 ? -32.288 -15.202 -24.261 1.00 50.84 438 ASP A CA 1
ATOM 3497 C C . ASP A 1 438 ? -32.296 -16.001 -25.583 1.00 50.84 438 ASP A C 1
ATOM 3499 O O . ASP A 1 438 ? -31.238 -16.187 -26.171 1.00 50.84 438 ASP A O 1
ATOM 3503 N N . ASP A 1 439 ? -33.457 -16.454 -26.090 1.00 49.38 439 ASP A N 1
ATOM 3504 C CA . ASP A 1 439 ? -33.476 -17.420 -27.214 1.00 49.38 439 ASP A CA 1
ATOM 3505 C C . ASP A 1 439 ? -34.480 -17.145 -28.356 1.00 49.38 439 ASP A C 1
ATOM 3507 O O . ASP A 1 439 ? -34.826 -18.039 -29.124 1.00 49.38 439 ASP A O 1
ATOM 3511 N N . SER A 1 440 ? -34.961 -15.908 -28.544 1.00 43.41 440 SER A N 1
ATOM 3512 C CA . SER A 1 440 ? -35.804 -15.607 -29.717 1.00 43.41 440 SER A CA 1
ATOM 3513 C C . SER A 1 440 ? -35.576 -14.222 -30.328 1.00 43.41 440 SER A C 1
ATOM 3515 O O . SER A 1 440 ? -36.048 -13.215 -29.807 1.00 43.41 440 SER A O 1
ATOM 3517 N N . GLY A 1 441 ? -34.939 -14.200 -31.506 1.00 44.16 441 GLY A N 1
ATOM 3518 C CA . GLY A 1 441 ? -35.163 -13.179 -32.540 1.00 44.16 441 GLY A CA 1
ATOM 3519 C C . GLY A 1 441 ? -34.186 -11.999 -32.568 1.00 44.16 441 GLY A C 1
ATOM 3520 O O . GLY A 1 441 ? -34.498 -10.910 -32.094 1.00 44.16 441 GLY A O 1
ATOM 3521 N N . ARG A 1 442 ? -33.034 -12.178 -33.229 1.00 46.44 442 ARG A N 1
ATOM 3522 C CA . ARG A 1 442 ? -32.004 -11.136 -33.422 1.00 46.44 442 ARG A CA 1
ATOM 3523 C C . ARG A 1 442 ? -32.286 -10.142 -34.567 1.00 46.44 442 ARG A C 1
ATOM 3525 O O . ARG A 1 442 ? -31.528 -9.188 -34.708 1.00 46.44 442 ARG A O 1
ATOM 3532 N N . ASP A 1 443 ? -33.382 -10.293 -35.318 1.00 46.47 443 ASP A N 1
ATOM 3533 C CA . ASP A 1 443 ? -33.582 -9.560 -36.587 1.00 46.47 443 ASP A CA 1
ATOM 3534 C C . ASP A 1 443 ? -34.712 -8.505 -36.605 1.00 46.47 443 ASP A C 1
ATOM 3536 O O . ASP A 1 443 ? -34.870 -7.797 -37.595 1.00 46.47 443 ASP A O 1
ATOM 3540 N N . GLY A 1 444 ? -35.475 -8.312 -35.520 1.00 42.88 444 GLY A N 1
ATOM 3541 C CA . GLY A 1 444 ? -36.643 -7.403 -35.522 1.00 42.88 444 GLY A CA 1
ATOM 3542 C C . GLY A 1 444 ? -36.441 -5.988 -34.952 1.00 42.88 444 GLY A C 1
ATOM 3543 O O . GLY A 1 444 ? -37.253 -5.102 -35.199 1.00 42.88 444 GLY A O 1
ATOM 3544 N N . TYR A 1 445 ? -35.376 -5.735 -34.186 1.00 39.72 445 TYR A N 1
ATOM 3545 C CA . TYR A 1 445 ? -35.311 -4.567 -33.284 1.00 39.72 445 TYR A CA 1
ATOM 3546 C C . TYR A 1 445 ? -34.609 -3.315 -33.836 1.00 39.72 445 TYR A C 1
ATOM 3548 O O . TYR A 1 445 ? -34.383 -2.356 -33.097 1.00 39.72 445 TYR A O 1
ATOM 3556 N N . ARG A 1 446 ? -34.251 -3.289 -35.126 1.00 42.59 446 ARG A N 1
ATOM 3557 C CA . ARG A 1 446 ? -33.492 -2.164 -35.706 1.00 42.59 446 ARG A CA 1
ATOM 3558 C C . ARG A 1 446 ? -34.346 -1.013 -36.251 1.00 42.59 446 ARG A C 1
ATOM 3560 O O . ARG A 1 446 ? -33.812 0.082 -36.369 1.00 42.59 446 ARG A O 1
ATOM 3567 N N . ASN A 1 447 ? -35.643 -1.217 -36.501 1.00 41.06 447 ASN A N 1
ATOM 3568 C CA . ASN A 1 447 ? -36.485 -0.220 -37.186 1.00 41.06 447 ASN A CA 1
ATOM 3569 C C . ASN A 1 447 ? -37.534 0.490 -36.306 1.00 41.06 447 ASN A C 1
ATOM 3571 O O . ASN A 1 447 ? -38.206 1.383 -36.803 1.00 41.06 447 ASN A O 1
ATOM 3575 N N . ALA A 1 448 ? -37.654 0.164 -35.014 1.00 39.38 448 ALA A N 1
ATOM 3576 C CA . ALA A 1 448 ? -38.628 0.788 -34.099 1.00 39.38 448 ALA A CA 1
ATOM 3577 C C . ALA A 1 448 ? -38.008 1.813 -33.121 1.00 39.38 448 ALA A C 1
ATOM 3579 O O . ALA A 1 448 ? -38.586 2.114 -32.087 1.00 39.38 448 ALA A O 1
ATOM 3580 N N . LEU A 1 449 ? -36.797 2.306 -33.402 1.00 42.31 449 LEU A N 1
ATOM 3581 C CA . LEU A 1 449 ? -36.005 3.130 -32.472 1.00 42.31 449 LEU A CA 1
ATOM 3582 C C . LEU A 1 449 ? -35.592 4.493 -33.049 1.00 42.31 449 LEU A C 1
ATOM 3584 O O . LEU A 1 449 ? -34.727 5.147 -32.481 1.00 42.31 449 LEU A O 1
ATOM 3588 N N . LEU A 1 450 ? -36.188 4.903 -34.172 1.00 44.44 450 LEU A N 1
ATOM 3589 C CA . LEU A 1 450 ? -35.876 6.168 -34.853 1.00 44.44 450 LEU A CA 1
ATOM 3590 C C . LEU A 1 450 ? -37.086 7.111 -34.992 1.00 44.44 450 LEU A C 1
ATOM 3592 O O . LEU A 1 450 ? -36.968 8.125 -35.667 1.00 44.44 450 LEU A O 1
ATOM 3596 N N . SER A 1 451 ? -38.232 6.807 -34.370 1.00 43.22 451 SER A N 1
ATOM 3597 C CA . SER A 1 451 ? -39.432 7.664 -34.427 1.00 43.22 451 SER A CA 1
ATOM 3598 C C . SER A 1 451 ? -39.889 8.241 -33.082 1.00 43.22 451 SER A C 1
ATOM 3600 O O . SER A 1 451 ? -40.797 9.059 -33.083 1.00 43.22 451 SER A O 1
ATOM 3602 N N . ASP A 1 452 ? -39.248 7.877 -31.965 1.00 44.84 452 ASP A N 1
ATOM 3603 C CA . ASP A 1 452 ? -39.609 8.343 -30.610 1.00 44.84 452 ASP A CA 1
ATOM 3604 C C . ASP A 1 452 ? -38.526 9.275 -30.014 1.00 44.84 452 ASP A C 1
ATOM 3606 O O . ASP A 1 452 ? -38.321 9.322 -28.801 1.00 44.84 452 ASP A O 1
ATOM 3610 N N . GLU A 1 453 ? -37.775 9.989 -30.864 1.00 46.62 453 GLU A N 1
ATOM 3611 C CA . GLU A 1 453 ? -36.847 11.051 -30.425 1.00 46.62 453 GLU A CA 1
ATOM 3612 C C . GLU A 1 453 ? -37.556 12.395 -30.167 1.00 46.62 453 GLU A C 1
ATOM 3614 O O . GLU A 1 453 ? -36.943 13.326 -29.643 1.00 46.62 453 GLU A O 1
ATOM 3619 N N . GLU A 1 454 ? -38.852 12.501 -30.465 1.00 46.69 454 GLU A N 1
ATOM 3620 C CA . GLU A 1 454 ? -39.653 13.677 -30.139 1.00 46.69 454 GLU A CA 1
ATOM 3621 C C . GLU A 1 454 ? -40.354 13.492 -28.776 1.00 46.69 454 GLU A C 1
ATOM 3623 O O . GLU A 1 454 ? -41.123 12.559 -28.569 1.00 46.69 454 GLU A O 1
ATOM 3628 N N . GLU A 1 455 ? -40.096 14.431 -27.854 1.00 42.38 455 GLU A N 1
ATOM 3629 C CA . GLU A 1 455 ? -40.963 14.787 -26.712 1.00 42.38 455 GLU A CA 1
ATOM 3630 C C . GLU A 1 455 ? -40.733 14.177 -25.306 1.00 42.38 455 GLU A C 1
ATOM 3632 O O . GLU A 1 455 ? -41.603 14.272 -24.443 1.00 42.38 455 GLU A O 1
ATOM 3637 N N . PHE A 1 456 ? -39.525 13.713 -24.959 1.00 42.09 456 PHE A N 1
ATOM 3638 C CA . PHE A 1 456 ? -39.084 13.756 -23.548 1.00 42.09 456 PHE A CA 1
ATOM 3639 C C . PHE A 1 456 ? -38.227 15.000 -23.311 1.00 42.09 456 PHE A C 1
ATOM 3641 O O . PHE A 1 456 ? -37.004 14.936 -23.201 1.00 42.09 456 PHE A O 1
ATOM 3648 N N . GLY A 1 457 ? -38.893 16.158 -23.247 1.00 41.16 457 GLY A N 1
ATOM 3649 C CA . GLY A 1 457 ? -38.314 17.432 -22.817 1.00 41.16 457 GLY A CA 1
ATOM 3650 C C . GLY A 1 457 ? -37.915 17.384 -21.342 1.00 41.16 457 GLY A C 1
ATOM 3651 O O . GLY A 1 457 ? -38.577 17.965 -20.485 1.00 41.16 457 GLY A O 1
ATOM 3652 N N . ILE A 1 458 ? -36.847 16.653 -21.028 1.00 47.28 458 ILE A N 1
ATOM 3653 C CA . ILE A 1 458 ? -36.265 16.632 -19.693 1.00 47.28 458 ILE A CA 1
ATOM 3654 C C . ILE A 1 458 ? -35.514 17.942 -19.518 1.00 47.28 458 ILE A C 1
ATOM 3656 O O . ILE A 1 458 ? -34.459 18.176 -20.106 1.00 47.28 458 ILE A O 1
ATOM 3660 N N . CYS A 1 459 ? -36.110 18.812 -18.711 1.00 45.94 459 CYS A N 1
ATOM 3661 C CA . CYS A 1 459 ? -35.514 20.051 -18.256 1.00 45.94 459 CYS A CA 1
ATOM 3662 C C . CYS A 1 459 ? -34.291 19.693 -17.397 1.00 45.94 459 CYS A C 1
ATOM 3664 O O . CYS A 1 459 ? -34.414 19.468 -16.193 1.00 45.94 459 CYS A O 1
ATOM 3666 N N . VAL A 1 460 ? -33.113 19.564 -18.020 1.00 61.31 460 VAL A N 1
ATOM 3667 C CA . VAL A 1 460 ? -31.848 19.531 -17.283 1.00 61.31 460 VAL A CA 1
ATOM 3668 C C . VAL A 1 460 ? -31.802 20.849 -16.526 1.00 61.31 460 VAL A C 1
ATOM 3670 O O . VAL A 1 460 ? -31.693 21.908 -17.144 1.00 61.31 460 VAL A O 1
ATOM 3673 N N . SER A 1 461 ? -31.966 20.782 -15.204 1.00 75.19 461 SER A N 1
ATOM 3674 C CA . SER A 1 461 ? -31.901 21.948 -14.327 1.00 75.19 461 SER A CA 1
ATOM 3675 C C . SER A 1 461 ? -30.708 22.817 -14.718 1.00 75.19 461 SER A C 1
ATOM 3677 O O . SER A 1 461 ? -29.621 22.297 -14.994 1.00 75.19 461 SER A O 1
ATOM 3679 N N . GLU A 1 462 ? -30.878 24.141 -14.729 1.00 81.88 462 GLU A N 1
ATOM 3680 C CA . GLU A 1 462 ? -29.809 25.087 -15.081 1.00 81.88 462 GLU A CA 1
ATOM 3681 C C . GLU A 1 462 ? -28.519 24.852 -14.270 1.00 81.88 462 GLU A C 1
ATOM 3683 O O . GLU A 1 462 ? -27.420 25.178 -14.726 1.00 81.88 462 GLU A O 1
ATOM 3688 N N . ALA A 1 463 ? -28.639 24.231 -13.089 1.00 84.62 463 ALA A N 1
ATOM 3689 C CA . ALA A 1 463 ? -27.522 23.823 -12.247 1.00 84.62 463 ALA A CA 1
ATOM 3690 C C . ALA A 1 463 ? -26.570 22.819 -12.926 1.00 84.62 463 ALA A C 1
ATOM 3692 O O . ALA A 1 463 ? -25.363 22.886 -12.692 1.00 84.62 463 ALA A O 1
ATOM 3693 N N . TRP A 1 464 ? -27.079 21.929 -13.783 1.00 82.56 464 TRP A N 1
ATOM 3694 C CA . TRP A 1 464 ? -26.313 20.896 -14.497 1.00 82.56 464 TRP A CA 1
ATOM 3695 C C . TRP A 1 464 ? -25.940 21.284 -15.928 1.00 82.56 464 TRP A C 1
ATOM 3697 O O . TRP A 1 464 ? -25.213 20.543 -16.591 1.00 82.56 464 TRP A O 1
ATOM 3707 N N . ASN A 1 465 ? -26.384 22.449 -16.408 1.00 82.38 465 ASN A N 1
ATOM 3708 C CA . ASN A 1 465 ? -25.981 22.953 -17.715 1.00 82.38 465 ASN A CA 1
ATOM 3709 C C . ASN A 1 465 ? -24.448 23.038 -17.783 1.00 82.38 465 ASN A C 1
ATOM 3711 O O . ASN A 1 465 ? -23.823 23.572 -16.863 1.00 82.38 465 ASN A O 1
ATOM 3715 N N . ALA A 1 466 ? -23.845 22.515 -18.857 1.00 76.69 466 ALA A N 1
ATOM 3716 C CA . ALA A 1 466 ? -22.401 22.562 -19.052 1.00 76.69 466 ALA A CA 1
ATOM 3717 C C . ALA A 1 466 ? -21.881 23.995 -18.859 1.00 76.69 466 ALA A C 1
ATOM 3719 O O . ALA A 1 466 ? -20.940 24.160 -18.099 1.00 76.69 466 ALA A O 1
ATOM 3720 N N . GLY A 1 467 ? -22.570 25.021 -19.379 1.00 81.62 467 GLY A N 1
ATOM 3721 C CA . GLY A 1 467 ? -22.381 26.432 -19.001 1.00 81.62 467 GLY A CA 1
ATOM 3722 C C . GLY A 1 467 ? -20.926 26.925 -18.957 1.00 81.62 467 GLY A C 1
ATOM 3723 O O . GLY A 1 467 ? -20.034 26.352 -19.567 1.00 81.62 467 GLY A O 1
ATOM 3724 N N . THR A 1 468 ? -20.658 28.012 -18.235 1.00 85.06 468 THR A N 1
ATOM 3725 C CA . THR A 1 468 ? -19.291 28.402 -17.856 1.00 85.06 468 THR A CA 1
ATOM 3726 C C . THR A 1 468 ? -18.995 27.912 -16.440 1.00 85.06 468 THR A C 1
ATOM 3728 O O . THR A 1 468 ? -19.875 27.908 -15.576 1.00 85.06 468 THR A O 1
ATOM 3731 N N . LEU A 1 469 ? -17.753 27.483 -16.189 1.00 88.88 469 LEU A N 1
ATOM 3732 C CA . LEU A 1 469 ? -17.288 27.268 -14.819 1.00 88.88 469 LEU A CA 1
ATOM 3733 C C . LEU A 1 469 ? -17.287 28.623 -14.102 1.00 88.88 469 LEU A C 1
ATOM 3735 O O . LEU A 1 469 ? -16.810 29.609 -14.656 1.00 88.88 469 LEU A O 1
ATOM 3739 N N . ASP A 1 470 ? -17.837 28.673 -12.892 1.00 90.81 470 ASP A N 1
ATOM 3740 C CA . ASP A 1 470 ? -17.763 29.882 -12.078 1.00 90.81 470 ASP A CA 1
ATOM 3741 C C . ASP A 1 470 ? -16.330 30.048 -11.561 1.00 90.81 470 ASP A C 1
ATOM 3743 O O . ASP A 1 470 ? -15.822 29.182 -10.845 1.00 90.81 470 ASP A O 1
ATOM 3747 N N . ASP A 1 471 ? -15.683 31.152 -11.935 1.00 92.94 471 ASP A N 1
ATOM 3748 C CA . ASP A 1 471 ? -14.289 31.427 -11.577 1.00 92.94 471 ASP A CA 1
ATOM 3749 C C . ASP A 1 471 ? -14.127 31.875 -10.105 1.00 92.94 471 ASP A C 1
ATOM 3751 O O . ASP A 1 471 ? -13.017 32.143 -9.636 1.00 92.94 471 ASP A O 1
ATOM 3755 N N . SER A 1 472 ? -15.228 31.960 -9.347 1.00 95.81 472 SER A N 1
ATOM 3756 C CA . SER A 1 472 ? -15.240 32.320 -7.931 1.00 95.81 472 SER A CA 1
ATOM 3757 C C . SER A 1 472 ? -15.564 31.123 -7.031 1.00 95.81 472 SER A C 1
ATOM 3759 O O . SER A 1 472 ? -16.411 30.282 -7.331 1.00 95.81 472 SER A O 1
ATOM 3761 N N . GLU A 1 473 ? -14.932 31.069 -5.855 1.00 96.25 473 GLU A N 1
ATOM 3762 C CA . GLU A 1 473 ? -15.231 30.029 -4.861 1.00 96.25 473 GLU A CA 1
ATOM 3763 C C . GLU A 1 473 ? -16.691 30.042 -4.379 1.00 96.25 473 GLU A C 1
ATOM 3765 O O . GLU A 1 473 ? -17.317 28.978 -4.381 1.00 96.25 473 GLU A O 1
ATOM 3770 N N . PRO A 1 474 ? -17.287 31.196 -4.008 1.00 97.19 474 PRO A N 1
ATOM 3771 C CA . PRO A 1 474 ? -18.673 31.222 -3.548 1.00 97.19 474 PRO A CA 1
ATOM 3772 C C . PRO A 1 474 ? -19.656 30.848 -4.659 1.00 97.19 474 PRO A C 1
ATOM 3774 O O . PRO A 1 474 ? -20.706 30.264 -4.395 1.00 97.19 474 PRO A O 1
ATOM 3777 N N . GLY A 1 475 ? -19.336 31.188 -5.906 1.00 95.50 475 GLY A N 1
ATOM 3778 C CA . GLY A 1 475 ? -20.136 30.827 -7.063 1.00 95.50 475 GLY A CA 1
ATOM 3779 C C . GLY A 1 475 ? -20.114 29.327 -7.346 1.00 95.50 475 GLY A C 1
ATOM 3780 O O . GLY A 1 475 ? -21.177 28.706 -7.432 1.00 95.50 475 GLY A O 1
ATOM 3781 N N . LEU A 1 476 ? -18.927 28.709 -7.358 1.00 94.75 476 LEU A N 1
ATOM 3782 C CA . LEU A 1 476 ? -18.798 27.261 -7.534 1.00 94.75 476 LEU A CA 1
ATOM 3783 C C . LEU A 1 476 ? -19.459 26.475 -6.391 1.00 94.75 476 LEU A C 1
ATOM 3785 O O . LEU A 1 476 ? -20.124 25.465 -6.642 1.00 94.75 476 LEU A O 1
ATOM 3789 N N . ARG A 1 477 ? -19.339 26.963 -5.147 1.00 96.38 477 ARG A N 1
ATOM 3790 C CA . ARG A 1 477 ? -20.031 26.410 -3.971 1.00 96.38 477 ARG A CA 1
ATOM 3791 C C . ARG A 1 477 ? -21.549 26.453 -4.150 1.00 96.38 477 ARG A C 1
ATOM 3793 O O . ARG A 1 477 ? -22.181 25.401 -4.114 1.00 96.38 477 ARG A O 1
ATOM 3800 N N . ARG A 1 478 ? -22.125 27.632 -4.424 1.00 95.44 478 ARG A N 1
ATOM 3801 C CA . ARG A 1 478 ? -23.578 27.797 -4.633 1.00 95.44 478 ARG A CA 1
ATOM 3802 C C . ARG A 1 478 ? -24.105 26.929 -5.775 1.00 95.44 478 ARG A C 1
ATOM 3804 O O . ARG A 1 478 ? -25.160 26.316 -5.634 1.00 95.44 478 ARG A O 1
ATOM 3811 N N . ARG A 1 479 ? -23.371 26.843 -6.889 1.00 93.94 479 ARG A N 1
ATOM 3812 C CA . ARG A 1 479 ? -23.745 25.990 -8.028 1.00 93.94 479 ARG A CA 1
ATOM 3813 C C . ARG A 1 479 ? -23.750 24.512 -7.644 1.00 93.94 479 ARG A C 1
ATOM 3815 O O . ARG A 1 479 ? -24.709 23.812 -7.943 1.00 93.94 479 ARG A O 1
ATOM 3822 N N . THR A 1 480 ? -22.728 24.052 -6.927 1.00 94.44 480 THR A N 1
ATOM 3823 C CA . THR A 1 480 ? -22.646 22.658 -6.463 1.00 94.44 480 THR A CA 1
ATOM 3824 C C . THR A 1 480 ? -23.751 22.329 -5.459 1.00 94.44 480 THR A C 1
ATOM 3826 O O . THR A 1 480 ? -24.357 21.267 -5.546 1.00 94.44 480 THR A O 1
ATOM 3829 N N . GLU A 1 481 ? -24.081 23.244 -4.544 1.00 95.00 481 GLU A N 1
ATOM 3830 C CA . GLU A 1 481 ? -25.235 23.086 -3.649 1.00 95.00 481 GLU A CA 1
ATOM 3831 C C . GLU A 1 481 ? -26.552 22.980 -4.426 1.00 95.00 481 GLU A C 1
ATOM 3833 O O . GLU A 1 481 ? -27.400 22.162 -4.076 1.00 95.00 481 GLU A O 1
ATOM 3838 N N . ALA A 1 482 ? -26.725 23.773 -5.489 1.00 92.94 482 ALA A N 1
ATOM 3839 C CA . ALA A 1 482 ? -27.895 23.684 -6.356 1.00 92.94 482 ALA A CA 1
ATOM 3840 C C . ALA A 1 482 ? -27.964 22.330 -7.082 1.00 92.94 482 ALA A C 1
ATOM 3842 O O . ALA A 1 482 ? -29.029 21.720 -7.093 1.00 92.94 482 ALA A O 1
ATOM 3843 N N . MET A 1 483 ? -26.837 21.818 -7.599 1.00 91.56 483 MET A N 1
ATOM 3844 C CA . MET A 1 483 ? -26.755 20.476 -8.201 1.00 91.56 483 MET A CA 1
ATOM 3845 C C . MET A 1 483 ? -27.144 19.381 -7.196 1.00 91.56 483 MET A C 1
ATOM 3847 O O . MET A 1 483 ? -27.910 18.479 -7.527 1.00 91.56 483 MET A O 1
ATOM 3851 N N . LEU A 1 484 ? -26.645 19.470 -5.957 1.00 92.75 484 LEU A N 1
ATOM 3852 C CA . LEU A 1 484 ? -26.955 18.512 -4.892 1.00 92.75 484 LEU A CA 1
ATOM 3853 C C . LEU A 1 484 ? -28.431 18.548 -4.494 1.00 92.75 484 LEU A C 1
ATOM 3855 O O . LEU A 1 484 ? -29.043 17.492 -4.347 1.00 92.75 484 LEU A O 1
ATOM 3859 N N . ARG A 1 485 ? -29.013 19.744 -4.345 1.00 91.38 485 ARG A N 1
ATOM 3860 C CA . ARG A 1 485 ? -30.446 19.890 -4.058 1.00 91.38 485 ARG A CA 1
ATOM 3861 C C . ARG A 1 485 ? -31.280 19.325 -5.197 1.00 91.38 485 ARG A C 1
ATOM 3863 O O . ARG A 1 485 ? -32.146 18.500 -4.937 1.00 91.38 485 ARG A O 1
ATOM 3870 N N . ASP A 1 486 ? -31.002 19.716 -6.434 1.00 88.25 486 ASP A N 1
ATOM 3871 C CA . ASP A 1 486 ? -31.738 19.248 -7.610 1.00 88.25 486 ASP A CA 1
ATOM 3872 C C . ASP A 1 486 ? -31.725 17.716 -7.721 1.00 88.25 486 ASP A C 1
ATOM 3874 O O . ASP A 1 486 ? -32.772 17.086 -7.827 1.00 88.25 486 ASP A O 1
ATOM 3878 N N . MET A 1 487 ? -30.553 17.100 -7.572 1.00 88.38 487 MET A N 1
ATOM 3879 C CA . MET A 1 487 ? -30.395 15.652 -7.698 1.00 88.38 487 MET A CA 1
ATOM 3880 C C . MET A 1 487 ? -30.995 14.862 -6.527 1.00 88.38 487 MET A C 1
ATOM 3882 O O . MET A 1 487 ? -31.631 13.831 -6.734 1.00 88.38 487 MET A O 1
ATOM 3886 N N . LEU A 1 488 ? -30.787 15.305 -5.284 1.00 87.81 488 LEU A N 1
ATOM 3887 C CA . LEU A 1 488 ? -31.123 14.500 -4.104 1.00 87.81 488 LEU A CA 1
ATOM 3888 C C . LEU A 1 488 ? -32.543 14.770 -3.565 1.00 87.81 488 LEU A C 1
ATOM 3890 O O . LEU A 1 488 ? -33.109 13.948 -2.835 1.00 87.81 488 LEU A O 1
ATOM 3894 N N . THR A 1 489 ? -33.175 15.887 -3.946 1.00 82.50 489 THR A N 1
ATOM 3895 C CA . THR A 1 489 ? -34.577 16.171 -3.572 1.00 82.50 489 THR A CA 1
ATOM 3896 C C . THR A 1 489 ? -35.593 15.362 -4.378 1.00 82.50 489 THR A C 1
ATOM 3898 O O . THR A 1 489 ? -36.690 15.108 -3.881 1.00 82.50 489 THR A O 1
ATOM 3901 N N . GLN A 1 490 ? -35.214 14.828 -5.544 1.00 77.31 490 GLN A N 1
ATOM 3902 C CA . GLN A 1 490 ? -36.056 13.981 -6.406 1.00 77.31 490 GLN A CA 1
ATOM 3903 C C . GLN A 1 490 ? -36.304 12.559 -5.846 1.00 77.31 490 GLN A C 1
ATOM 3905 O O . GLN A 1 490 ? -36.578 11.620 -6.588 1.00 77.31 490 GLN A O 1
ATOM 3910 N N . ARG A 1 491 ? -36.217 12.375 -4.518 1.00 72.50 491 ARG A N 1
ATOM 3911 C CA . ARG A 1 491 ? -36.314 11.085 -3.799 1.00 72.50 491 ARG A CA 1
ATOM 3912 C C . ARG A 1 491 ? -35.274 10.035 -4.218 1.00 72.50 491 ARG A C 1
ATOM 3914 O O . ARG A 1 491 ? -35.430 8.862 -3.884 1.00 72.50 491 ARG A O 1
ATOM 3921 N N . ILE A 1 492 ? -34.201 10.446 -4.888 1.00 79.88 492 ILE A N 1
ATOM 3922 C CA . ILE A 1 492 ? -33.069 9.575 -5.205 1.00 79.88 492 ILE A CA 1
ATOM 3923 C C . ILE A 1 492 ? -32.203 9.441 -3.939 1.00 79.88 492 ILE A C 1
ATOM 3925 O O . ILE A 1 492 ? -31.895 10.458 -3.308 1.00 79.88 492 ILE A O 1
ATOM 3929 N N . PRO A 1 493 ? -31.838 8.219 -3.508 1.00 86.38 493 PRO A N 1
ATOM 3930 C CA . PRO A 1 493 ? -30.930 8.044 -2.381 1.00 86.38 493 PRO A CA 1
ATOM 3931 C C . PRO A 1 493 ? -29.542 8.617 -2.705 1.00 86.38 493 PRO A C 1
ATOM 3933 O O . PRO A 1 493 ? -29.093 8.605 -3.853 1.00 86.38 493 PRO A O 1
ATOM 3936 N N . CYS A 1 494 ? -28.848 9.126 -1.687 1.00 92.81 494 CYS A N 1
ATOM 3937 C CA . CYS A 1 494 ? -27.465 9.565 -1.853 1.00 92.81 494 CYS A CA 1
ATOM 3938 C C . CYS A 1 494 ? -26.556 8.336 -1.760 1.00 92.81 494 CYS A C 1
ATOM 3940 O O . CYS A 1 494 ? -26.213 7.883 -0.665 1.00 92.81 494 CYS A O 1
ATOM 3942 N N . ASP A 1 495 ? -26.230 7.787 -2.927 1.00 93.56 495 ASP A N 1
ATOM 3943 C CA . ASP A 1 495 ? -25.451 6.564 -3.078 1.00 93.56 495 ASP A CA 1
ATOM 3944 C C . ASP A 1 495 ? -23.998 6.891 -3.431 1.00 93.56 495 ASP A C 1
ATOM 3946 O O . ASP A 1 495 ? -23.688 7.402 -4.514 1.00 93.56 495 ASP A O 1
ATOM 3950 N N . LEU A 1 496 ? -23.096 6.566 -2.514 1.00 94.50 496 LEU A N 1
ATOM 3951 C CA . LEU A 1 496 ? -21.667 6.816 -2.605 1.00 94.50 496 LEU A CA 1
ATOM 3952 C C . LEU A 1 496 ? -20.926 5.521 -2.905 1.00 94.50 496 LEU A C 1
ATOM 3954 O O . LEU A 1 496 ? -21.067 4.540 -2.181 1.00 94.50 496 LEU A O 1
ATOM 3958 N N . ALA A 1 497 ? -20.085 5.531 -3.931 1.00 92.81 497 ALA A N 1
ATOM 3959 C CA . ALA A 1 497 ? -19.248 4.395 -4.287 1.00 92.81 497 ALA A CA 1
ATOM 3960 C C . ALA A 1 497 ? -17.793 4.695 -3.911 1.00 92.81 497 ALA A C 1
ATOM 3962 O O . ALA A 1 497 ? -17.238 5.694 -4.364 1.00 92.81 497 ALA A O 1
ATOM 3963 N N . LEU A 1 498 ? -17.182 3.865 -3.063 1.00 92.88 498 LEU A N 1
ATOM 3964 C CA . LEU A 1 498 ? -15.815 4.080 -2.587 1.00 92.88 498 LEU A CA 1
ATOM 3965 C C . LEU A 1 498 ? -14.833 4.004 -3.759 1.00 92.88 498 LEU A C 1
ATOM 3967 O O . LEU A 1 498 ? -14.751 2.982 -4.446 1.00 92.88 498 LEU A O 1
ATOM 3971 N N . VAL A 1 499 ? -14.053 5.065 -3.944 1.00 91.69 499 VAL A N 1
ATOM 3972 C CA . VAL A 1 499 ? -12.902 5.076 -4.843 1.00 91.69 499 VAL A CA 1
ATOM 3973 C C . VAL A 1 499 ? -11.839 4.156 -4.254 1.00 91.69 499 VAL A C 1
ATOM 3975 O O . VAL A 1 499 ? -11.457 4.292 -3.092 1.00 91.69 499 VAL A O 1
ATOM 3978 N N . ARG A 1 500 ? -11.361 3.198 -5.050 1.00 86.88 500 ARG A N 1
ATOM 3979 C CA . ARG A 1 500 ? -10.344 2.235 -4.602 1.00 86.88 500 ARG A CA 1
ATOM 3980 C C . ARG A 1 500 ? -9.069 2.946 -4.128 1.00 86.88 500 ARG A C 1
ATOM 3982 O O . ARG A 1 500 ? -8.654 3.940 -4.727 1.00 86.88 500 ARG A O 1
ATOM 3989 N N . SER A 1 501 ? -8.443 2.418 -3.074 1.00 83.38 501 SER A N 1
ATOM 3990 C CA . SER A 1 501 ? -7.179 2.959 -2.573 1.00 83.38 501 SER A CA 1
ATOM 3991 C C . SER A 1 501 ? -6.042 2.647 -3.557 1.00 83.38 501 SER A C 1
ATOM 3993 O O . SER A 1 501 ? -5.960 1.523 -4.052 1.00 83.38 501 SER A O 1
ATOM 3995 N N . PRO A 1 502 ? -5.130 3.591 -3.831 1.00 72.81 502 PRO A N 1
ATOM 3996 C CA . PRO A 1 502 ? -4.030 3.369 -4.763 1.00 72.81 502 PRO A CA 1
ATOM 3997 C C . PRO A 1 502 ? -2.881 2.562 -4.144 1.00 72.81 502 PRO A C 1
ATOM 3999 O O . PRO A 1 502 ? -2.099 1.951 -4.866 1.00 72.81 502 PRO A O 1
ATOM 4002 N N . ALA A 1 503 ? -2.773 2.551 -2.810 1.00 66.06 503 ALA A N 1
ATOM 4003 C CA . ALA A 1 503 ? -1.702 1.875 -2.077 1.00 66.06 503 ALA A CA 1
ATOM 4004 C C . ALA A 1 503 ? -1.743 0.352 -2.223 1.00 66.06 503 ALA A C 1
ATOM 4006 O O . ALA A 1 503 ? -0.714 -0.308 -2.151 1.00 66.06 503 ALA A O 1
ATOM 4007 N N . GLU A 1 504 ? -2.924 -0.197 -2.493 1.00 67.06 504 GLU A N 1
ATOM 4008 C CA . GLU A 1 504 ? -3.117 -1.618 -2.793 1.00 67.06 504 GLU A CA 1
ATOM 4009 C C . GLU A 1 504 ? -2.460 -2.046 -4.109 1.00 67.06 504 GLU A C 1
ATOM 4011 O O . GLU A 1 504 ? -2.273 -3.232 -4.354 1.00 67.06 504 GLU A O 1
ATOM 4016 N N . PHE A 1 505 ? -2.119 -1.075 -4.953 1.00 68.44 505 PHE A N 1
ATOM 4017 C CA . PHE A 1 505 ? -1.571 -1.282 -6.285 1.00 68.44 505 PHE A CA 1
ATOM 4018 C C . PHE A 1 505 ? -0.254 -0.529 -6.465 1.00 68.44 505 PHE A C 1
ATOM 4020 O O . PHE A 1 505 ? 0.163 -0.285 -7.593 1.00 68.44 505 PHE A O 1
ATOM 4027 N N . ALA A 1 506 ? 0.405 -0.128 -5.372 1.00 74.56 506 ALA A N 1
ATOM 4028 C CA . ALA A 1 506 ? 1.768 0.362 -5.466 1.00 74.56 506 ALA A CA 1
ATOM 4029 C C . ALA A 1 506 ? 2.668 -0.825 -5.864 1.00 74.56 506 ALA A C 1
ATOM 4031 O O . ALA A 1 506 ? 2.723 -1.815 -5.130 1.00 74.56 506 ALA A O 1
ATOM 4032 N N . PRO A 1 507 ? 3.343 -0.774 -7.023 1.00 73.81 507 PRO A N 1
ATOM 4033 C CA . PRO A 1 507 ? 4.209 -1.858 -7.454 1.00 73.81 507 PRO A CA 1
ATOM 4034 C C . PRO A 1 507 ? 5.333 -2.035 -6.430 1.00 73.81 507 PRO A C 1
ATOM 4036 O O . PRO A 1 507 ? 6.017 -1.076 -6.071 1.00 73.81 507 PRO A O 1
ATOM 4039 N N . LEU A 1 508 ? 5.526 -3.271 -5.960 1.00 74.94 508 LEU A N 1
ATOM 4040 C CA . LEU A 1 508 ? 6.677 -3.630 -5.121 1.00 74.94 508 LEU A CA 1
ATOM 4041 C C . LEU A 1 508 ? 7.988 -3.540 -5.913 1.00 74.94 508 LEU A C 1
ATOM 4043 O O . LEU A 1 508 ? 9.055 -3.327 -5.342 1.00 74.94 508 LEU A O 1
ATOM 4047 N N . ASP A 1 509 ? 7.898 -3.701 -7.232 1.00 76.69 509 ASP A N 1
ATOM 4048 C CA . ASP A 1 509 ? 9.037 -3.643 -8.129 1.00 76.69 509 ASP A CA 1
ATOM 4049 C C . ASP A 1 509 ? 9.548 -2.203 -8.288 1.00 76.69 509 ASP A C 1
ATOM 4051 O O . ASP A 1 509 ? 8.894 -1.331 -8.861 1.00 76.69 509 ASP A O 1
ATOM 4055 N N . HIS A 1 510 ? 10.770 -1.972 -7.809 1.00 76.25 510 HIS A N 1
ATOM 4056 C CA . HIS A 1 510 ? 11.477 -0.700 -7.920 1.00 76.25 510 HIS A CA 1
ATOM 4057 C C . HIS A 1 510 ? 11.838 -0.307 -9.362 1.00 76.25 510 HIS A C 1
ATOM 4059 O O . HIS A 1 510 ? 12.244 0.840 -9.575 1.00 76.25 510 HIS A O 1
ATOM 4065 N N . SER A 1 511 ? 11.728 -1.229 -10.325 1.00 74.00 511 SER A N 1
ATOM 4066 C CA . SER A 1 511 ? 11.895 -0.950 -11.755 1.00 74.00 511 SER A CA 1
ATOM 4067 C C . SER A 1 511 ? 10.727 -0.140 -12.328 1.00 74.00 511 SER A C 1
ATOM 4069 O O . SER A 1 511 ? 10.904 0.621 -13.283 1.00 74.00 511 SER A O 1
ATOM 4071 N N . VAL A 1 512 ? 9.547 -0.252 -11.709 1.00 80.19 512 VAL A N 1
ATOM 4072 C CA . VAL A 1 512 ? 8.333 0.439 -12.135 1.00 80.19 512 VAL A CA 1
ATOM 4073 C C . VAL A 1 512 ? 8.448 1.928 -11.768 1.00 80.19 512 VAL A C 1
ATOM 4075 O O . VAL A 1 512 ? 9.046 2.285 -10.746 1.00 80.19 512 VAL A O 1
ATOM 4078 N N . PRO A 1 513 ? 7.922 2.845 -12.600 1.00 76.50 513 PRO A N 1
ATOM 4079 C CA . PRO A 1 513 ? 8.010 4.276 -12.361 1.00 76.50 513 PRO A CA 1
ATOM 4080 C C . PRO A 1 513 ? 7.578 4.672 -10.956 1.00 76.50 513 PRO A C 1
ATOM 4082 O O . PRO A 1 513 ? 6.528 4.267 -10.474 1.00 76.50 513 PRO A O 1
ATOM 4085 N N . ARG A 1 514 ? 8.349 5.558 -10.321 1.00 78.56 514 ARG A N 1
ATOM 4086 C CA . ARG A 1 514 ? 8.018 6.136 -9.008 1.00 78.56 514 ARG A CA 1
ATOM 4087 C C . ARG A 1 514 ? 6.905 7.196 -9.081 1.00 78.56 514 ARG A C 1
ATOM 4089 O O . ARG A 1 514 ? 6.929 8.146 -8.301 1.00 78.56 514 ARG A O 1
ATOM 4096 N N . LEU A 1 515 ? 5.971 7.086 -10.030 1.00 88.06 515 LEU A N 1
ATOM 4097 C CA . LEU A 1 515 ? 4.784 7.940 -10.026 1.00 88.06 515 LEU A CA 1
ATOM 4098 C C . LEU A 1 515 ? 3.860 7.467 -8.908 1.00 88.06 515 LEU A C 1
ATOM 4100 O O . LEU A 1 515 ? 3.565 6.275 -8.788 1.00 88.06 515 LEU A O 1
ATOM 4104 N N . ARG A 1 516 ? 3.432 8.406 -8.068 1.00 90.06 516 ARG A N 1
ATOM 4105 C CA . ARG A 1 516 ? 2.609 8.105 -6.900 1.00 90.06 516 ARG A CA 1
ATOM 4106 C C . ARG A 1 516 ? 1.201 7.682 -7.354 1.00 90.06 516 ARG A C 1
ATOM 4108 O O . ARG A 1 516 ? 0.519 8.481 -7.985 1.00 90.06 516 ARG A O 1
ATOM 4115 N N . PRO A 1 517 ? 0.724 6.463 -7.051 1.00 92.25 517 PRO A N 1
ATOM 4116 C CA . PRO A 1 517 ? -0.659 6.106 -7.345 1.00 92.25 517 PRO A CA 1
ATOM 4117 C C . PRO A 1 517 ? -1.600 6.952 -6.468 1.00 92.25 517 PRO A C 1
ATOM 4119 O O . PRO A 1 517 ? -1.303 7.219 -5.300 1.00 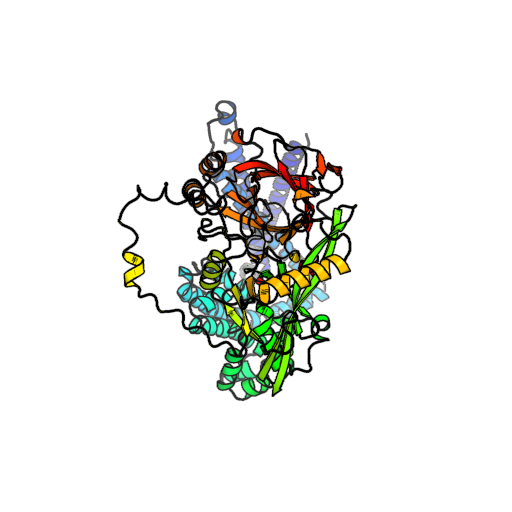92.25 517 PRO A O 1
ATOM 4122 N N . GLY A 1 518 ? -2.713 7.420 -7.036 1.00 94.38 518 GLY A N 1
ATOM 4123 C CA . GLY A 1 518 ? -3.607 8.378 -6.382 1.00 94.38 518 GLY A CA 1
ATOM 4124 C C . GLY A 1 518 ? -4.503 9.157 -7.324 1.00 94.38 518 GLY A C 1
ATOM 4125 O O . GLY A 1 518 ? -4.577 8.884 -8.519 1.00 94.38 518 GLY A O 1
ATOM 4126 N N . LEU A 1 519 ? -5.228 10.109 -6.754 1.00 95.50 519 LEU A N 1
ATOM 4127 C CA . LEU A 1 519 ? -6.113 11.012 -7.462 1.00 95.50 519 LEU A CA 1
ATOM 4128 C C . LEU A 1 519 ? -5.344 12.224 -7.973 1.00 95.50 519 LEU A C 1
ATOM 4130 O O . LEU A 1 519 ? -4.554 12.855 -7.267 1.00 95.50 519 LEU A O 1
ATOM 4134 N N . TYR A 1 520 ? -5.628 12.560 -9.215 1.00 96.56 520 TYR A N 1
ATOM 4135 C CA . TYR A 1 520 ? -5.094 13.715 -9.893 1.00 96.56 520 TYR A CA 1
ATOM 4136 C C . TYR A 1 520 ? -6.238 14.528 -10.481 1.00 96.56 520 TYR A C 1
ATOM 4138 O O . TYR A 1 520 ? -7.255 13.971 -10.889 1.00 96.56 520 TYR A O 1
ATOM 4146 N N . VAL A 1 521 ? -6.061 15.841 -10.535 1.00 96.88 521 VAL A N 1
ATOM 4147 C CA . VAL A 1 521 ? -6.992 16.770 -11.166 1.00 96.88 521 VAL A CA 1
ATOM 4148 C C . VAL A 1 521 ? -6.357 17.400 -12.401 1.00 96.88 521 VAL A C 1
ATOM 4150 O O . VAL A 1 521 ? -5.193 17.796 -12.365 1.00 96.88 521 VAL A O 1
ATOM 4153 N N . GLY A 1 522 ? -7.118 17.479 -13.489 1.00 95.50 522 GLY A N 1
ATOM 4154 C CA . GLY A 1 522 ? -6.744 18.153 -14.732 1.00 95.50 522 GLY A CA 1
ATOM 4155 C C . GLY A 1 522 ? -7.763 19.206 -15.139 1.00 95.50 522 GLY A C 1
ATOM 4156 O O . GLY A 1 522 ? -8.902 19.175 -14.681 1.00 95.50 522 GLY A O 1
ATOM 4157 N N . ASP A 1 523 ? -7.362 20.117 -16.024 1.00 94.31 523 ASP A N 1
ATOM 4158 C CA . ASP A 1 523 ? -8.251 21.088 -16.667 1.00 94.31 523 ASP A CA 1
ATOM 4159 C C . ASP A 1 523 ? -8.073 21.036 -18.185 1.00 94.31 523 ASP A C 1
ATOM 4161 O O . ASP A 1 523 ? -6.968 21.228 -18.698 1.00 94.31 523 ASP A O 1
ATOM 4165 N N . TYR A 1 524 ? -9.167 20.805 -18.911 1.00 88.38 524 TYR A N 1
ATOM 4166 C CA . TYR A 1 524 ? -9.158 20.807 -20.373 1.00 88.38 524 TYR A CA 1
ATOM 4167 C C . TYR A 1 524 ? -8.926 22.198 -20.973 1.00 88.38 524 TYR A C 1
ATOM 4169 O O . TYR A 1 524 ? -8.540 22.288 -22.136 1.00 88.38 524 TYR A O 1
ATOM 4177 N N . GLY A 1 525 ? -9.206 23.277 -20.233 1.00 84.56 525 GLY A N 1
ATOM 4178 C CA . GLY A 1 525 ? -9.041 24.660 -20.700 1.00 84.56 525 GLY A CA 1
ATOM 4179 C C . GLY A 1 525 ? -10.037 25.111 -21.780 1.00 84.56 525 GLY A C 1
ATOM 4180 O O . GLY A 1 525 ? -10.073 26.289 -22.128 1.00 84.56 525 GLY A O 1
ATOM 4181 N N . HIS A 1 526 ? -10.883 24.215 -22.300 1.00 84.06 526 HIS A N 1
ATOM 4182 C CA . HIS A 1 526 ? -11.872 24.536 -23.329 1.00 84.06 526 HIS A CA 1
ATOM 4183 C C . HIS A 1 526 ? -13.239 24.879 -22.721 1.00 84.06 526 HIS A C 1
ATOM 4185 O O . HIS A 1 526 ? -13.813 24.097 -21.960 1.00 84.06 526 HIS A O 1
ATOM 4191 N N . SER A 1 527 ? -13.812 26.011 -23.138 1.00 84.94 527 SER A N 1
ATOM 4192 C CA . SER A 1 527 ? -15.131 26.482 -22.687 1.00 84.94 527 SER A CA 1
ATOM 4193 C C . SER A 1 527 ? -16.272 25.510 -22.994 1.00 84.94 527 SER A C 1
ATOM 4195 O O . SER A 1 527 ? -17.256 25.500 -22.264 1.00 84.94 527 SER A O 1
ATOM 4197 N N . MET A 1 528 ? -16.130 24.648 -24.009 1.00 84.12 528 MET A N 1
ATOM 4198 C CA . MET A 1 528 ? -17.143 23.649 -24.382 1.00 84.12 528 MET A CA 1
ATOM 4199 C C . MET A 1 528 ? -17.456 22.628 -23.276 1.00 84.12 528 MET A C 1
ATOM 4201 O O . MET A 1 528 ? -18.549 22.075 -23.256 1.00 84.12 528 MET A O 1
ATOM 4205 N N . TYR A 1 529 ? -16.512 22.371 -22.362 1.00 84.25 529 TYR A N 1
ATOM 4206 C CA . TYR A 1 529 ? -16.742 21.492 -21.209 1.00 84.25 529 TYR A CA 1
ATOM 4207 C C . TYR A 1 529 ? -17.422 22.224 -20.054 1.00 84.25 529 TYR A C 1
ATOM 4209 O O . TYR A 1 529 ? -17.999 21.590 -19.169 1.00 84.25 529 TYR A O 1
ATOM 4217 N N . GLY A 1 530 ? -17.315 23.553 -20.040 1.00 87.44 530 GLY A N 1
ATOM 4218 C CA . GLY A 1 530 ? -17.935 24.396 -19.040 1.00 87.44 530 GLY A CA 1
ATOM 4219 C C . GLY A 1 530 ? -17.571 24.009 -17.610 1.00 87.44 530 GLY A C 1
ATOM 4220 O O . GLY A 1 530 ? -16.393 23.920 -17.268 1.00 87.44 530 GLY A O 1
ATOM 4221 N N . GLN A 1 531 ? -18.566 23.747 -16.766 1.00 87.38 531 GLN A N 1
ATOM 4222 C CA . GLN A 1 531 ? -18.368 23.320 -15.383 1.00 87.38 531 GLN A CA 1
ATOM 4223 C C . GLN A 1 531 ? -17.788 21.903 -15.229 1.00 87.38 531 GLN A C 1
ATOM 4225 O O . GLN A 1 531 ? -17.374 21.547 -14.126 1.00 87.38 531 GLN A O 1
ATOM 4230 N N . PHE A 1 532 ? -17.733 21.112 -16.304 1.00 87.56 532 PHE A N 1
ATOM 4231 C CA . PHE A 1 532 ? -17.131 19.773 -16.341 1.00 87.56 532 PHE A CA 1
ATOM 4232 C C . PHE A 1 532 ? -15.699 19.786 -16.898 1.00 87.56 532 PHE A C 1
ATOM 4234 O O . PHE A 1 532 ? -15.129 18.733 -17.166 1.00 87.56 532 PHE A O 1
ATOM 4241 N N . ARG A 1 533 ? -15.096 20.971 -17.089 1.00 89.81 533 ARG A N 1
ATOM 4242 C CA . ARG A 1 533 ? -13.721 21.104 -17.607 1.00 89.81 533 ARG A CA 1
ATOM 4243 C C . ARG A 1 533 ? -12.650 20.549 -16.671 1.00 89.81 533 ARG A C 1
ATOM 4245 O O . ARG A 1 533 ? -11.565 20.221 -17.141 1.00 89.81 533 ARG A O 1
ATOM 4252 N N . THR A 1 534 ? -12.944 20.468 -15.370 1.00 92.94 534 THR A N 1
ATOM 4253 C CA . THR A 1 534 ? -12.038 19.888 -14.378 1.00 92.94 534 THR A CA 1
ATOM 4254 C C . THR A 1 534 ? -12.330 18.409 -14.202 1.00 92.94 534 THR A C 1
ATOM 4256 O O . THR A 1 534 ? -13.395 18.050 -13.694 1.00 92.94 534 THR A O 1
ATOM 4259 N N . GLU A 1 535 ? -11.386 17.560 -14.579 1.00 92.31 535 GLU A N 1
ATOM 4260 C CA . GLU A 1 535 ? -11.514 16.114 -14.427 1.00 92.31 535 GLU A CA 1
ATOM 4261 C C . GLU A 1 535 ? -10.749 15.615 -13.208 1.00 92.31 535 GLU A C 1
ATOM 4263 O O . GLU A 1 535 ? -9.684 16.132 -12.877 1.00 92.31 535 GLU A O 1
ATOM 4268 N N . VAL A 1 536 ? -11.282 14.578 -12.564 1.00 96.06 536 VAL A N 1
ATOM 4269 C CA . VAL A 1 536 ? -10.587 13.851 -11.500 1.00 96.06 536 VAL A CA 1
ATOM 4270 C C . VAL A 1 536 ? -10.296 12.455 -12.000 1.00 96.06 536 VAL A C 1
ATOM 4272 O O . VAL A 1 536 ? -11.200 11.731 -12.421 1.00 96.06 536 VAL A O 1
ATOM 4275 N N . LEU A 1 537 ? -9.034 12.068 -11.921 1.00 96.00 537 LEU A N 1
ATOM 4276 C CA . LEU A 1 537 ? -8.510 10.831 -12.457 1.00 96.00 537 LEU A CA 1
ATOM 4277 C C . LEU A 1 537 ? -7.813 10.042 -11.354 1.00 96.00 537 LEU A C 1
ATOM 4279 O O . LEU A 1 537 ? -7.035 10.599 -10.592 1.00 96.00 537 LEU A O 1
ATOM 4283 N N . LEU A 1 538 ? -8.069 8.742 -11.280 1.00 95.12 538 LEU A N 1
ATOM 4284 C CA . LEU A 1 538 ? -7.358 7.823 -10.401 1.00 95.12 538 LEU A CA 1
ATOM 4285 C C . LEU A 1 538 ? -6.266 7.110 -11.192 1.00 95.12 538 LEU A C 1
ATOM 4287 O O . LEU A 1 538 ? -6.582 6.368 -12.119 1.00 95.12 538 LEU A O 1
ATOM 4291 N N . LEU A 1 539 ? -5.017 7.308 -10.791 1.00 94.88 539 LEU A N 1
ATOM 4292 C CA . LEU A 1 539 ? -3.846 6.593 -11.279 1.00 94.88 539 LEU A CA 1
ATOM 4293 C C . LEU A 1 539 ? -3.577 5.375 -10.393 1.00 94.88 539 LEU A C 1
ATOM 4295 O O . LEU A 1 539 ? -3.415 5.512 -9.178 1.00 94.88 539 LEU A O 1
ATOM 4299 N N . ASP A 1 540 ? -3.489 4.197 -11.000 1.00 93.00 540 ASP A N 1
ATOM 4300 C CA . ASP A 1 540 ? -3.060 2.961 -10.349 1.00 93.00 540 ASP A CA 1
ATOM 4301 C C . ASP A 1 540 ? -2.235 2.069 -11.285 1.00 93.00 540 ASP A C 1
ATOM 4303 O O . ASP A 1 540 ? -2.078 2.372 -12.468 1.00 93.00 540 ASP A O 1
ATOM 4307 N N . TYR A 1 541 ? -1.685 0.976 -10.753 1.00 93.19 541 TYR A N 1
ATOM 4308 C CA . TYR A 1 541 ? -0.900 0.019 -11.531 1.00 93.19 541 TYR A CA 1
ATOM 4309 C C . TYR A 1 541 ? -1.623 -1.320 -11.647 1.00 93.19 541 TYR A C 1
ATOM 4311 O O . TYR A 1 541 ? -2.301 -1.771 -10.724 1.00 93.19 541 TYR A O 1
ATOM 4319 N N . VAL A 1 542 ? -1.482 -1.961 -12.803 1.00 93.19 542 VAL A N 1
ATOM 4320 C CA . VAL A 1 542 ? -2.063 -3.269 -13.099 1.00 93.19 542 VAL A CA 1
ATOM 4321 C C . VAL A 1 542 ? -1.007 -4.114 -13.793 1.00 93.19 542 VAL A C 1
ATOM 4323 O O . VAL A 1 542 ? -0.574 -3.774 -14.890 1.00 93.19 542 VAL A O 1
ATOM 4326 N N . SER A 1 543 ? -0.608 -5.222 -13.175 1.00 94.06 543 SER A N 1
ATOM 4327 C CA . SER A 1 543 ? 0.292 -6.198 -13.791 1.00 94.06 543 SER A CA 1
ATOM 4328 C C . SER A 1 543 ? -0.523 -7.346 -14.377 1.00 94.06 543 SER A C 1
ATOM 4330 O O . SER A 1 543 ? -1.324 -7.959 -13.672 1.00 94.06 543 SER A O 1
ATOM 4332 N N . LEU A 1 544 ? -0.334 -7.623 -15.665 1.00 95.75 544 LEU A N 1
ATOM 4333 C CA . LEU A 1 544 ? -0.986 -8.715 -16.379 1.00 95.75 544 LEU A CA 1
ATOM 4334 C C . LEU A 1 544 ? 0.060 -9.761 -16.757 1.00 95.75 544 LEU A C 1
ATOM 4336 O O . LEU A 1 544 ? 1.040 -9.457 -17.435 1.00 95.75 544 LEU A O 1
ATOM 4340 N N . SER A 1 545 ? -0.165 -11.002 -16.331 1.00 96.00 545 SER A N 1
ATOM 4341 C CA . SER A 1 545 ? 0.588 -12.160 -16.826 1.00 96.00 545 SER A CA 1
ATOM 4342 C C . SER A 1 545 ? 0.338 -12.377 -18.329 1.00 96.00 545 SER A C 1
ATOM 4344 O O . SER A 1 545 ? -0.698 -11.938 -18.839 1.00 96.00 545 SER A O 1
ATOM 4346 N N . PRO A 1 546 ? 1.196 -13.132 -19.040 1.00 96.38 546 PRO A N 1
ATOM 4347 C CA . PRO A 1 546 ? 1.004 -13.414 -20.468 1.00 96.38 546 PRO A CA 1
ATOM 4348 C C . PRO A 1 546 ? -0.377 -13.993 -20.811 1.00 96.38 546 PRO A C 1
ATOM 4350 O O . PRO A 1 546 ? -0.979 -13.646 -21.824 1.00 96.38 546 PRO A O 1
ATOM 4353 N N . VAL A 1 547 ? -0.920 -14.855 -19.943 1.00 96.44 547 VAL A N 1
ATOM 4354 C CA . VAL A 1 547 ? -2.264 -15.433 -20.117 1.00 96.44 547 VAL A CA 1
ATOM 4355 C C . VAL A 1 547 ? -3.346 -14.364 -19.966 1.00 96.44 547 VAL A C 1
ATOM 4357 O O . VAL A 1 547 ? -4.244 -14.279 -20.799 1.00 96.44 547 VAL A O 1
ATOM 4360 N N . GLN A 1 548 ? -3.253 -13.522 -18.934 1.00 96.31 548 GLN A N 1
ATOM 4361 C CA . GLN A 1 548 ? -4.206 -12.429 -18.723 1.00 96.31 548 GLN A CA 1
ATOM 4362 C C . GLN A 1 548 ? -4.146 -11.398 -19.851 1.00 96.31 548 GLN A C 1
ATOM 4364 O O . GLN A 1 548 ? -5.184 -10.885 -20.247 1.00 96.31 548 GLN A O 1
ATOM 4369 N N . LEU A 1 549 ? -2.961 -11.132 -20.397 1.00 96.25 549 LEU A N 1
ATOM 4370 C CA . LEU A 1 549 ? -2.777 -10.206 -21.508 1.00 96.25 549 LEU A CA 1
ATOM 4371 C C . LEU A 1 549 ? -3.396 -10.736 -22.810 1.00 96.25 549 LEU A C 1
ATOM 4373 O O . LEU A 1 549 ? -4.060 -9.992 -23.526 1.00 96.25 549 LEU A O 1
ATOM 4377 N N . ARG A 1 550 ? -3.274 -12.043 -23.083 1.00 95.69 550 ARG A N 1
ATOM 4378 C CA . ARG A 1 550 ? -4.001 -12.692 -24.188 1.00 95.69 550 ARG A CA 1
ATOM 4379 C C . ARG A 1 550 ? -5.517 -12.636 -23.998 1.00 95.69 550 ARG A C 1
ATOM 4381 O O . ARG A 1 550 ? -6.230 -12.402 -24.971 1.00 95.69 550 ARG A O 1
ATOM 4388 N N . ASN A 1 551 ? -6.000 -12.807 -22.766 1.00 95.62 551 ASN A N 1
ATOM 4389 C CA . ASN A 1 551 ? -7.422 -12.653 -22.456 1.00 95.62 551 ASN A CA 1
ATOM 4390 C C . ASN A 1 551 ? -7.882 -11.206 -22.661 1.00 95.62 551 ASN A C 1
ATOM 4392 O O . ASN A 1 551 ? -8.941 -10.992 -23.230 1.00 95.62 551 ASN A O 1
ATOM 4396 N N . GLU A 1 552 ? -7.068 -10.222 -22.278 1.00 94.62 552 GLU A N 1
ATOM 4397 C CA . GLU A 1 552 ? -7.351 -8.796 -22.471 1.00 94.62 552 GLU A CA 1
ATOM 4398 C C . GLU A 1 552 ? -7.494 -8.424 -23.961 1.00 94.62 552 GLU A C 1
ATOM 4400 O O . GLU A 1 552 ? -8.299 -7.564 -24.309 1.00 94.62 552 GLU A O 1
ATOM 4405 N N . CYS A 1 553 ? -6.783 -9.111 -24.864 1.00 94.44 553 CYS A N 1
ATOM 4406 C CA . CYS A 1 553 ? -6.960 -8.964 -26.315 1.00 94.44 553 CYS A CA 1
ATOM 4407 C C . CYS A 1 553 ? -8.313 -9.490 -26.837 1.00 94.44 553 CYS A C 1
ATOM 4409 O O . CYS A 1 553 ? -8.730 -9.095 -27.927 1.00 94.44 553 CYS A O 1
ATOM 4411 N N . GLN A 1 554 ? -8.963 -10.407 -26.112 1.00 92.94 554 GLN A N 1
ATOM 4412 C CA . GLN A 1 554 ? -10.216 -11.064 -26.515 1.00 92.94 554 GLN A CA 1
ATOM 4413 C C . GLN A 1 554 ? -11.440 -10.478 -25.797 1.00 92.94 554 GLN A C 1
ATOM 4415 O O . GLN A 1 554 ? -12.461 -10.225 -26.432 1.00 92.94 554 GLN A O 1
ATOM 4420 N N . ASP A 1 555 ? -11.323 -10.257 -24.488 1.00 91.56 555 ASP A N 1
ATOM 4421 C CA . ASP A 1 555 ? -12.337 -9.692 -23.597 1.00 91.56 555 ASP A CA 1
ATOM 4422 C C . ASP A 1 555 ? -11.682 -8.600 -22.728 1.00 91.56 555 ASP A C 1
ATOM 4424 O O . ASP A 1 555 ? -11.213 -8.876 -21.616 1.00 91.56 555 ASP A O 1
ATOM 4428 N N . PRO A 1 556 ? -11.563 -7.366 -23.254 1.00 90.00 556 PRO A N 1
ATOM 4429 C CA . PRO A 1 556 ? -10.813 -6.309 -22.592 1.00 90.00 556 PRO A CA 1
ATOM 4430 C C . PRO A 1 556 ? -11.479 -5.901 -21.273 1.00 90.00 556 PRO A C 1
ATOM 4432 O O . PRO A 1 556 ? -12.650 -5.522 -21.249 1.00 90.00 556 PRO A O 1
ATOM 4435 N N . GLN A 1 557 ? -10.720 -5.917 -20.174 1.00 89.75 557 GLN A N 1
ATOM 4436 C CA . GLN A 1 557 ? -11.112 -5.386 -18.866 1.00 89.75 557 GLN A CA 1
ATOM 4437 C C . GLN A 1 557 ? -10.385 -4.077 -18.531 1.00 89.75 557 GLN A C 1
ATOM 4439 O O . GLN A 1 557 ? -10.999 -3.130 -18.040 1.00 89.75 557 GLN A O 1
ATOM 4444 N N . LEU A 1 558 ? -9.077 -4.013 -18.780 1.00 91.06 558 LEU A N 1
ATOM 4445 C CA . LEU A 1 558 ? -8.237 -2.822 -18.643 1.00 91.06 558 LEU A CA 1
ATOM 4446 C C . LEU A 1 558 ? -8.560 -1.792 -19.734 1.00 91.06 558 LEU A C 1
ATOM 4448 O O . LEU A 1 558 ? -8.750 -0.609 -19.431 1.00 91.06 558 LEU A O 1
ATOM 4452 N N . PHE A 1 559 ? -8.673 -2.261 -20.977 1.00 90.88 559 PHE A N 1
ATOM 4453 C CA . PHE A 1 559 ? -8.951 -1.458 -22.167 1.00 90.88 559 PHE A CA 1
ATOM 4454 C C . PHE A 1 559 ? -10.444 -1.371 -22.507 1.00 90.88 559 PHE A C 1
ATOM 4456 O O . PHE A 1 559 ? -10.805 -0.876 -23.576 1.00 90.88 559 PHE A O 1
ATOM 4463 N N . TRP A 1 560 ? -11.312 -1.831 -21.600 1.00 86.50 560 TRP A N 1
ATOM 4464 C CA . TRP A 1 560 ? -12.753 -1.871 -21.818 1.00 86.50 560 TRP A CA 1
ATOM 4465 C C . TRP A 1 560 ? -13.319 -0.496 -22.195 1.00 86.50 560 TRP A C 1
ATOM 4467 O O . TRP A 1 560 ? -12.957 0.546 -21.626 1.00 86.50 560 TRP A O 1
ATOM 4477 N N . ARG A 1 561 ? -14.258 -0.497 -23.142 1.00 77.94 561 ARG A N 1
ATOM 4478 C CA . ARG A 1 561 ? -14.945 0.698 -23.628 1.00 77.94 561 ARG A CA 1
ATOM 4479 C C . ARG A 1 561 ? -16.453 0.493 -23.639 1.00 77.94 561 ARG A C 1
ATOM 4481 O O . ARG A 1 561 ? -16.919 -0.575 -24.050 1.00 77.94 561 ARG A O 1
ATOM 4488 N N . PRO A 1 562 ? -17.232 1.538 -23.298 1.00 68.31 562 PRO A N 1
ATOM 4489 C CA . PRO A 1 562 ? -18.618 1.595 -23.727 1.00 68.31 562 PRO A CA 1
ATOM 4490 C C . PRO A 1 562 ? -18.671 1.330 -25.239 1.00 68.31 562 PRO A C 1
ATOM 4492 O O . PRO A 1 562 ? -17.860 1.876 -25.982 1.00 68.31 562 PRO A O 1
ATOM 4495 N N . PHE A 1 563 ? -19.598 0.481 -25.686 1.00 72.12 563 PHE A N 1
ATOM 4496 C CA . PHE A 1 563 ? -19.796 0.107 -27.099 1.00 72.12 563 PHE A CA 1
ATOM 4497 C C . PHE A 1 563 ? -18.779 -0.873 -27.716 1.00 72.12 563 PHE A C 1
ATOM 4499 O O . PHE A 1 563 ? -18.914 -1.185 -28.897 1.00 72.12 563 PHE A O 1
ATOM 4506 N N . GLY A 1 564 ? -17.860 -1.440 -26.924 1.00 73.88 564 GLY A N 1
ATOM 4507 C CA . GLY A 1 564 ? -17.098 -2.636 -27.315 1.00 73.88 564 GLY A CA 1
ATOM 4508 C C . GLY A 1 564 ? -16.008 -2.401 -28.360 1.00 73.88 564 GLY A C 1
ATOM 4509 O O . GLY A 1 564 ? -15.794 -3.255 -29.217 1.00 73.88 564 GLY A O 1
ATOM 4510 N N . GLU A 1 565 ? -15.336 -1.250 -28.316 1.00 83.00 565 GLU A N 1
ATOM 4511 C CA . GLU A 1 565 ? -14.173 -1.025 -29.176 1.00 83.00 565 GLU A CA 1
ATOM 4512 C C . GLU A 1 565 ? -13.031 -1.996 -28.848 1.00 83.00 565 GLU A C 1
ATOM 4514 O O . GLU A 1 565 ? -12.795 -2.282 -27.667 1.00 83.00 565 GLU A O 1
ATOM 4519 N N . PRO A 1 566 ? -12.324 -2.510 -29.873 1.00 88.62 566 PRO A N 1
ATOM 4520 C CA . PRO A 1 566 ? -11.202 -3.403 -29.648 1.00 88.62 566 PRO A CA 1
ATOM 4521 C C . PRO A 1 566 ? -10.061 -2.666 -28.923 1.00 88.62 566 PRO A C 1
ATOM 4523 O O . PRO A 1 566 ? -9.899 -1.450 -29.085 1.00 88.62 566 PRO A O 1
ATOM 4526 N N . PRO A 1 567 ? -9.248 -3.387 -28.133 1.00 92.31 567 PRO A N 1
ATOM 4527 C CA . PRO A 1 567 ? -8.028 -2.821 -27.576 1.00 92.31 567 PRO A CA 1
ATOM 4528 C C . PRO A 1 567 ? -7.051 -2.413 -28.698 1.00 92.31 567 PRO A C 1
ATOM 4530 O O . PRO A 1 567 ? -7.179 -2.897 -29.828 1.00 92.31 567 PRO A O 1
ATOM 4533 N N . PRO A 1 568 ? -6.060 -1.550 -28.400 1.00 93.88 568 PRO A N 1
ATOM 4534 C CA . PRO A 1 568 ? -5.011 -1.185 -29.353 1.00 93.88 568 PRO A CA 1
ATOM 4535 C C . PRO A 1 568 ? -4.322 -2.417 -29.954 1.00 93.88 568 PRO A C 1
ATOM 4537 O O . PRO A 1 568 ? -4.074 -3.396 -29.244 1.00 93.88 568 PRO A O 1
ATOM 4540 N N . GLU A 1 569 ? -3.985 -2.379 -31.245 1.00 92.88 569 GLU A N 1
ATOM 4541 C CA . GLU A 1 569 ? -3.356 -3.516 -31.936 1.00 92.88 569 GLU A CA 1
ATOM 4542 C C . GLU A 1 569 ? -1.998 -3.881 -31.324 1.00 92.88 569 GLU A C 1
ATOM 4544 O O . GLU A 1 569 ? -1.643 -5.058 -31.240 1.00 92.88 569 GLU A O 1
ATOM 4549 N N . GLU A 1 570 ? -1.280 -2.886 -30.808 1.00 93.94 570 GLU A N 1
ATOM 4550 C CA . GLU A 1 570 ? 0.000 -3.034 -30.123 1.00 93.94 570 GLU A CA 1
ATOM 4551 C C . GLU A 1 570 ? -0.096 -3.909 -28.863 1.00 93.94 570 GLU A C 1
ATOM 4553 O O . GLU A 1 570 ? 0.909 -4.475 -28.433 1.00 93.94 570 GLU A O 1
ATOM 4558 N N . LEU A 1 571 ? -1.293 -4.086 -28.287 1.00 94.00 571 LEU A N 1
ATOM 4559 C CA . LEU A 1 571 ? -1.501 -5.004 -27.167 1.00 94.00 571 LEU A CA 1
ATOM 4560 C C . LEU A 1 571 ? -1.176 -6.456 -27.555 1.00 94.00 571 LEU A C 1
ATOM 4562 O O . LEU A 1 571 ? -0.677 -7.214 -26.723 1.00 94.00 571 LEU A O 1
ATOM 4566 N N . ARG A 1 572 ? -1.393 -6.837 -28.824 1.00 94.25 572 ARG A N 1
ATOM 4567 C CA . ARG A 1 572 ? -1.026 -8.170 -29.332 1.00 94.25 572 ARG A CA 1
ATOM 4568 C C . ARG A 1 572 ? 0.485 -8.369 -29.331 1.00 94.25 572 ARG A C 1
ATOM 4570 O O . ARG A 1 572 ? 0.942 -9.407 -28.873 1.00 94.25 572 ARG A O 1
ATOM 4577 N N . ALA A 1 573 ? 1.244 -7.352 -29.740 1.00 94.19 573 ALA A N 1
ATOM 4578 C CA . ALA A 1 573 ? 2.705 -7.393 -29.702 1.00 94.19 573 ALA A CA 1
ATOM 4579 C C . ALA A 1 573 ? 3.240 -7.506 -28.263 1.00 94.19 573 ALA A C 1
ATOM 4581 O O . ALA A 1 573 ? 4.229 -8.188 -28.022 1.00 94.19 573 ALA A O 1
ATOM 4582 N N . LEU A 1 574 ? 2.570 -6.886 -27.283 1.00 94.69 574 LEU A N 1
ATOM 4583 C CA . LEU A 1 574 ? 2.914 -7.070 -25.867 1.00 94.69 574 LEU A CA 1
ATOM 4584 C C . LEU A 1 574 ? 2.602 -8.491 -25.374 1.00 94.69 574 LEU A C 1
ATOM 4586 O O . LEU A 1 574 ? 3.354 -9.041 -24.575 1.00 94.69 574 LEU A O 1
ATOM 4590 N N . ALA A 1 575 ? 1.514 -9.102 -25.855 1.00 94.88 575 ALA A N 1
ATOM 4591 C CA . ALA A 1 575 ? 1.131 -10.471 -25.500 1.00 94.88 575 ALA A CA 1
ATOM 4592 C C . ALA A 1 575 ? 2.112 -11.541 -26.013 1.00 94.88 575 ALA A C 1
ATOM 4594 O O . ALA A 1 575 ? 2.138 -12.650 -25.472 1.00 94.88 575 ALA A O 1
ATOM 4595 N N . GLU A 1 576 ? 2.910 -11.211 -27.031 1.00 94.88 576 GLU A N 1
ATOM 4596 C CA . GLU A 1 576 ? 3.940 -12.074 -27.622 1.00 94.88 576 GLU A CA 1
ATOM 4597 C C . GLU A 1 576 ? 5.256 -12.088 -26.829 1.00 94.88 576 GLU A C 1
ATOM 4599 O O . GLU A 1 576 ? 6.057 -12.996 -27.020 1.00 94.88 576 GLU A O 1
ATOM 4604 N N . LEU A 1 577 ? 5.481 -11.137 -25.912 1.00 92.81 577 LEU A N 1
ATOM 4605 C CA . LEU A 1 577 ? 6.724 -11.055 -25.127 1.00 92.81 577 LEU A CA 1
ATOM 4606 C C . LEU A 1 577 ? 6.880 -12.181 -24.088 1.00 92.81 577 LEU A C 1
ATOM 4608 O O . LEU A 1 577 ? 7.948 -12.333 -23.506 1.00 92.81 577 LEU A O 1
ATOM 4612 N N . GLU A 1 578 ? 5.816 -12.948 -23.826 1.00 94.56 578 GLU A N 1
ATOM 4613 C CA . GLU A 1 578 ? 5.762 -14.019 -22.816 1.00 94.56 578 GLU A CA 1
ATOM 4614 C C . GLU A 1 578 ? 6.207 -13.607 -21.396 1.00 94.56 578 GLU A C 1
ATOM 4616 O O . GLU A 1 578 ? 6.477 -14.455 -20.546 1.00 94.56 578 GLU A O 1
ATOM 4621 N N . GLU A 1 579 ? 6.182 -12.310 -21.090 1.00 95.12 579 GLU A N 1
ATOM 4622 C CA . GLU A 1 579 ? 6.508 -11.757 -19.776 1.00 95.12 579 GLU A CA 1
ATOM 4623 C C . GLU A 1 579 ? 5.328 -11.007 -19.139 1.00 95.12 579 GLU A C 1
ATOM 4625 O O . GLU A 1 579 ? 4.333 -10.673 -19.786 1.00 95.12 579 GLU A O 1
ATOM 4630 N N . THR A 1 580 ? 5.410 -10.773 -17.828 1.00 94.62 580 THR A N 1
ATOM 4631 C CA . THR A 1 580 ? 4.399 -9.994 -17.103 1.00 94.62 580 THR A CA 1
ATOM 4632 C C . THR A 1 580 ? 4.550 -8.518 -17.443 1.00 94.62 580 THR A C 1
ATOM 4634 O O . THR A 1 580 ? 5.589 -7.921 -17.170 1.00 94.62 580 THR A O 1
ATOM 4637 N N . ILE A 1 581 ? 3.484 -7.910 -17.958 1.00 95.31 581 ILE A N 1
ATOM 4638 C CA . ILE A 1 581 ? 3.475 -6.494 -18.323 1.00 95.31 581 ILE A CA 1
ATOM 4639 C C . ILE A 1 581 ? 2.799 -5.695 -17.216 1.00 95.31 581 ILE A C 1
ATOM 4641 O O . ILE A 1 581 ? 1.664 -5.980 -16.833 1.00 95.31 581 ILE A O 1
ATOM 4645 N N . THR A 1 582 ? 3.485 -4.675 -16.709 1.00 95.00 582 THR A N 1
ATOM 4646 C CA . THR A 1 582 ? 2.919 -3.732 -15.742 1.00 95.00 582 THR A CA 1
ATOM 4647 C C . THR A 1 582 ? 2.473 -2.474 -16.460 1.00 95.00 582 THR A C 1
ATOM 4649 O O . THR A 1 582 ? 3.280 -1.748 -17.041 1.00 95.00 582 THR A O 1
ATOM 4652 N N . PHE A 1 583 ? 1.177 -2.206 -16.385 1.00 95.44 583 PHE A N 1
ATOM 4653 C CA . PHE A 1 583 ? 0.539 -1.018 -16.914 1.00 95.44 583 PHE A CA 1
ATOM 4654 C C . PHE A 1 583 ? 0.285 -0.013 -15.800 1.00 95.44 583 PHE A C 1
ATOM 4656 O O . PHE A 1 583 ? -0.105 -0.377 -14.692 1.00 95.44 583 PHE A O 1
ATOM 4663 N N . MET A 1 584 ? 0.418 1.263 -16.121 1.00 94.94 584 MET A N 1
ATOM 4664 C CA . MET A 1 584 ? -0.226 2.334 -15.384 1.00 94.94 584 MET A CA 1
ATOM 4665 C C . MET A 1 584 ? -1.584 2.603 -16.006 1.00 94.94 584 MET A C 1
ATOM 4667 O O . MET A 1 584 ? -1.683 2.880 -17.200 1.00 94.94 584 MET A O 1
ATOM 4671 N N . ARG A 1 585 ? -2.632 2.531 -15.198 1.00 94.62 585 ARG A N 1
ATOM 4672 C CA . ARG A 1 585 ? -4.011 2.771 -15.599 1.00 94.62 585 ARG A CA 1
ATOM 4673 C C . ARG A 1 585 ? -4.487 4.077 -14.977 1.00 94.62 585 ARG A C 1
ATOM 4675 O O . ARG A 1 585 ? -4.262 4.338 -13.801 1.00 94.62 585 ARG A O 1
ATOM 4682 N N . VAL A 1 586 ? -5.191 4.881 -15.765 1.00 94.81 586 VAL A N 1
ATOM 4683 C CA . VAL A 1 586 ? -5.819 6.119 -15.305 1.00 94.81 586 VAL A CA 1
ATOM 4684 C C . VAL A 1 586 ? -7.320 6.036 -15.547 1.00 94.81 586 VAL A C 1
ATOM 4686 O O . VAL A 1 586 ? -7.751 5.891 -16.688 1.00 94.81 586 VAL A O 1
ATOM 4689 N N . VAL A 1 587 ? -8.126 6.115 -14.488 1.00 93.31 587 VAL A N 1
ATOM 4690 C CA . VAL A 1 587 ? -9.591 5.955 -14.525 1.00 93.31 587 VAL A CA 1
ATOM 4691 C C . VAL A 1 587 ? -10.294 7.249 -14.146 1.00 93.31 587 VAL A C 1
ATOM 4693 O O . VAL A 1 587 ? -9.979 7.831 -13.109 1.00 93.31 587 VAL A O 1
ATOM 4696 N N . LYS A 1 588 ? -11.300 7.667 -14.921 1.00 93.44 588 LYS A N 1
ATOM 4697 C CA . LYS A 1 588 ? -12.108 8.848 -14.593 1.00 93.44 588 LYS A CA 1
ATOM 4698 C C . LYS A 1 588 ? -12.927 8.614 -13.326 1.00 93.44 588 LYS A C 1
ATOM 4700 O O . LYS A 1 588 ? -13.794 7.751 -13.309 1.00 93.44 588 LYS A O 1
ATOM 4705 N N . GLN A 1 589 ? -12.671 9.376 -12.270 1.00 93.88 589 GLN A N 1
ATOM 4706 C CA . GLN A 1 589 ? -13.541 9.434 -11.087 1.00 93.88 589 GLN A CA 1
ATOM 4707 C C . GLN A 1 589 ? -14.610 10.515 -11.235 1.00 93.88 589 GLN A C 1
ATOM 4709 O O . GLN A 1 589 ? -15.697 10.376 -10.688 1.00 93.88 589 GLN A O 1
ATOM 4714 N N . CYS A 1 590 ? -14.322 11.543 -12.034 1.00 92.19 590 CYS A N 1
ATOM 4715 C CA . CYS A 1 590 ? -15.333 12.435 -12.577 1.00 92.19 590 CYS A CA 1
ATOM 4716 C C . CYS A 1 590 ? -15.275 12.351 -14.109 1.00 92.19 590 CYS A C 1
ATOM 4718 O O . CYS A 1 590 ? -14.235 12.638 -14.704 1.00 92.19 590 CYS A O 1
ATOM 4720 N N . GLY A 1 591 ? -16.354 11.889 -14.732 1.00 85.12 591 GLY A N 1
ATOM 4721 C CA . GLY A 1 591 ? -16.558 11.917 -16.172 1.00 85.12 591 GLY A CA 1
ATOM 4722 C C . GLY A 1 591 ? -16.792 13.328 -16.705 1.00 85.12 591 GLY A C 1
ATOM 4723 O O . GLY A 1 591 ? -16.997 14.283 -15.958 1.00 85.12 591 GLY A O 1
ATOM 4724 N N . ASP A 1 592 ? -16.789 13.436 -18.025 1.00 85.50 592 ASP A N 1
ATOM 4725 C CA . ASP A 1 592 ? -17.061 14.664 -18.767 1.00 85.50 592 ASP A CA 1
ATOM 4726 C C . ASP A 1 592 ? -18.085 14.392 -19.886 1.00 85.50 592 ASP A C 1
ATOM 4728 O O . ASP A 1 592 ? -18.817 13.403 -19.851 1.00 85.50 592 ASP A O 1
ATOM 4732 N N . ILE A 1 593 ? -18.173 15.282 -20.875 1.00 81.38 593 ILE A N 1
ATOM 4733 C CA . ILE A 1 593 ? -19.089 15.145 -22.021 1.00 81.38 593 ILE A CA 1
ATOM 4734 C C . ILE A 1 593 ? -18.678 14.046 -23.026 1.00 81.38 593 ILE A C 1
ATOM 4736 O O . ILE A 1 593 ? -19.438 13.736 -23.944 1.00 81.38 593 ILE A O 1
ATOM 4740 N N . HIS A 1 594 ? -17.477 13.483 -22.881 1.00 82.81 594 HIS A N 1
ATOM 4741 C CA . HIS A 1 594 ? -16.843 12.547 -23.809 1.00 82.81 594 HIS A CA 1
ATOM 4742 C C . HIS A 1 594 ? -16.612 11.162 -23.186 1.00 82.81 594 HIS A C 1
ATOM 4744 O O . HIS A 1 594 ? -16.779 10.144 -23.853 1.00 82.81 594 HIS A O 1
ATOM 4750 N N . VAL A 1 595 ? -16.229 11.097 -21.912 1.00 85.94 595 VAL A N 1
ATOM 4751 C CA . VAL A 1 595 ? -15.819 9.880 -21.210 1.00 85.94 595 VAL A CA 1
ATOM 4752 C C . VAL A 1 595 ? -16.549 9.808 -19.869 1.00 85.94 595 VAL A C 1
ATOM 4754 O O . VAL A 1 595 ? -16.408 10.721 -19.052 1.00 85.94 595 VAL A O 1
ATOM 4757 N N . PRO A 1 596 ? -17.321 8.739 -19.604 1.00 87.19 596 PRO A N 1
ATOM 4758 C CA . PRO A 1 596 ? -18.078 8.639 -18.368 1.00 87.19 596 PRO A CA 1
ATOM 4759 C C . PRO A 1 596 ? -17.156 8.313 -17.186 1.00 87.19 596 PRO A C 1
ATOM 4761 O O . PRO A 1 596 ? -16.073 7.742 -17.337 1.00 87.19 596 PRO A O 1
ATOM 4764 N N . MET A 1 597 ? -17.629 8.618 -15.984 1.00 89.44 597 MET A N 1
ATOM 4765 C CA . MET A 1 597 ? -17.054 8.148 -14.732 1.00 89.44 597 MET A CA 1
ATOM 4766 C C . MET A 1 597 ? -16.912 6.618 -14.743 1.00 89.44 597 MET A C 1
ATOM 4768 O O . MET A 1 597 ? -17.780 5.889 -15.224 1.00 89.44 597 MET A O 1
ATOM 4772 N N . GLY A 1 598 ? -15.807 6.132 -14.187 1.00 88.62 598 GLY A N 1
ATOM 4773 C CA . GLY A 1 598 ? -15.416 4.729 -14.138 1.00 88.62 598 GLY A CA 1
ATOM 4774 C C . GLY A 1 598 ? -14.642 4.258 -15.372 1.00 88.62 598 GLY A C 1
ATOM 4775 O O . GLY A 1 598 ? -13.895 3.285 -15.293 1.00 88.62 598 GLY A O 1
ATOM 4776 N N . ALA A 1 599 ? -14.727 4.957 -16.505 1.00 89.56 599 ALA A N 1
ATOM 4777 C CA . ALA A 1 599 ? -13.985 4.545 -17.689 1.00 89.56 599 ALA A CA 1
ATOM 4778 C C . ALA A 1 599 ? -12.474 4.770 -17.515 1.00 89.56 599 ALA A C 1
ATOM 4780 O O . ALA A 1 599 ? -12.019 5.839 -17.091 1.00 89.56 599 ALA A O 1
ATOM 4781 N N . THR A 1 600 ? -11.678 3.768 -17.894 1.00 92.06 600 THR A N 1
ATOM 4782 C CA . THR A 1 600 ? -10.236 3.939 -18.092 1.00 92.06 600 THR A CA 1
ATOM 4783 C C . THR A 1 600 ? -10.025 4.988 -19.175 1.00 92.06 600 THR A C 1
ATOM 4785 O O . THR A 1 600 ? -10.495 4.785 -20.281 1.00 92.06 600 THR A O 1
ATOM 4788 N N . THR A 1 601 ? -9.330 6.087 -18.913 1.00 92.38 601 THR A N 1
ATOM 4789 C CA . THR A 1 601 ? -9.073 7.131 -19.916 1.00 92.38 601 THR A CA 1
ATOM 4790 C C . THR A 1 601 ? -7.678 7.035 -20.532 1.00 92.38 601 THR A C 1
ATOM 4792 O O . THR A 1 601 ? -7.524 7.349 -21.712 1.00 92.38 601 THR A O 1
ATOM 4795 N N . PHE A 1 602 ? -6.693 6.554 -19.764 1.00 93.56 602 PHE A N 1
ATOM 4796 C CA . PHE A 1 602 ? -5.315 6.360 -20.214 1.00 93.56 602 PHE A CA 1
ATOM 4797 C C . PHE A 1 602 ? -4.759 5.033 -19.700 1.00 93.56 602 PHE A C 1
ATOM 4799 O O . PHE A 1 602 ? -5.065 4.619 -18.579 1.00 93.56 602 PHE A O 1
ATOM 4806 N N . VAL A 1 603 ? -3.920 4.391 -20.508 1.00 95.69 603 VAL A N 1
ATOM 4807 C CA . VAL A 1 603 ? -3.123 3.225 -20.115 1.00 95.69 603 VAL A CA 1
ATOM 4808 C C . VAL A 1 603 ? -1.711 3.405 -20.655 1.00 95.69 603 VAL A C 1
ATOM 4810 O O . VAL A 1 603 ? -1.556 3.660 -21.842 1.00 95.69 603 VAL A O 1
ATOM 4813 N N . ALA A 1 604 ? -0.682 3.273 -19.823 1.00 95.81 604 ALA A N 1
ATOM 4814 C CA . ALA A 1 604 ? 0.717 3.356 -20.242 1.00 95.81 604 ALA A CA 1
ATOM 4815 C C . ALA A 1 604 ? 1.495 2.114 -19.812 1.00 95.81 604 ALA A C 1
ATOM 4817 O O . ALA A 1 604 ? 1.245 1.566 -18.743 1.00 95.81 604 ALA A O 1
ATOM 4818 N N . VAL A 1 605 ? 2.439 1.667 -20.635 1.00 95.56 605 VAL A N 1
ATOM 4819 C CA . VAL A 1 605 ? 3.302 0.523 -20.334 1.00 95.56 605 VAL A CA 1
ATOM 4820 C C . VAL A 1 605 ? 4.480 0.997 -19.490 1.00 95.56 605 VAL A C 1
ATOM 4822 O O . VAL A 1 605 ? 5.220 1.897 -19.889 1.00 95.56 605 VAL A O 1
ATOM 4825 N N . CYS A 1 606 ? 4.642 0.409 -18.308 1.00 94.06 606 CYS A N 1
ATOM 4826 C CA . CYS A 1 606 ? 5.660 0.805 -17.339 1.00 94.06 606 CYS A CA 1
ATOM 4827 C C . CYS A 1 606 ? 6.829 -0.172 -17.239 1.00 94.06 606 CYS A C 1
ATOM 4829 O O . CYS A 1 606 ? 7.950 0.266 -16.993 1.00 94.06 606 CYS A O 1
ATOM 4831 N N . SER A 1 607 ? 6.557 -1.467 -17.376 1.00 92.88 607 SER A N 1
ATOM 4832 C CA . SER A 1 607 ? 7.564 -2.527 -17.381 1.00 92.88 607 SER A CA 1
ATOM 4833 C C . SER A 1 607 ? 7.055 -3.687 -18.245 1.00 92.88 607 SER A C 1
ATOM 4835 O O . SER A 1 607 ? 5.872 -4.024 -18.111 1.00 92.88 607 SER A O 1
ATOM 4837 N N . PRO A 1 608 ? 7.883 -4.264 -19.133 1.00 91.81 608 PRO A N 1
ATOM 4838 C CA . PRO A 1 608 ? 9.261 -3.873 -19.461 1.00 91.81 608 PRO A CA 1
ATOM 4839 C C . PRO A 1 608 ? 9.330 -2.497 -20.156 1.00 91.81 608 PRO A C 1
ATOM 4841 O O . PRO A 1 608 ? 8.312 -1.899 -20.512 1.00 91.81 608 PRO A O 1
ATOM 4844 N N . ASP A 1 609 ? 10.541 -1.983 -20.373 1.00 87.44 609 ASP A N 1
ATOM 4845 C CA . ASP A 1 609 ? 10.748 -0.787 -21.196 1.00 87.44 609 ASP A CA 1
ATOM 4846 C C . ASP A 1 609 ? 10.511 -1.101 -22.684 1.00 87.44 609 ASP A C 1
ATOM 4848 O O . ASP A 1 609 ? 11.392 -1.586 -23.398 1.00 87.44 609 ASP A O 1
ATOM 4852 N N . VAL A 1 610 ? 9.304 -0.787 -23.156 1.00 86.56 610 VAL A N 1
ATOM 4853 C CA . VAL A 1 610 ? 8.869 -1.020 -24.542 1.00 86.56 610 VAL A CA 1
ATOM 4854 C C . VAL A 1 610 ? 9.321 0.061 -25.522 1.00 86.56 610 VAL A C 1
ATOM 4856 O O . VAL A 1 610 ? 9.020 -0.027 -26.710 1.00 86.56 610 VAL A O 1
ATOM 4859 N N . SER A 1 611 ? 10.076 1.073 -25.077 1.00 79.00 611 SER A N 1
ATOM 4860 C CA . SER A 1 611 ? 10.561 2.144 -25.964 1.00 79.00 611 SER A CA 1
ATOM 4861 C C . SER A 1 611 ? 11.463 1.637 -27.098 1.00 79.00 611 SER A C 1
ATOM 4863 O O . SER A 1 611 ? 11.622 2.310 -28.114 1.00 79.00 611 SER A O 1
ATOM 4865 N N . LYS A 1 612 ? 12.032 0.435 -26.944 1.00 76.88 612 LYS A N 1
ATOM 4866 C CA . LYS A 1 612 ? 12.893 -0.220 -27.940 1.00 76.88 612 LYS A CA 1
ATOM 4867 C C . LYS A 1 612 ? 12.132 -1.102 -28.930 1.00 76.88 612 LYS A C 1
ATOM 4869 O O . LYS A 1 612 ? 12.727 -1.564 -29.901 1.00 76.88 612 LYS A O 1
ATOM 4874 N N . MET A 1 613 ? 10.849 -1.363 -28.694 1.00 82.75 613 MET A N 1
ATOM 4875 C CA . MET A 1 613 ? 10.046 -2.196 -29.582 1.00 82.75 613 MET A CA 1
ATOM 4876 C C . MET A 1 613 ? 9.632 -1.389 -30.816 1.00 82.75 613 MET A C 1
ATOM 4878 O O . MET A 1 613 ? 9.030 -0.320 -30.709 1.00 82.75 613 MET A O 1
ATOM 4882 N N . SER A 1 614 ? 9.921 -1.927 -32.003 1.00 78.25 614 SER A N 1
ATOM 4883 C CA . SER A 1 614 ? 9.615 -1.293 -33.296 1.00 78.25 614 SER A CA 1
ATOM 4884 C C . SER A 1 614 ? 8.131 -0.955 -33.466 1.00 78.25 614 SER A C 1
ATOM 4886 O O . SER A 1 614 ? 7.809 0.048 -34.099 1.00 78.25 614 SER A O 1
ATOM 4888 N N . ALA A 1 615 ? 7.242 -1.735 -32.840 1.00 80.00 615 ALA A N 1
ATOM 4889 C CA . ALA A 1 615 ? 5.796 -1.523 -32.842 1.00 80.00 615 ALA A CA 1
ATOM 4890 C C . ALA A 1 615 ? 5.363 -0.153 -32.281 1.00 80.00 615 ALA A C 1
ATOM 4892 O O . ALA A 1 615 ? 4.285 0.321 -32.618 1.00 80.00 615 ALA A O 1
ATOM 4893 N N . PHE A 1 616 ? 6.191 0.512 -31.465 1.00 79.31 616 PHE A N 1
ATOM 4894 C CA . PHE A 1 616 ? 5.823 1.780 -30.826 1.00 79.31 616 PHE A CA 1
ATOM 4895 C C . PHE A 1 616 ? 6.371 3.038 -31.518 1.00 79.31 616 PHE A C 1
ATOM 4897 O O . PHE A 1 616 ? 6.004 4.138 -31.110 1.00 79.31 616 PHE A O 1
ATOM 4904 N N . GLY A 1 617 ? 7.166 2.872 -32.586 1.00 69.88 617 GLY A N 1
ATOM 4905 C CA . GLY A 1 617 ? 7.361 3.763 -33.746 1.00 69.88 617 GLY A CA 1
ATOM 4906 C C . GLY A 1 617 ? 7.865 5.206 -33.575 1.00 69.88 617 GLY A C 1
ATOM 4907 O O . GLY A 1 617 ? 8.474 5.738 -34.501 1.00 69.88 617 GLY A O 1
ATOM 4908 N N . GLN A 1 618 ? 7.637 5.867 -32.443 1.00 85.81 618 GLN A N 1
ATOM 4909 C CA . GLN A 1 618 ? 7.980 7.273 -32.228 1.00 85.81 618 GLN A CA 1
ATOM 4910 C C . GLN A 1 618 ? 8.824 7.441 -30.966 1.00 85.81 618 GLN A C 1
ATOM 4912 O O . GLN A 1 618 ? 8.694 6.698 -29.998 1.00 85.81 618 GLN A O 1
ATOM 4917 N N . ALA A 1 619 ? 9.715 8.430 -30.978 1.00 90.25 619 ALA A N 1
ATOM 4918 C CA . ALA A 1 619 ? 10.416 8.854 -29.775 1.00 90.25 619 ALA A CA 1
ATOM 4919 C C . ALA A 1 619 ? 9.520 9.797 -28.964 1.00 90.25 619 ALA A C 1
ATOM 4921 O O . ALA A 1 619 ? 8.790 10.608 -29.537 1.00 90.25 619 ALA A O 1
ATOM 4922 N N . ALA A 1 620 ? 9.617 9.736 -27.636 1.00 91.88 620 ALA A N 1
ATOM 4923 C CA . ALA A 1 620 ? 8.884 10.649 -26.773 1.00 91.88 620 ALA A CA 1
ATOM 4924 C C . ALA A 1 620 ? 9.275 12.117 -27.042 1.00 91.88 620 ALA A C 1
ATOM 4926 O O . ALA A 1 620 ? 10.467 12.421 -27.207 1.00 91.88 620 ALA A O 1
ATOM 4927 N N . PRO A 1 621 ? 8.309 13.053 -27.057 1.00 94.38 621 PRO A N 1
ATOM 4928 C CA . PRO A 1 621 ? 8.618 14.469 -27.200 1.00 94.38 621 PRO A CA 1
ATOM 4929 C C . PRO A 1 621 ? 9.445 14.957 -26.006 1.00 94.38 621 PRO A C 1
ATOM 4931 O O . PRO A 1 621 ? 9.234 14.546 -24.875 1.00 94.38 621 PRO A O 1
ATOM 4934 N N . ARG A 1 622 ? 10.398 15.869 -26.229 1.00 95.19 622 ARG A N 1
ATOM 4935 C CA . ARG A 1 622 ? 11.186 16.456 -25.122 1.00 95.19 622 ARG A CA 1
ATOM 4936 C C . ARG A 1 622 ? 10.449 17.585 -24.407 1.00 95.19 622 ARG A C 1
ATOM 4938 O O . ARG A 1 622 ? 10.724 17.869 -23.243 1.00 95.19 622 ARG A O 1
ATOM 4945 N N . ARG A 1 623 ? 9.564 18.266 -25.134 1.00 96.00 623 ARG A N 1
ATOM 4946 C CA . ARG A 1 623 ? 8.778 19.406 -24.669 1.00 96.00 623 ARG A CA 1
ATOM 4947 C C . ARG A 1 623 ? 7.375 19.317 -25.240 1.00 96.00 623 ARG A C 1
ATOM 4949 O O . ARG A 1 623 ? 7.221 18.870 -26.375 1.00 96.00 623 ARG A O 1
ATOM 4956 N N . VAL A 1 624 ? 6.391 19.764 -24.474 1.00 96.06 624 VAL A N 1
ATOM 4957 C CA . VAL A 1 624 ? 4.980 19.772 -24.877 1.00 96.06 624 VAL A CA 1
ATOM 4958 C C . VAL A 1 624 ? 4.305 21.056 -24.417 1.00 96.06 624 VAL A C 1
ATOM 4960 O O . VAL A 1 624 ? 4.732 21.678 -23.442 1.00 96.06 624 VAL A O 1
ATOM 4963 N N . LEU A 1 625 ? 3.266 21.472 -25.131 1.00 95.75 625 LEU A N 1
ATOM 4964 C CA . LEU A 1 625 ? 2.459 22.633 -24.778 1.00 95.75 625 LEU A CA 1
ATOM 4965 C C . LEU A 1 625 ? 1.432 22.235 -23.711 1.00 95.75 625 LEU A C 1
ATOM 4967 O O . LEU A 1 625 ? 0.545 21.424 -23.965 1.00 95.75 625 LEU A O 1
ATOM 4971 N N . ASN A 1 626 ? 1.522 22.800 -22.512 1.00 94.06 626 ASN A N 1
ATOM 4972 C CA . ASN A 1 626 ? 0.484 22.613 -21.505 1.00 94.06 626 ASN A CA 1
ATOM 4973 C C . ASN A 1 626 ? -0.785 23.363 -21.942 1.00 94.06 626 ASN A C 1
ATOM 4975 O O . ASN A 1 626 ? -0.761 24.585 -22.088 1.00 94.06 626 ASN A O 1
ATOM 4979 N N . ARG A 1 627 ? -1.897 22.639 -22.129 1.00 91.06 627 ARG A N 1
ATOM 4980 C CA . ARG A 1 627 ? -3.179 23.219 -22.568 1.00 91.06 627 ARG A CA 1
ATOM 4981 C C . ARG A 1 627 ? -3.741 24.251 -21.595 1.00 91.06 627 ARG A C 1
ATOM 4983 O O . ARG A 1 627 ? -4.356 25.218 -22.027 1.00 91.06 627 ARG A O 1
ATOM 4990 N N . GLN A 1 628 ? -3.530 24.055 -20.296 1.00 89.56 628 GLN A N 1
ATOM 4991 C CA . GLN A 1 628 ? -4.072 24.922 -19.254 1.00 89.56 628 GLN A CA 1
ATOM 4992 C C . GLN A 1 628 ? -3.311 26.249 -19.172 1.00 89.56 628 GLN A C 1
ATOM 4994 O O . GLN A 1 628 ? -3.921 27.311 -19.085 1.00 89.56 628 GLN A O 1
ATOM 4999 N N . THR A 1 629 ? -1.977 26.198 -19.196 1.00 92.25 629 THR A N 1
ATOM 5000 C CA . THR A 1 629 ? -1.125 27.388 -19.014 1.00 92.25 629 THR A CA 1
ATOM 5001 C C . THR A 1 629 ? -0.684 28.024 -20.330 1.00 92.25 629 THR A C 1
ATOM 5003 O O . THR A 1 629 ? -0.165 29.136 -20.320 1.00 92.25 629 THR A O 1
ATOM 5006 N N . CYS A 1 630 ? -0.871 27.333 -21.460 1.00 93.19 630 CYS A N 1
ATOM 5007 C CA . CYS A 1 630 ? -0.330 27.696 -22.773 1.00 93.19 630 CYS A CA 1
ATOM 5008 C C . CYS A 1 630 ? 1.206 27.849 -22.792 1.00 93.19 630 CYS A C 1
ATOM 5010 O O . CYS A 1 630 ? 1.760 28.508 -23.674 1.00 93.19 630 CYS A O 1
ATOM 5012 N N . CYS A 1 631 ? 1.910 27.227 -21.841 1.00 94.12 631 CYS A N 1
ATOM 5013 C CA . CYS A 1 631 ? 3.368 27.262 -21.739 1.00 94.12 631 CYS A CA 1
ATOM 5014 C C . CYS A 1 631 ? 3.998 25.964 -22.260 1.00 94.12 631 CYS A C 1
ATOM 5016 O O . CYS A 1 631 ? 3.458 24.874 -22.076 1.00 94.12 631 CYS A O 1
ATOM 5018 N N . LEU A 1 632 ? 5.176 26.073 -22.880 1.00 96.12 632 LEU A N 1
ATOM 5019 C CA . LEU A 1 632 ? 5.982 24.911 -23.259 1.00 96.12 632 LEU A CA 1
ATOM 5020 C C . LEU A 1 632 ? 6.740 24.367 -22.048 1.00 96.12 632 LEU A C 1
ATOM 5022 O O . LEU A 1 632 ? 7.649 25.027 -21.540 1.00 96.12 632 LEU A O 1
ATOM 5026 N N . GLU A 1 633 ? 6.442 23.134 -21.664 1.00 95.19 633 GLU A N 1
ATOM 5027 C CA . GLU A 1 633 ? 7.054 22.454 -20.525 1.00 95.19 633 GLU A CA 1
ATOM 5028 C C . GLU A 1 633 ? 7.955 21.304 -20.972 1.00 95.19 633 GLU A C 1
ATOM 5030 O O . GLU A 1 633 ? 7.700 20.656 -21.986 1.00 95.19 633 GLU A O 1
ATOM 5035 N N . SER A 1 634 ? 9.030 21.063 -20.222 1.00 94.88 634 SER A N 1
ATOM 5036 C CA . SER A 1 634 ? 9.963 19.962 -20.475 1.00 94.88 634 SER A CA 1
ATOM 5037 C C . SER A 1 634 ? 9.511 18.693 -19.760 1.00 94.88 634 SER A C 1
ATOM 5039 O O . SER A 1 634 ? 9.083 18.747 -18.603 1.00 94.88 634 SER A O 1
ATOM 5041 N N . LEU A 1 635 ? 9.650 17.552 -20.434 1.00 94.38 635 LEU A N 1
ATOM 5042 C CA . LEU A 1 635 ? 9.351 16.246 -19.851 1.00 94.38 635 LEU A CA 1
ATOM 5043 C C . LEU A 1 635 ? 10.582 15.703 -19.124 1.00 94.38 635 LEU A C 1
ATOM 5045 O O . LEU A 1 635 ? 11.685 15.725 -19.672 1.00 94.38 635 LEU A O 1
ATOM 5049 N N . SER A 1 636 ? 10.398 15.192 -17.909 1.00 93.31 636 SER A N 1
ATOM 5050 C CA . SER A 1 636 ? 11.457 14.487 -17.179 1.00 93.31 636 SER A CA 1
ATOM 5051 C C . SER A 1 636 ? 11.455 12.992 -17.472 1.00 93.31 636 SER A C 1
ATOM 5053 O O . SER A 1 636 ? 12.522 12.379 -17.541 1.00 93.31 636 SER A O 1
ATOM 5055 N N . ARG A 1 637 ? 10.270 12.399 -17.664 1.00 92.44 637 ARG A N 1
ATOM 5056 C CA . ARG A 1 637 ? 10.078 10.983 -18.012 1.00 92.44 637 ARG A CA 1
ATOM 5057 C C . ARG A 1 637 ? 8.845 10.804 -18.890 1.00 92.44 637 ARG A C 1
ATOM 5059 O O . ARG A 1 637 ? 7.941 11.639 -18.871 1.00 92.44 637 ARG A O 1
ATOM 5066 N N . SER A 1 638 ? 8.798 9.704 -19.631 1.00 93.75 638 SER A N 1
ATOM 5067 C CA . SER A 1 638 ? 7.686 9.382 -20.522 1.00 93.75 638 SER A CA 1
ATOM 5068 C C . SER A 1 638 ? 7.506 7.874 -20.655 1.00 93.75 638 SER A C 1
ATOM 5070 O O . SER A 1 638 ? 8.487 7.145 -20.785 1.00 93.75 638 SER A O 1
ATOM 5072 N N . TRP A 1 639 ? 6.255 7.431 -20.691 1.00 94.00 639 TRP A N 1
ATOM 5073 C CA . TRP A 1 639 ? 5.852 6.040 -20.869 1.00 94.00 639 TRP A CA 1
ATOM 5074 C C . TRP A 1 639 ? 4.897 5.942 -22.036 1.00 94.00 639 TRP A C 1
ATOM 5076 O O . TRP A 1 639 ? 3.922 6.692 -22.123 1.00 94.00 639 TRP A O 1
ATOM 5086 N N . ARG A 1 640 ? 5.191 5.019 -22.944 1.00 94.94 640 ARG A N 1
ATOM 5087 C CA . ARG A 1 640 ? 4.357 4.788 -24.112 1.00 94.94 640 ARG A CA 1
ATOM 5088 C C . ARG A 1 640 ? 2.997 4.263 -23.671 1.00 94.94 640 ARG A C 1
ATOM 5090 O O . ARG A 1 640 ? 2.918 3.423 -22.777 1.00 94.94 640 ARG A O 1
ATOM 5097 N N . GLY A 1 641 ? 1.929 4.754 -24.282 1.00 94.94 641 GLY A N 1
ATOM 5098 C CA . GLY A 1 641 ? 0.588 4.369 -23.881 1.00 94.94 641 GLY A CA 1
ATOM 5099 C C . GLY A 1 641 ? -0.488 4.766 -24.870 1.00 94.94 641 GLY A C 1
ATOM 5100 O O . GLY A 1 641 ? -0.218 5.160 -26.003 1.00 94.94 641 GLY A O 1
ATOM 5101 N N . PHE A 1 642 ? -1.722 4.676 -24.395 1.00 95.19 642 PHE A N 1
ATOM 5102 C CA . PHE A 1 642 ? -2.939 4.888 -25.151 1.00 95.19 642 PHE A CA 1
ATOM 5103 C C . PHE A 1 642 ? -3.880 5.769 -24.347 1.00 95.19 642 PHE A C 1
ATOM 5105 O O . PHE A 1 642 ? -4.068 5.567 -23.146 1.00 95.19 642 PHE A O 1
ATOM 5112 N N . GLY A 1 643 ? -4.476 6.743 -25.018 1.00 93.19 643 GLY A N 1
ATOM 5113 C CA . GLY A 1 643 ? -5.464 7.647 -24.460 1.00 93.19 643 GLY A CA 1
ATOM 5114 C C . GLY A 1 643 ? -6.756 7.585 -25.246 1.00 93.19 643 GLY A C 1
ATOM 5115 O O . GLY A 1 643 ? -6.763 7.311 -26.444 1.00 93.19 643 GLY A O 1
ATOM 5116 N N . THR A 1 644 ? -7.859 7.853 -24.565 1.00 88.69 644 THR A N 1
ATOM 5117 C CA . THR A 1 644 ? -9.181 7.862 -25.200 1.00 88.69 644 THR A CA 1
ATOM 5118 C C . THR A 1 644 ? -9.345 9.090 -26.074 1.00 88.69 644 THR A C 1
ATOM 5120 O O . THR A 1 644 ? -9.091 10.211 -25.634 1.00 88.69 644 THR A O 1
ATOM 5123 N N . LEU A 1 645 ? -9.838 8.881 -27.285 1.00 82.12 645 LEU A N 1
ATOM 5124 C CA . LEU A 1 645 ? -10.441 9.895 -28.124 1.00 82.12 645 LEU A CA 1
ATOM 5125 C C . LEU A 1 645 ? -11.935 9.641 -28.130 1.00 82.12 645 LEU A C 1
ATOM 5127 O O . LEU A 1 645 ? -12.389 8.632 -28.653 1.00 82.12 645 LEU A O 1
ATOM 5131 N N . ALA A 1 646 ? -12.706 10.541 -27.548 1.00 70.75 646 ALA A N 1
ATOM 5132 C CA . ALA A 1 646 ? -14.149 10.400 -27.541 1.00 70.75 646 ALA A CA 1
ATOM 5133 C C . ALA A 1 646 ? -14.808 11.600 -28.218 1.00 70.75 646 ALA A C 1
ATOM 5135 O O . ALA A 1 646 ? -14.283 12.714 -28.208 1.00 70.75 646 ALA A O 1
ATOM 5136 N N . THR A 1 647 ? -15.944 11.330 -28.855 1.00 70.56 647 THR A N 1
ATOM 5137 C CA . THR A 1 647 ? -16.802 12.335 -29.489 1.00 70.56 647 THR A CA 1
ATOM 5138 C C . THR A 1 647 ? -17.910 12.745 -28.517 1.00 70.56 647 THR A C 1
ATOM 5140 O O . THR A 1 647 ? -18.259 11.945 -27.640 1.00 70.56 647 THR A O 1
ATOM 5143 N N . PRO A 1 648 ? -18.414 13.994 -28.588 1.00 71.06 648 PRO A N 1
ATOM 5144 C CA . PRO A 1 648 ? -19.441 14.471 -27.666 1.00 71.06 648 PRO A CA 1
ATOM 5145 C C . PRO A 1 648 ? -20.618 13.493 -27.565 1.00 71.06 648 PRO A C 1
ATOM 5147 O O . PRO A 1 648 ? -21.051 12.942 -28.577 1.00 71.06 648 PRO A O 1
ATOM 5150 N N . GLY A 1 649 ? -21.123 13.268 -26.348 1.00 66.56 649 GLY A N 1
ATOM 5151 C CA . GLY A 1 649 ? -22.238 12.345 -26.102 1.00 66.56 649 GLY A CA 1
ATOM 5152 C C . GLY A 1 649 ? -21.827 10.878 -25.945 1.00 66.56 649 GLY A C 1
ATOM 5153 O O . GLY A 1 649 ? -22.643 9.988 -26.174 1.00 66.56 649 GLY A O 1
ATOM 5154 N N . PHE A 1 650 ? -20.574 10.615 -25.558 1.00 68.81 650 PHE A N 1
ATOM 5155 C CA . PHE A 1 650 ? -20.022 9.260 -25.404 1.00 68.81 650 PHE A CA 1
ATOM 5156 C C . PHE A 1 650 ? -20.092 8.424 -26.694 1.00 68.81 650 PHE A C 1
ATOM 5158 O O . PHE A 1 650 ? -20.231 7.204 -26.635 1.00 68.81 650 PHE A O 1
ATOM 5165 N N . GLY A 1 651 ? -20.020 9.062 -27.869 1.00 69.00 651 GLY A N 1
ATOM 5166 C CA . GLY A 1 651 ? -19.958 8.354 -29.152 1.00 69.00 651 GLY A CA 1
ATOM 5167 C C . GLY A 1 651 ? -18.705 7.474 -29.259 1.00 69.00 651 GLY A C 1
ATOM 5168 O O . GLY A 1 651 ? -17.838 7.556 -28.397 1.00 69.00 651 GLY A O 1
ATOM 5169 N N . ARG A 1 652 ? -18.610 6.649 -30.316 1.00 74.50 652 ARG A N 1
ATOM 5170 C CA . ARG A 1 652 ? -17.553 5.635 -30.582 1.00 74.50 652 ARG A CA 1
ATOM 5171 C C . ARG A 1 652 ? -16.151 6.064 -30.083 1.00 74.50 652 ARG A C 1
ATOM 5173 O O . ARG A 1 652 ? -15.476 6.816 -30.795 1.00 74.50 652 ARG A O 1
ATOM 5180 N N . PRO A 1 653 ? -15.775 5.698 -28.839 1.00 79.44 653 PRO A N 1
ATOM 5181 C CA . PRO A 1 653 ? -14.570 6.201 -28.202 1.00 79.44 653 PRO A CA 1
ATOM 5182 C C . PRO A 1 653 ? -13.369 5.328 -28.560 1.00 79.44 653 PRO A C 1
ATOM 5184 O O . PRO A 1 653 ? -13.265 4.210 -28.060 1.00 79.44 653 PRO A O 1
ATOM 5187 N N . SER A 1 654 ? -12.421 5.872 -29.321 1.00 88.00 654 SER A N 1
ATOM 5188 C CA . SER A 1 654 ? -11.250 5.133 -29.787 1.00 88.00 654 SER A CA 1
ATOM 5189 C C . SER A 1 654 ? -10.016 5.306 -28.926 1.00 88.00 654 SER A C 1
ATOM 5191 O O . SER A 1 654 ? -9.853 6.278 -28.187 1.00 88.00 654 SER A O 1
ATOM 5193 N N . TRP A 1 655 ? -9.127 4.324 -29.000 1.00 92.25 655 TRP A N 1
ATOM 5194 C CA . TRP A 1 655 ? -7.796 4.427 -28.428 1.00 92.25 655 TRP A CA 1
ATOM 5195 C C . TRP A 1 655 ? -6.861 5.105 -29.422 1.00 92.25 655 TRP A C 1
ATOM 5197 O O . TRP A 1 655 ? -6.771 4.707 -30.580 1.00 92.25 655 TRP A O 1
ATOM 5207 N N . ALA A 1 656 ? -6.140 6.120 -28.958 1.00 93.31 656 ALA A N 1
ATOM 5208 C CA . ALA A 1 656 ? -5.049 6.721 -29.702 1.00 93.31 656 ALA A CA 1
ATOM 5209 C C . ALA A 1 656 ? -3.750 6.587 -28.935 1.00 93.31 656 ALA A C 1
ATOM 5211 O O . ALA A 1 656 ? -3.697 6.815 -27.725 1.00 93.31 656 ALA A O 1
ATOM 5212 N N . ALA A 1 657 ? -2.699 6.255 -29.669 1.00 94.56 657 ALA A N 1
ATOM 5213 C CA . ALA A 1 657 ? -1.376 6.146 -29.108 1.00 94.56 657 ALA A CA 1
ATOM 5214 C C . ALA A 1 657 ? -0.825 7.521 -28.685 1.00 94.56 657 ALA A C 1
ATOM 5216 O O . ALA A 1 657 ? -1.192 8.582 -29.212 1.00 94.56 657 ALA A O 1
ATOM 5217 N N . GLY A 1 658 ? 0.025 7.492 -27.668 1.00 95.00 658 GLY A N 1
ATOM 5218 C CA . GLY A 1 658 ? 0.610 8.676 -27.069 1.00 95.00 658 GLY A CA 1
ATOM 5219 C C . GLY A 1 658 ? 1.605 8.333 -25.971 1.00 95.00 658 GLY A C 1
ATOM 5220 O O . GLY A 1 658 ? 2.164 7.235 -25.916 1.00 95.00 658 GLY A O 1
ATOM 5221 N N . TRP A 1 659 ? 1.826 9.293 -25.088 1.00 94.88 659 TRP A N 1
ATOM 5222 C CA . TRP A 1 659 ? 2.795 9.230 -24.012 1.00 94.88 659 TRP A CA 1
ATOM 5223 C C . TRP A 1 659 ? 2.152 9.730 -22.738 1.00 94.88 659 TRP A C 1
ATOM 5225 O O . TRP A 1 659 ? 1.683 10.866 -22.672 1.00 94.88 659 TRP A O 1
ATOM 5235 N N . LEU A 1 660 ? 2.188 8.911 -21.697 1.00 94.62 660 LEU A N 1
ATOM 5236 C CA . LEU A 1 660 ? 2.067 9.445 -20.357 1.00 94.62 660 LEU A CA 1
ATOM 5237 C C . LEU A 1 660 ? 3.402 10.093 -19.996 1.00 94.62 660 LEU A C 1
ATOM 5239 O O . LEU A 1 660 ? 4.446 9.456 -20.080 1.00 94.62 660 LEU A O 1
ATOM 5243 N N . ALA A 1 661 ? 3.374 11.354 -19.607 1.00 94.50 661 ALA A N 1
ATOM 5244 C CA . ALA A 1 661 ? 4.551 12.157 -19.351 1.00 94.50 661 ALA A CA 1
ATOM 5245 C C . ALA A 1 661 ? 4.582 12.646 -17.906 1.00 94.50 661 ALA A C 1
ATOM 5247 O O . ALA A 1 661 ? 3.546 12.991 -17.341 1.00 94.50 661 ALA A O 1
ATOM 5248 N N . GLN A 1 662 ? 5.781 12.712 -17.333 1.00 94.12 662 GLN A N 1
ATOM 5249 C CA . GLN A 1 662 ? 6.057 13.397 -16.076 1.00 94.12 662 GLN A CA 1
ATOM 5250 C C . GLN A 1 662 ? 6.702 14.755 -16.370 1.00 94.12 662 GLN A C 1
ATOM 5252 O O . GLN A 1 662 ? 7.608 14.854 -17.202 1.00 94.12 662 GLN A O 1
ATOM 5257 N N . PHE A 1 663 ? 6.239 15.790 -15.674 1.00 93.38 663 PHE A N 1
ATOM 5258 C CA . PHE A 1 663 ? 6.687 17.172 -15.841 1.00 93.38 663 PHE A CA 1
ATOM 5259 C C . PHE A 1 663 ? 7.569 17.597 -14.666 1.00 93.38 663 PHE A C 1
ATOM 5261 O O . PHE A 1 663 ? 7.307 17.210 -13.530 1.00 93.38 663 PHE A O 1
ATOM 5268 N N . GLY A 1 664 ? 8.575 18.434 -14.933 1.00 86.38 664 GLY A N 1
ATOM 5269 C CA . GLY A 1 664 ? 9.415 19.034 -13.889 1.00 86.38 664 GLY A CA 1
ATOM 5270 C C . GLY A 1 664 ? 10.331 18.050 -13.147 1.00 86.38 664 GLY A C 1
ATOM 5271 O O . GLY A 1 664 ? 10.516 16.903 -13.566 1.00 86.38 664 GLY A O 1
ATOM 5272 N N . ASP A 1 665 ? 10.946 18.528 -12.061 1.00 72.50 665 ASP A N 1
ATOM 5273 C CA . ASP A 1 665 ? 11.788 17.703 -11.190 1.00 72.50 665 ASP A CA 1
ATOM 5274 C C . ASP A 1 665 ? 10.913 16.742 -10.371 1.00 72.50 665 ASP A C 1
ATOM 5276 O O . ASP A 1 665 ? 10.013 17.154 -9.636 1.00 72.50 665 ASP A O 1
ATOM 5280 N N . ALA A 1 666 ? 11.196 15.444 -10.494 1.00 62.34 666 ALA A N 1
ATOM 5281 C CA . ALA A 1 666 ? 10.438 14.372 -9.858 1.00 62.34 666 ALA A CA 1
ATOM 5282 C C . ALA A 1 666 ? 10.428 14.456 -8.319 1.00 62.34 666 ALA A C 1
ATOM 5284 O O . ALA A 1 666 ? 9.612 13.787 -7.683 1.00 62.34 666 ALA A O 1
ATOM 5285 N N . ALA A 1 667 ? 11.340 15.232 -7.721 1.00 66.69 667 ALA A N 1
ATOM 5286 C CA . ALA A 1 667 ? 11.483 15.345 -6.275 1.00 66.69 667 ALA A CA 1
ATOM 5287 C C . ALA A 1 667 ? 10.425 16.236 -5.598 1.00 66.69 667 ALA A C 1
ATOM 5289 O O . ALA A 1 667 ? 10.106 15.992 -4.436 1.00 66.69 667 ALA A O 1
ATOM 5290 N N . THR A 1 668 ? 9.889 17.255 -6.281 1.00 71.88 668 THR A N 1
ATOM 5291 C CA . THR A 1 668 ? 9.105 18.317 -5.619 1.00 71.88 668 THR A CA 1
ATOM 5292 C C . THR A 1 668 ? 7.655 18.404 -6.077 1.00 71.88 668 THR A C 1
ATOM 5294 O O . THR A 1 668 ? 6.794 18.736 -5.265 1.00 71.88 668 THR A O 1
ATOM 5297 N N . GLU A 1 669 ? 7.349 18.061 -7.331 1.00 76.25 669 GLU A N 1
ATOM 5298 C CA . GLU A 1 669 ? 5.992 18.175 -7.867 1.00 76.25 669 GLU A CA 1
ATOM 5299 C C . GLU A 1 669 ? 5.547 16.896 -8.588 1.00 76.25 669 GLU A C 1
ATOM 5301 O O . GLU A 1 669 ? 6.101 16.480 -9.604 1.00 76.25 669 GLU A O 1
ATOM 5306 N N . GLN A 1 670 ? 4.487 16.268 -8.074 1.00 87.50 670 GLN A N 1
ATOM 5307 C CA . GLN A 1 670 ? 3.832 15.123 -8.710 1.00 87.50 670 GLN A CA 1
ATOM 5308 C C . GLN A 1 670 ? 2.911 15.630 -9.831 1.00 87.50 670 GLN A C 1
ATOM 5310 O O . GLN A 1 670 ? 1.694 15.739 -9.657 1.00 87.50 670 GLN A O 1
ATOM 5315 N N . ARG A 1 671 ? 3.512 15.998 -10.967 1.00 93.81 671 ARG A N 1
ATOM 5316 C CA . ARG A 1 671 ? 2.817 16.482 -12.167 1.00 93.81 671 ARG A CA 1
ATOM 5317 C C . ARG A 1 671 ? 2.981 15.492 -13.305 1.00 93.81 671 ARG A C 1
ATOM 5319 O O . ARG A 1 671 ? 4.098 15.119 -13.667 1.00 93.81 671 ARG A O 1
ATOM 5326 N N . LEU A 1 672 ? 1.860 15.088 -13.880 1.00 94.88 672 LEU A N 1
ATOM 5327 C CA . LEU A 1 672 ? 1.821 14.144 -14.990 1.00 94.88 672 LEU A CA 1
ATOM 5328 C C . LEU A 1 672 ? 0.829 14.612 -16.044 1.00 94.88 672 LEU A C 1
ATOM 5330 O O . LEU A 1 672 ? 0.110 15.571 -15.828 1.00 94.88 672 LEU A O 1
ATOM 5334 N N . GLY A 1 673 ? 0.791 13.985 -17.203 1.00 94.62 673 GLY A N 1
ATOM 5335 C CA . GLY A 1 673 ? -0.155 14.355 -18.249 1.00 94.62 673 GLY A CA 1
ATOM 5336 C C . GLY A 1 673 ? -0.041 13.418 -19.428 1.00 94.62 673 GLY A C 1
ATOM 5337 O O . GLY A 1 673 ? 0.932 12.677 -19.538 1.00 94.62 673 GLY A O 1
ATOM 5338 N N . PHE A 1 674 ? -1.044 13.427 -20.294 1.00 94.38 674 PHE A N 1
ATOM 5339 C CA . PHE A 1 674 ? -1.039 12.597 -21.490 1.00 94.38 674 PHE A CA 1
ATOM 5340 C C . PHE A 1 674 ? -0.799 13.455 -22.732 1.00 94.38 674 PHE A C 1
ATOM 5342 O O . PHE A 1 674 ? -1.399 14.519 -22.876 1.00 94.38 674 PHE A O 1
ATOM 5349 N N . VAL A 1 675 ? 0.086 12.981 -23.604 1.00 94.44 675 VAL A N 1
ATOM 5350 C CA . VAL A 1 675 ? 0.497 13.626 -24.853 1.00 94.44 675 VAL A CA 1
ATOM 5351 C C . VAL A 1 675 ? 0.138 12.683 -25.989 1.00 94.44 675 VAL A C 1
ATOM 5353 O O . VAL A 1 675 ? 0.680 11.585 -26.066 1.00 94.44 675 VAL A O 1
ATOM 5356 N N . TRP A 1 676 ? -0.774 13.070 -26.872 1.00 93.75 676 TRP A N 1
ATOM 5357 C CA . TRP A 1 676 ? -1.148 12.220 -28.004 1.00 93.75 676 TRP A CA 1
ATOM 5358 C C . TRP A 1 676 ? -0.116 12.333 -29.130 1.00 93.75 676 TRP A C 1
ATOM 5360 O O . TRP A 1 676 ? 0.420 13.406 -29.370 1.00 93.75 676 TRP A O 1
ATOM 5370 N N . ASP A 1 677 ? 0.111 11.273 -29.906 1.00 93.06 677 ASP A N 1
ATOM 5371 C CA . ASP A 1 677 ? 1.073 11.344 -31.028 1.00 93.06 677 ASP A CA 1
ATOM 5372 C C . ASP A 1 677 ? 0.690 12.393 -32.076 1.00 93.06 677 ASP A C 1
ATOM 5374 O O . ASP A 1 677 ? 1.534 13.024 -32.709 1.00 93.06 677 ASP A O 1
ATOM 5378 N N . ARG A 1 678 ? -0.617 12.603 -32.241 1.00 90.19 678 ARG A N 1
ATOM 5379 C CA . ARG A 1 678 ? -1.176 13.572 -33.186 1.00 90.19 678 ARG A CA 1
ATOM 5380 C C . ARG A 1 678 ? -1.117 15.020 -32.698 1.00 90.19 678 ARG A C 1
ATOM 5382 O O . ARG A 1 678 ? -1.363 15.918 -33.499 1.00 90.19 678 ARG A O 1
ATOM 5389 N N . SER A 1 679 ? -0.859 15.265 -31.411 1.00 87.31 679 SER A N 1
ATOM 5390 C CA . SER A 1 679 ? -0.873 16.614 -30.845 1.00 87.31 679 SER A CA 1
ATOM 5391 C C . SER A 1 679 ? 0.178 16.779 -29.745 1.00 87.31 679 SER A C 1
ATOM 5393 O O . SER A 1 679 ? 0.183 16.081 -28.739 1.00 87.31 679 SER A O 1
ATOM 5395 N N . GLN A 1 680 ? 1.078 17.750 -29.911 1.00 84.38 680 GLN A N 1
ATOM 5396 C CA . GLN A 1 680 ? 2.140 18.033 -28.930 1.00 84.38 680 GLN A CA 1
ATOM 5397 C C . GLN A 1 680 ? 1.646 18.848 -27.727 1.00 84.38 680 GLN A C 1
ATOM 5399 O O . GLN A 1 680 ? 2.401 19.621 -27.135 1.00 84.38 680 GLN A O 1
ATOM 5404 N N . ASP A 1 681 ? 0.374 18.705 -27.378 1.00 91.56 681 ASP A N 1
ATOM 5405 C CA . ASP A 1 681 ? -0.246 19.359 -26.244 1.00 91.56 681 ASP A CA 1
ATOM 5406 C C . ASP A 1 681 ? -0.655 18.341 -25.176 1.00 91.56 681 ASP A C 1
ATOM 5408 O O . ASP A 1 681 ? -0.948 17.180 -25.460 1.00 91.56 681 ASP A O 1
ATOM 5412 N N . ALA A 1 682 ? -0.621 18.779 -23.921 1.00 93.31 682 ALA A N 1
ATOM 5413 C CA . ALA A 1 682 ? -0.877 17.927 -22.772 1.00 93.31 682 ALA A CA 1
ATOM 5414 C C . ALA A 1 682 ? -1.906 18.558 -21.840 1.00 93.31 682 ALA A C 1
ATOM 5416 O O . ALA A 1 682 ? -1.827 19.748 -21.520 1.00 93.31 682 ALA A O 1
ATOM 5417 N N . VAL A 1 683 ? -2.836 17.735 -21.356 1.00 91.25 683 VAL A N 1
ATOM 5418 C CA . VAL A 1 683 ? -3.609 18.056 -20.152 1.00 91.25 683 VAL A CA 1
ATOM 5419 C C . VAL A 1 683 ? -2.735 17.678 -18.965 1.00 91.25 683 VAL A C 1
ATOM 5421 O O . VAL A 1 683 ? -2.461 16.496 -18.746 1.00 91.25 683 VAL A O 1
ATOM 5424 N N . VAL A 1 684 ? -2.237 18.684 -18.243 1.00 94.31 684 VAL A N 1
ATOM 5425 C CA . VAL A 1 684 ? -1.386 18.457 -17.075 1.00 94.31 684 VAL A CA 1
ATOM 5426 C C . VAL A 1 684 ? -2.260 18.205 -15.852 1.00 94.31 684 VAL A C 1
ATOM 5428 O O . VAL A 1 684 ? -3.076 19.027 -15.449 1.00 94.31 684 VAL A O 1
ATOM 5431 N N . LEU A 1 685 ? -2.048 17.038 -15.273 1.00 95.88 685 LEU A N 1
ATOM 5432 C CA . LEU A 1 685 ? -2.684 16.484 -14.102 1.00 95.88 685 LEU A CA 1
ATOM 5433 C C . LEU A 1 685 ? -1.831 16.790 -12.867 1.00 95.88 685 LEU A C 1
ATOM 5435 O O . LEU A 1 685 ? -0.615 16.564 -12.851 1.00 95.88 685 LEU A O 1
ATOM 5439 N N . ARG A 1 686 ? -2.474 17.297 -11.816 1.00 95.81 686 ARG A N 1
ATOM 5440 C CA . ARG A 1 686 ? -1.848 17.621 -10.531 1.00 95.81 686 ARG A CA 1
ATOM 5441 C C . ARG A 1 686 ? -2.387 16.745 -9.421 1.00 95.81 686 ARG A C 1
ATOM 5443 O O . ARG A 1 686 ? -3.573 16.443 -9.380 1.00 95.81 686 ARG A O 1
ATOM 5450 N N . TRP A 1 687 ? -1.502 16.367 -8.512 1.00 95.31 687 TRP A N 1
ATOM 5451 C CA . TRP A 1 687 ? -1.860 15.653 -7.296 1.00 95.31 687 TRP A CA 1
ATOM 5452 C C . TRP A 1 687 ? -2.904 16.419 -6.469 1.00 95.31 687 TRP A C 1
ATOM 5454 O O . TRP A 1 687 ? -2.745 17.616 -6.234 1.00 95.31 687 TRP A O 1
ATOM 5464 N N . ILE A 1 688 ? -3.952 15.728 -6.015 1.00 95.62 688 ILE A N 1
ATOM 5465 C CA . ILE A 1 688 ? -4.956 16.302 -5.107 1.00 95.62 688 ILE A CA 1
ATOM 5466 C C . ILE A 1 688 ? -4.407 16.264 -3.677 1.00 95.62 688 ILE A C 1
ATOM 5468 O O . ILE A 1 688 ? -4.204 15.178 -3.126 1.00 95.62 688 ILE A O 1
ATOM 5472 N N . GLY A 1 689 ? -4.190 17.437 -3.078 1.00 93.44 689 GLY A N 1
ATOM 5473 C CA . GLY A 1 689 ? -3.549 17.600 -1.771 1.00 93.44 689 GLY A CA 1
ATOM 5474 C C . GLY A 1 689 ? -4.389 17.061 -0.614 1.00 93.44 689 GLY A C 1
ATOM 5475 O O . GLY A 1 689 ? -3.837 16.537 0.353 1.00 93.44 689 GLY A O 1
ATOM 5476 N N . LEU A 1 690 ? -5.725 17.068 -0.736 1.00 93.25 690 LEU A N 1
ATOM 5477 C CA . LEU A 1 690 ? -6.615 16.472 0.278 1.00 93.25 690 LEU A CA 1
ATOM 5478 C C . LEU A 1 690 ? -6.289 15.011 0.596 1.00 93.25 690 LEU A C 1
ATOM 5480 O O . LEU A 1 690 ? -6.529 14.561 1.718 1.00 93.25 690 LEU A O 1
ATOM 5484 N N . GLN A 1 691 ? -5.721 14.272 -0.357 1.00 92.81 691 GLN A N 1
ATOM 5485 C CA . GLN A 1 691 ? -5.337 12.878 -0.156 1.00 92.81 691 GLN A CA 1
ATOM 5486 C C . GLN A 1 691 ? -4.233 12.694 0.881 1.00 92.81 691 GLN A C 1
ATOM 5488 O O . GLN A 1 691 ? -4.173 11.635 1.493 1.00 92.81 691 GLN A O 1
ATOM 5493 N N . ASP A 1 692 ? -3.385 13.702 1.094 1.00 89.75 692 ASP A N 1
ATOM 5494 C CA . ASP A 1 692 ? -2.325 13.655 2.105 1.00 89.75 692 ASP A CA 1
ATOM 5495 C C . ASP A 1 692 ? -2.872 13.874 3.524 1.00 89.75 692 ASP A C 1
ATOM 5497 O O . ASP A 1 692 ? -2.243 13.482 4.503 1.00 89.75 692 ASP A O 1
ATOM 5501 N N . SER A 1 693 ? -4.069 14.459 3.637 1.00 84.31 693 SER A N 1
ATOM 5502 C CA . SER A 1 693 ? -4.768 14.675 4.911 1.00 84.31 693 SER A CA 1
ATOM 5503 C C . SER A 1 693 ? -5.721 13.538 5.300 1.00 84.31 693 SER A C 1
ATOM 5505 O O . SER A 1 693 ? -6.235 13.512 6.415 1.00 84.31 693 SER A O 1
ATOM 5507 N N . CYS A 1 694 ? -5.974 12.599 4.386 1.00 82.00 694 CYS A N 1
ATOM 5508 C CA . CYS A 1 694 ? -6.900 11.486 4.566 1.00 82.00 694 CYS A CA 1
ATOM 5509 C C . CYS A 1 694 ? -6.112 10.168 4.574 1.00 82.00 694 CYS A C 1
ATOM 5511 O O . CYS A 1 694 ? -5.200 10.007 3.764 1.00 82.00 694 CYS A O 1
ATOM 5513 N N . PRO A 1 695 ? -6.493 9.148 5.365 1.00 75.56 695 PRO A N 1
ATOM 5514 C CA . PRO A 1 695 ? -5.828 7.841 5.316 1.00 75.56 695 PRO A CA 1
ATOM 5515 C C . PRO A 1 695 ? -6.048 7.070 4.001 1.00 75.56 695 PRO A C 1
ATOM 5517 O O . PRO A 1 695 ? -5.672 5.905 3.916 1.00 75.56 695 PRO A O 1
ATOM 5520 N N . PHE A 1 696 ? -6.608 7.699 2.959 1.00 77.19 696 PHE A N 1
ATOM 5521 C CA . PHE A 1 696 ? -6.865 7.126 1.635 1.00 77.19 696 PHE A CA 1
ATOM 5522 C C . PHE A 1 696 ? -5.652 6.386 1.051 1.00 77.19 696 PHE A C 1
ATOM 5524 O O . PHE A 1 696 ? -5.808 5.322 0.454 1.00 77.19 696 PHE A O 1
ATOM 5531 N N . LEU A 1 697 ? -4.447 6.916 1.271 1.00 72.69 697 LEU A N 1
ATOM 5532 C CA . LEU A 1 697 ? -3.186 6.369 0.759 1.00 72.69 697 LEU A CA 1
ATOM 5533 C C . LEU A 1 697 ? -2.525 5.350 1.688 1.00 72.69 697 LEU A C 1
ATOM 5535 O O . LEU A 1 697 ? -1.507 4.775 1.327 1.00 72.69 697 LEU A O 1
ATOM 5539 N N . GLN A 1 698 ? -3.043 5.165 2.898 1.00 67.69 698 GLN A N 1
ATOM 5540 C CA . GLN A 1 698 ? -2.406 4.339 3.923 1.00 67.69 698 GLN A CA 1
ATOM 5541 C C . GLN A 1 698 ? -3.288 3.169 4.351 1.00 67.69 698 GLN A C 1
ATOM 5543 O O . GLN A 1 698 ? -2.938 2.478 5.289 1.00 67.69 698 GLN A O 1
ATOM 5548 N N . ARG A 1 699 ? -4.400 2.881 3.664 1.00 67.94 699 ARG A N 1
ATOM 5549 C CA . ARG A 1 699 ? -5.368 1.842 4.070 1.00 67.94 699 ARG A CA 1
ATOM 5550 C C . ARG A 1 699 ? -4.825 0.405 4.137 1.00 67.94 699 ARG A C 1
ATOM 5552 O O . ARG A 1 699 ? -5.570 -0.480 4.537 1.00 67.94 699 ARG A O 1
ATOM 5559 N N . SER A 1 700 ? -3.556 0.153 3.808 1.00 59.38 700 SER A N 1
ATOM 5560 C CA . SER A 1 700 ? -2.924 -1.162 3.979 1.00 59.38 700 SER A CA 1
ATOM 5561 C C . SER A 1 700 ? -2.925 -1.663 5.430 1.00 59.38 700 SER A C 1
ATOM 5563 O O . SER A 1 700 ? -2.749 -2.857 5.638 1.00 59.38 700 SER A O 1
ATOM 5565 N N . TRP A 1 701 ? -3.115 -0.787 6.426 1.00 57.16 701 TRP A N 1
ATOM 5566 C CA . TRP A 1 701 ? -3.231 -1.186 7.836 1.00 57.16 701 TRP A CA 1
ATOM 5567 C C . TRP A 1 701 ? -4.608 -1.759 8.212 1.00 57.16 701 TRP A C 1
ATOM 5569 O O . TRP A 1 701 ? -4.720 -2.401 9.255 1.00 57.16 701 TRP A O 1
ATOM 5579 N N . LEU A 1 702 ? -5.650 -1.557 7.395 1.00 61.53 702 LEU A N 1
ATOM 5580 C CA . LEU A 1 702 ? -6.949 -2.186 7.641 1.00 61.53 702 LEU A CA 1
ATOM 5581 C C . LEU A 1 702 ? -6.874 -3.686 7.287 1.00 61.53 702 LEU A C 1
ATOM 5583 O O . LEU A 1 702 ? -6.289 -4.032 6.256 1.00 61.53 702 LEU A O 1
ATOM 5587 N N . PRO A 1 703 ? -7.464 -4.583 8.095 1.00 58.31 703 PRO A N 1
ATOM 5588 C CA . PRO A 1 703 ? -7.664 -5.987 7.722 1.00 58.31 703 PRO A CA 1
ATOM 5589 C C . PRO A 1 703 ? -8.347 -6.125 6.350 1.00 58.31 703 PRO A C 1
ATOM 5591 O O . PRO A 1 703 ? -9.112 -5.242 5.967 1.00 58.31 703 PRO A O 1
ATOM 5594 N N . GLU A 1 704 ? -8.059 -7.178 5.575 1.00 57.50 704 GLU A N 1
ATOM 5595 C CA . GLU A 1 704 ? -8.610 -7.329 4.211 1.00 57.50 704 GLU A CA 1
ATOM 5596 C C . GLU A 1 704 ? -10.138 -7.416 4.174 1.00 57.50 704 GLU A C 1
ATOM 5598 O O . GLU A 1 704 ? -10.747 -6.909 3.240 1.00 57.50 704 GLU A O 1
ATOM 5603 N N . ASP A 1 705 ? -10.757 -7.993 5.202 1.00 55.25 705 ASP A N 1
ATOM 5604 C CA . ASP A 1 705 ? -12.210 -8.036 5.389 1.00 55.25 705 ASP A CA 1
ATOM 5605 C C . ASP A 1 705 ? -12.814 -6.657 5.719 1.00 55.25 705 ASP A C 1
ATOM 5607 O O . ASP A 1 705 ? -14.007 -6.424 5.512 1.00 55.25 705 ASP A O 1
ATOM 5611 N N . VAL A 1 706 ? -11.983 -5.727 6.202 1.00 55.88 706 VAL A N 1
ATOM 5612 C CA . VAL A 1 706 ? -12.345 -4.338 6.521 1.00 55.88 706 VAL A CA 1
ATOM 5613 C C . VAL A 1 706 ? -11.924 -3.353 5.417 1.00 55.88 706 VAL A C 1
ATOM 5615 O O . VAL A 1 706 ? -12.453 -2.235 5.378 1.00 55.88 706 VAL A O 1
ATOM 5618 N N . ARG A 1 707 ? -11.011 -3.721 4.510 1.00 54.31 707 ARG A N 1
ATOM 5619 C CA . ARG A 1 707 ? -10.670 -2.950 3.297 1.00 54.31 707 ARG A CA 1
ATOM 5620 C C . ARG A 1 707 ? -11.787 -3.036 2.261 1.00 54.31 707 ARG A C 1
ATOM 5622 O O . ARG A 1 707 ? -12.073 -1.981 1.642 1.00 54.31 707 ARG A O 1
#

Sequence (707 aa):
MNQAFQVAFAFVLLILVMFFVVQFIFEEVQELYGSWRTYFFDAWNLLDWANMILLLVGFTMRMLLFSDAANANVGIEQLSNKESFQNISALASVATTVRVLNAFNCVLLWGKVTKYLRHLPLVKGLIRTVWNAFDLFVPFLIMFCVGMVGFVMAFNVGFGDKVAELSNFSTSVVYLCRAFLKDVQLMPVYDITPLFGAGLILLFYLNMIAARDLPDPRKPFWSALASLGPDLLVEILSYITHSSRGISSFGALCQRITGTLQEDSAWRHLCRKYWHSTDARLKDWPALSARGLYRALEQWMPLEGFYVLSCAFPWGLLALLRIAEGRLEASVVRFLPSRDGSFREIQVPLFEVSISEDRPGIVRSAVSAFWRSGVESVLAPLEPAELLACTRESQIFHSRRIGAKGLFRARRALRIRDESCEPRKTPKRSAREANAADDSGRDGYRNALLSDEEEFGICVSEAWNAGTLDDSEPGLRRRTEAMLRDMLTQRIPCDLALVRSPAEFAPLDHSVPRLRPGLYVGDYGHSMYGQFRTEVLLLDYVSLSPVQLRNECQDPQLFWRPFGEPPPEELRALAELEETITFMRVVKQCGDIHVPMGATTFVAVCSPDVSKMSAFGQAAPRRVLNRQTCCLESLSRSWRGFGTLATPGFGRPSWAAGWLAQFGDAATEQRLGFVWDRSQDAVVLRWIGLQDSCPFLQRSWLPEDVR

Organism: NCBI:txid2562239

InterPro domains:
  IPR013122 Polycystin cation channel, PKD1/PKD2 [PF08016] (11-187)
  IPR036047 F-box-like domain superfamily [SSF81383] (224-295)
  IPR051223 Polycystin [PTHR10877] (10-206)